Protein AF-A0A9P4IGB6-F1 (afdb_monomer_lite)

InterPro domains:
  IPR006913 CENP-V/GFA domain [PF04828] (9-91)
  IPR006913 CENP-V/GFA domain [PS51891] (10-132)
  IPR011057 Mss4-like superfamily [SSF51316] (6-96)
  IPR029069 HotDog domain superfamily [SSF54637] (221-307)
  IPR052061 Post-transcriptional expression and antimicrobial biosynthesis protein [PTHR47260] (172-306)

Foldseek 3Di:
DDPDQCKDKWWFAFPVRQWTKIFIDTPDPLPFQWEQEPDPVSVVLVAGWDKGFQVRIGIPHCPVVWDFDADDVRAWTQTAHPPRRRGFWIDGAQVVCVVPHDSRIIIGGCVRTPPDDPPDPSNVPRHDHPVVVVVVVVVVVVVVVVVVCCVVVVVVCVVPPPPDQVVLLVVVVCCVCPVQVVNVVLVVQVVPPPLQRGWAKDDLPPPPAPAPCNVPQETSAGWGDKIWTAHNNQLKIKMKIAGHNVQDPDVQFGDPVSVVSVLQRSQLVSVCVVPPDPDYGFGFPDKDKDFDATDGHRAMKIKMKHWDDQDDDPPPDPDDPDDDDDDPDDPDPDDPVRPPPDDDDPDDDDPPDQGKIKMKMFIDHSVRHTGMIMMTIGGDDDD

Sequence (383 aa):
MTSEQHSETYHGNCHCGAIVYQFKLSPPIPEYKINQCNCSVCTKNGYALVYPLRKDVEFTKGWDTMKSYQMARRVHHHRFCPECSASIMIDFDAETMKKGGHPDAVAMNVRQLKGIDMNNNTLNGWIEDQWRAHRRARRWRYARNIFFFTLAFGSASFFLRPLPEDLMIEALNHELDEHLPIVQKLRLDAATKPLQQCFQEIDLTRSPSSTLTEETLTGSHLLGPQRAFWSSGQRELILIAWFGWKLNGWPSVAHGGAIATVMSDAMSRAVGCMHPSNGDLPHPDSISITYLKPTRVRDFYLIRVRPLPPSSQILPGPSLPPSDSTLDREAHDIAPHKDLTKQPLPSEPLPGSKEVLEVEASLSTMDGRVLVKSRAAFKAFGS

pLDDT: mean 75.37, std 21.18, range [31.14, 98.06]

Structure (mmCIF, N/CA/C/O backbone):
data_AF-A0A9P4IGB6-F1
#
_entry.id   AF-A0A9P4IGB6-F1
#
loop_
_atom_site.group_PDB
_atom_site.id
_atom_site.type_symbol
_atom_site.label_atom_id
_atom_site.label_alt_id
_atom_site.label_comp_id
_atom_site.label_asym_id
_atom_site.label_entity_id
_atom_site.label_seq_id
_atom_site.pdbx_PDB_ins_code
_atom_site.Cartn_x
_atom_site.Cartn_y
_atom_site.Cartn_z
_atom_site.occupancy
_atom_site.B_iso_or_equiv
_atom_site.auth_seq_id
_atom_site.auth_comp_id
_atom_site.auth_asym_id
_atom_site.auth_atom_id
_atom_site.pdbx_PDB_model_num
ATOM 1 N N . MET A 1 1 ? 34.478 1.294 -51.752 1.00 35.38 1 MET A N 1
ATOM 2 C CA . MET A 1 1 ? 34.471 -0.106 -51.283 1.00 35.38 1 MET A CA 1
ATOM 3 C C . MET A 1 1 ? 33.470 -0.187 -50.146 1.00 35.38 1 MET A C 1
ATOM 5 O O . MET A 1 1 ? 33.747 0.308 -49.064 1.00 35.38 1 MET A O 1
ATOM 9 N N . THR A 1 2 ? 32.253 -0.636 -50.440 1.00 39.25 2 THR A N 1
ATOM 10 C CA . THR A 1 2 ? 31.169 -0.798 -49.463 1.00 39.25 2 THR A CA 1
ATOM 11 C C . THR A 1 2 ? 31.537 -1.948 -48.536 1.00 39.25 2 THR A C 1
ATOM 13 O O . THR A 1 2 ? 31.613 -3.082 -48.996 1.00 39.25 2 THR A O 1
ATOM 16 N N . SER A 1 3 ? 31.825 -1.660 -47.266 1.00 47.56 3 SER A N 1
ATOM 17 C CA . SER A 1 3 ? 32.002 -2.694 -46.244 1.00 47.56 3 SER A CA 1
ATOM 18 C C . SER A 1 3 ? 30.753 -3.574 -46.232 1.00 47.56 3 SER A C 1
ATOM 20 O O . SER A 1 3 ? 29.659 -3.058 -45.985 1.00 47.56 3 SER A O 1
ATOM 22 N N . GLU A 1 4 ? 30.889 -4.864 -46.536 1.00 53.03 4 GLU A N 1
ATOM 23 C CA . GLU A 1 4 ? 29.807 -5.828 -46.344 1.00 53.03 4 GLU A CA 1
ATOM 24 C C . GLU A 1 4 ? 29.324 -5.712 -44.894 1.00 53.03 4 GLU A C 1
ATOM 26 O O . GLU A 1 4 ? 30.100 -5.863 -43.951 1.00 53.03 4 GLU A O 1
ATOM 31 N N . GLN A 1 5 ? 28.053 -5.352 -44.707 1.00 62.56 5 GLN A N 1
ATOM 32 C CA . GLN A 1 5 ? 27.446 -5.281 -43.383 1.00 62.56 5 GLN A CA 1
ATOM 33 C C . GLN A 1 5 ? 27.325 -6.705 -42.837 1.00 62.56 5 GLN A C 1
ATOM 35 O O . GLN A 1 5 ? 26.355 -7.416 -43.112 1.00 62.56 5 GLN A O 1
ATOM 40 N N . HIS A 1 6 ? 28.337 -7.126 -42.077 1.00 84.44 6 HIS A N 1
ATOM 41 C CA . HIS A 1 6 ? 28.327 -8.380 -41.339 1.00 84.44 6 HIS A CA 1
ATOM 42 C C . HIS A 1 6 ? 27.064 -8.408 -40.461 1.00 84.44 6 HIS A C 1
ATOM 44 O O . HIS A 1 6 ? 26.765 -7.460 -39.726 1.00 84.44 6 HIS A O 1
ATOM 50 N N . SER A 1 7 ? 26.235 -9.433 -40.651 1.00 87.62 7 SER A N 1
ATOM 51 C CA . SER A 1 7 ? 24.936 -9.556 -39.995 1.00 87.62 7 SER A CA 1
ATOM 52 C C . SER A 1 7 ? 24.638 -11.012 -39.680 1.00 87.62 7 SER A C 1
ATOM 54 O O . SER A 1 7 ? 24.922 -11.894 -40.486 1.00 87.62 7 SER A O 1
ATOM 56 N N . GLU A 1 8 ? 24.057 -11.254 -38.512 1.00 93.25 8 GLU A N 1
ATOM 57 C CA . GLU A 1 8 ? 23.791 -12.596 -37.991 1.00 93.25 8 GLU A CA 1
ATOM 58 C C . GLU A 1 8 ? 22.317 -12.721 -37.592 1.00 93.25 8 GLU A C 1
ATOM 60 O O . GLU A 1 8 ? 21.669 -11.730 -37.236 1.00 93.25 8 GLU A O 1
ATOM 65 N N . THR A 1 9 ? 21.774 -13.935 -37.699 1.00 95.06 9 THR A N 1
ATOM 66 C CA . THR A 1 9 ? 20.395 -14.243 -37.301 1.00 95.06 9 THR A CA 1
ATOM 67 C C . THR A 1 9 ? 20.396 -14.928 -35.947 1.00 95.06 9 THR A C 1
ATOM 69 O O . THR A 1 9 ? 21.074 -15.931 -35.752 1.00 95.06 9 THR A O 1
ATOM 72 N N . TYR A 1 10 ? 19.597 -14.401 -35.027 1.00 94.94 10 TYR A N 1
ATOM 73 C CA . TYR A 1 10 ? 19.465 -14.910 -33.672 1.00 94.94 10 TYR A CA 1
ATOM 74 C C . TYR A 1 10 ? 18.085 -15.502 -33.459 1.00 94.94 10 TYR A C 1
ATOM 76 O O . TYR A 1 10 ? 17.076 -14.899 -33.823 1.00 94.94 10 TYR A O 1
ATOM 84 N N . HIS A 1 11 ? 18.045 -16.661 -32.810 1.00 96.50 11 HIS A N 1
ATOM 85 C CA . HIS A 1 11 ? 16.809 -17.344 -32.455 1.00 96.50 11 HIS A CA 1
ATOM 86 C C . HIS A 1 11 ? 16.544 -17.196 -30.960 1.00 96.50 11 HIS A C 1
ATOM 88 O O . HIS A 1 11 ? 17.432 -17.419 -30.133 1.00 96.50 11 HIS A O 1
ATOM 94 N N . GLY A 1 12 ? 15.310 -16.847 -30.615 1.00 95.06 12 GLY A N 1
ATOM 95 C CA . GLY A 1 12 ? 14.875 -16.674 -29.240 1.00 95.06 12 GLY A CA 1
ATOM 96 C C . GLY A 1 12 ? 13.545 -17.351 -28.959 1.00 95.06 12 GLY A C 1
ATOM 97 O O . GLY A 1 12 ? 12.716 -17.582 -29.842 1.00 95.06 12 GLY A O 1
ATOM 98 N N . ASN A 1 13 ? 13.340 -17.671 -27.691 1.00 95.44 13 ASN A N 1
ATOM 99 C CA . ASN A 1 13 ? 12.062 -18.141 -27.190 1.00 95.44 13 ASN A CA 1
ATOM 100 C C . ASN A 1 13 ? 11.886 -17.715 -25.739 1.00 95.44 13 ASN A C 1
ATOM 102 O O . ASN A 1 13 ? 12.851 -17.546 -24.999 1.00 95.44 13 ASN A O 1
ATOM 106 N N . CYS A 1 14 ? 10.633 -17.579 -25.314 1.00 94.06 14 CYS A N 1
ATOM 107 C CA . CYS A 1 14 ? 10.352 -17.463 -23.889 1.00 94.06 14 CYS A CA 1
ATOM 108 C C . CYS A 1 14 ? 10.693 -18.774 -23.161 1.00 94.06 14 CYS A C 1
ATOM 110 O O . CYS A 1 14 ? 10.785 -19.832 -23.788 1.00 94.06 14 CYS A O 1
ATOM 112 N N . HIS A 1 15 ? 10.792 -18.724 -21.832 1.00 90.19 15 HIS A N 1
ATOM 113 C CA . HIS A 1 15 ? 11.123 -19.887 -21.001 1.00 90.19 15 HIS A CA 1
ATOM 114 C C . HIS A 1 15 ? 10.250 -21.127 -21.286 1.00 90.19 15 HIS A C 1
ATOM 116 O O . HIS A 1 15 ? 10.782 -22.220 -21.431 1.00 90.19 15 HIS A O 1
ATOM 122 N N . CYS A 1 16 ? 8.932 -20.962 -21.452 1.00 90.69 16 CYS A N 1
ATOM 123 C CA . CYS A 1 16 ? 8.017 -22.075 -21.739 1.00 90.69 16 CYS A CA 1
ATOM 124 C C . CYS A 1 16 ? 7.872 -22.428 -23.235 1.00 90.69 16 CYS A C 1
ATOM 126 O O . CYS A 1 16 ? 7.087 -23.305 -23.585 1.00 90.69 16 CYS A O 1
ATOM 128 N N . GLY A 1 17 ? 8.548 -21.715 -24.144 1.00 91.81 17 GLY A N 1
ATOM 129 C CA . GLY A 1 17 ? 8.447 -21.942 -25.593 1.00 91.81 17 GLY A CA 1
ATOM 130 C C . GLY A 1 17 ? 7.105 -21.550 -26.237 1.00 91.81 17 GLY A C 1
ATOM 131 O O . GLY A 1 17 ? 6.878 -21.827 -27.415 1.00 91.81 17 GLY A O 1
ATOM 132 N N . ALA A 1 18 ? 6.197 -20.897 -25.504 1.00 91.81 18 ALA A N 1
ATOM 133 C CA . ALA A 1 18 ? 4.941 -20.382 -26.058 1.00 91.81 18 ALA A CA 1
ATOM 134 C C . ALA A 1 18 ? 5.160 -19.248 -27.075 1.00 91.81 18 ALA A C 1
ATOM 136 O O . ALA A 1 18 ? 4.387 -19.121 -28.022 1.00 91.81 18 ALA A O 1
ATOM 137 N N . ILE A 1 19 ? 6.220 -18.456 -26.891 1.00 96.94 19 ILE A N 1
ATOM 138 C CA . ILE A 1 19 ? 6.658 -17.396 -27.802 1.00 96.94 19 ILE A CA 1
ATOM 139 C C . ILE A 1 19 ? 7.973 -17.838 -28.437 1.00 96.94 19 ILE A C 1
ATOM 141 O O . ILE A 1 19 ? 8.923 -18.130 -27.708 1.00 96.94 19 ILE A O 1
ATOM 145 N N . VAL A 1 20 ? 8.032 -17.865 -29.767 1.00 96.25 20 VAL A N 1
ATOM 146 C CA . VAL A 1 20 ? 9.228 -18.229 -30.540 1.00 96.25 20 VAL A CA 1
ATOM 147 C C . VAL A 1 20 ? 9.413 -17.203 -31.645 1.00 96.25 20 VAL A C 1
ATOM 149 O O . VAL A 1 20 ? 8.449 -16.814 -32.308 1.00 96.25 20 VAL A O 1
ATOM 152 N N . TYR A 1 21 ? 10.642 -16.730 -31.806 1.00 96.88 21 TYR A N 1
ATOM 153 C CA . TYR A 1 21 ? 10.971 -15.683 -32.758 1.00 96.88 21 TYR A CA 1
ATOM 154 C C . TYR A 1 21 ? 12.422 -15.778 -33.212 1.00 96.88 21 TYR A C 1
ATOM 156 O O . TYR A 1 21 ? 13.262 -16.439 -32.597 1.00 96.88 21 TYR A O 1
ATOM 164 N N . GLN A 1 22 ? 12.715 -15.074 -34.291 1.00 96.62 22 GLN A N 1
ATOM 165 C CA . GLN A 1 22 ? 14.057 -14.853 -34.788 1.00 96.62 22 GLN A CA 1
ATOM 166 C C . GLN A 1 22 ? 14.218 -13.396 -35.198 1.00 96.62 22 GLN A C 1
ATOM 168 O O . GLN A 1 22 ? 13.240 -12.724 -35.527 1.00 96.62 22 GLN A O 1
ATOM 173 N N . PHE A 1 23 ? 15.444 -12.893 -35.164 1.00 95.62 23 PHE A N 1
ATOM 174 C CA . PHE A 1 23 ? 15.735 -11.601 -35.760 1.00 95.62 23 PHE A CA 1
ATOM 175 C C . PHE A 1 23 ? 17.137 -11.526 -36.334 1.00 95.62 23 PHE A C 1
ATOM 177 O O . PHE A 1 23 ? 18.061 -12.169 -35.836 1.00 95.62 23 PHE A O 1
ATOM 184 N N . LYS A 1 24 ? 17.298 -10.691 -37.357 1.00 94.88 24 LYS A N 1
ATOM 185 C CA . LYS A 1 24 ? 18.596 -10.380 -37.950 1.00 94.88 24 LYS A CA 1
ATOM 186 C C . LYS A 1 24 ? 19.153 -9.090 -37.353 1.00 94.88 24 LYS A C 1
ATOM 188 O O . LYS A 1 24 ? 18.433 -8.102 -37.215 1.00 94.88 24 LYS A O 1
ATOM 193 N N . LEU A 1 25 ? 20.435 -9.093 -36.995 1.00 91.62 25 LEU A N 1
ATOM 194 C CA . LEU A 1 25 ? 21.119 -7.933 -36.422 1.00 91.62 25 LEU A CA 1
ATOM 195 C C . LEU A 1 25 ? 22.401 -7.620 -37.197 1.00 91.62 25 LEU A C 1
ATOM 197 O O . LEU A 1 25 ? 23.152 -8.525 -37.556 1.00 91.62 25 LEU A O 1
ATOM 201 N N . SER A 1 26 ? 22.646 -6.332 -37.441 1.00 88.94 26 SER A N 1
ATOM 202 C CA . SER A 1 26 ? 23.902 -5.820 -37.995 1.00 88.94 26 SER A CA 1
ATOM 203 C C . SER A 1 26 ? 24.348 -4.596 -37.186 1.00 88.94 26 SER A C 1
ATOM 205 O O . SER A 1 26 ? 23.563 -3.647 -37.073 1.00 88.94 26 SER A O 1
ATOM 207 N N . PRO A 1 27 ? 25.567 -4.586 -36.617 1.00 88.19 27 PRO A N 1
ATOM 208 C CA . PRO A 1 27 ? 26.515 -5.707 -36.526 1.00 88.19 27 PRO A CA 1
ATOM 209 C C . PRO A 1 27 ? 26.001 -6.859 -35.624 1.00 88.19 27 PRO A C 1
ATOM 211 O O . PRO A 1 27 ? 25.004 -6.676 -34.921 1.00 88.19 27 PRO A O 1
ATOM 214 N N . PRO A 1 28 ? 26.628 -8.049 -35.631 1.00 88.50 28 PRO A N 1
ATOM 215 C CA . PRO A 1 28 ? 26.253 -9.159 -34.749 1.00 88.50 28 PRO A CA 1
ATOM 216 C C . PRO A 1 28 ? 26.466 -8.827 -33.264 1.00 88.50 28 PRO A C 1
ATOM 218 O O . PRO A 1 28 ? 27.258 -7.952 -32.927 1.00 88.50 28 PRO A O 1
ATOM 221 N N . ILE A 1 29 ? 25.791 -9.545 -32.360 1.00 86.25 29 ILE A N 1
ATOM 222 C CA . ILE A 1 29 ? 25.790 -9.312 -30.902 1.00 86.25 29 ILE A CA 1
ATOM 223 C C . ILE A 1 29 ? 27.192 -9.148 -30.286 1.00 86.25 29 ILE A C 1
ATOM 225 O O . ILE A 1 29 ? 27.339 -8.223 -29.489 1.00 86.25 29 ILE A O 1
ATOM 229 N N . PRO A 1 30 ? 28.223 -9.949 -30.631 1.00 82.69 30 PRO A N 1
ATOM 230 C CA . PRO A 1 30 ? 29.574 -9.766 -30.083 1.00 82.69 30 PRO A CA 1
ATOM 231 C C . PRO A 1 30 ? 30.185 -8.382 -30.352 1.00 82.69 30 PRO A C 1
ATOM 233 O O . PRO A 1 30 ? 31.008 -7.906 -29.575 1.00 82.69 30 PRO A O 1
ATOM 236 N N . GLU A 1 31 ? 29.766 -7.734 -31.438 1.00 82.12 31 GLU A N 1
ATOM 237 C CA . GLU A 1 31 ? 30.195 -6.397 -31.862 1.00 82.12 31 GLU A CA 1
ATOM 238 C C . GLU A 1 31 ? 29.112 -5.332 -31.602 1.00 82.12 31 GLU A C 1
ATOM 240 O O . GLU A 1 31 ? 29.336 -4.133 -31.787 1.00 82.12 31 GLU A O 1
ATOM 245 N N . TYR A 1 32 ? 27.918 -5.751 -31.174 1.00 82.25 32 TYR A N 1
ATOM 246 C CA . TYR A 1 32 ? 26.776 -4.878 -30.961 1.00 82.25 32 TYR A CA 1
ATOM 247 C C . TYR A 1 32 ? 26.756 -4.333 -29.535 1.00 82.25 32 TYR A C 1
ATOM 249 O O . TYR A 1 32 ? 26.886 -5.044 -28.539 1.00 82.25 32 TYR A O 1
ATOM 257 N N . LYS A 1 33 ? 26.479 -3.038 -29.419 1.00 80.44 33 LYS A N 1
ATOM 258 C CA . LYS A 1 33 ? 26.339 -2.366 -28.130 1.00 80.44 33 LYS A CA 1
ATOM 259 C C . LYS A 1 33 ? 25.021 -2.738 -27.446 1.00 80.44 33 LYS A C 1
ATOM 261 O O . LYS A 1 33 ? 23.966 -2.192 -27.770 1.00 80.44 33 LYS A O 1
ATOM 266 N N . ILE A 1 34 ? 25.083 -3.643 -26.471 1.00 84.44 34 ILE A N 1
ATOM 267 C CA . ILE A 1 34 ? 23.919 -4.026 -25.663 1.00 84.44 34 ILE A CA 1
ATOM 268 C C . ILE A 1 34 ? 23.537 -2.891 -24.713 1.00 84.44 34 ILE A C 1
ATOM 270 O O . ILE A 1 34 ? 24.335 -2.421 -23.904 1.00 84.44 34 ILE A O 1
ATOM 274 N N . ASN A 1 35 ? 22.271 -2.488 -24.757 1.00 81.81 35 ASN A N 1
ATOM 275 C CA . ASN A 1 35 ? 21.742 -1.448 -23.891 1.00 81.81 35 ASN A CA 1
ATOM 276 C C . ASN A 1 35 ? 21.137 -2.048 -22.615 1.00 81.81 35 ASN A C 1
ATOM 278 O O . ASN A 1 35 ? 20.090 -2.700 -22.647 1.00 81.81 35 ASN A O 1
ATOM 282 N N . GLN A 1 36 ? 21.780 -1.777 -21.481 1.00 80.69 36 GLN A N 1
ATOM 283 C CA . GLN A 1 36 ? 21.263 -2.074 -20.148 1.00 80.69 36 GLN A CA 1
ATOM 284 C C . GLN A 1 36 ? 20.853 -0.778 -19.452 1.00 80.69 36 GLN A C 1
ATOM 286 O O . GLN A 1 36 ? 21.640 -0.086 -18.806 1.00 80.69 36 GLN A O 1
ATOM 291 N N . CYS A 1 37 ? 19.583 -0.427 -19.597 1.00 78.50 37 CYS A N 1
ATOM 292 C CA . CYS A 1 37 ? 19.048 0.781 -18.996 1.00 78.50 37 CYS A CA 1
ATOM 293 C C . CYS A 1 37 ? 18.839 0.604 -17.479 1.00 78.50 37 CYS A C 1
ATOM 295 O O . CYS A 1 37 ? 18.268 -0.383 -17.023 1.00 78.50 37 CYS A O 1
ATOM 297 N N . ASN A 1 38 ? 19.216 1.611 -16.687 1.00 72.31 38 ASN A N 1
ATOM 298 C CA . ASN A 1 38 ? 19.038 1.628 -15.227 1.00 72.31 38 ASN A CA 1
ATOM 299 C C . ASN A 1 38 ? 17.644 2.104 -14.763 1.00 72.31 38 ASN A C 1
ATOM 301 O O . ASN A 1 38 ? 17.475 2.564 -13.629 1.00 72.31 38 ASN A O 1
ATOM 305 N N . CYS A 1 39 ? 16.647 2.066 -15.651 1.00 74.81 39 CYS A N 1
ATOM 306 C CA . CYS A 1 39 ? 15.272 2.400 -15.304 1.00 74.81 39 CYS A CA 1
ATOM 307 C C . CYS A 1 39 ? 14.644 1.287 -14.450 1.00 74.81 39 CYS A C 1
ATOM 309 O O . CYS A 1 39 ? 14.954 0.118 -14.645 1.00 74.81 39 CYS A O 1
ATOM 311 N N . SER A 1 40 ? 13.725 1.614 -13.536 1.00 80.94 40 SER A N 1
ATOM 312 C CA . SER A 1 40 ? 13.178 0.619 -12.599 1.00 80.94 40 SER A CA 1
ATOM 313 C C . SER A 1 40 ? 12.512 -0.579 -13.288 1.00 80.94 40 SER A C 1
ATOM 315 O O . SER A 1 40 ? 12.699 -1.702 -12.832 1.00 80.94 40 SER A O 1
ATOM 317 N N . VAL A 1 41 ? 11.783 -0.374 -14.393 1.00 85.31 41 VAL A N 1
ATOM 318 C CA . VAL A 1 41 ? 11.208 -1.480 -15.186 1.00 85.31 41 VAL A CA 1
ATOM 319 C C . VAL A 1 41 ? 12.284 -2.261 -15.947 1.00 85.31 41 VAL A C 1
ATOM 321 O O . VAL A 1 41 ? 12.228 -3.483 -16.003 1.00 85.31 41 VAL A O 1
ATOM 324 N N . CYS A 1 42 ? 13.303 -1.574 -16.465 1.00 85.12 42 CYS A N 1
ATOM 325 C CA . CYS A 1 42 ? 14.428 -2.163 -17.186 1.00 85.12 42 CYS A CA 1
ATOM 326 C C . CYS A 1 42 ? 15.219 -3.119 -16.284 1.00 85.12 42 CYS A C 1
ATOM 328 O O . CYS A 1 42 ? 15.461 -4.269 -16.641 1.00 85.12 42 CYS A O 1
ATOM 330 N N . THR A 1 43 ? 15.543 -2.641 -15.080 1.00 84.75 43 THR A N 1
ATOM 331 C CA . THR A 1 43 ? 16.271 -3.381 -14.052 1.00 84.75 43 THR A CA 1
ATOM 332 C C . THR A 1 43 ? 15.454 -4.551 -13.511 1.00 84.75 43 THR A C 1
ATOM 334 O O . THR A 1 43 ? 15.968 -5.661 -13.462 1.00 84.75 43 THR A O 1
ATOM 337 N N . LYS A 1 44 ? 14.179 -4.342 -13.146 1.00 87.44 44 LYS A N 1
ATOM 338 C CA . LYS A 1 44 ? 13.332 -5.412 -12.584 1.00 87.44 44 LYS A CA 1
ATOM 339 C C . LYS A 1 44 ? 13.042 -6.536 -13.576 1.00 87.44 44 LYS A C 1
ATOM 341 O O . LYS A 1 44 ? 13.003 -7.691 -13.177 1.00 87.44 44 LYS A O 1
ATOM 346 N N . ASN A 1 45 ? 12.872 -6.207 -14.853 1.00 88.88 45 ASN A N 1
ATOM 347 C CA . ASN A 1 45 ? 12.603 -7.199 -15.892 1.00 88.88 45 ASN A CA 1
ATOM 348 C C . ASN A 1 45 ? 13.889 -7.788 -16.499 1.00 88.88 45 ASN A C 1
ATOM 350 O O . ASN A 1 45 ? 13.815 -8.591 -17.427 1.00 88.88 45 ASN A O 1
ATOM 354 N N . GLY A 1 46 ? 15.064 -7.367 -16.016 1.00 88.56 46 GLY A N 1
ATOM 355 C CA . GLY A 1 46 ? 16.355 -7.875 -16.472 1.00 88.56 46 GLY A CA 1
ATOM 356 C C . GLY A 1 46 ? 16.661 -7.581 -17.941 1.00 88.56 46 GLY A C 1
ATOM 357 O O . GLY A 1 46 ? 17.359 -8.364 -18.579 1.00 88.56 46 GLY A O 1
ATOM 358 N N . TYR A 1 47 ? 16.144 -6.487 -18.502 1.00 89.81 47 TYR A N 1
ATOM 359 C CA . TYR A 1 47 ? 16.323 -6.177 -19.920 1.00 89.81 47 TYR A CA 1
ATOM 360 C C . TYR A 1 47 ? 17.798 -5.933 -20.277 1.00 89.81 47 TYR A C 1
ATOM 362 O O . TYR A 1 47 ? 18.444 -5.039 -19.729 1.00 89.81 47 TYR A O 1
ATOM 370 N N . ALA A 1 48 ? 18.288 -6.688 -21.258 1.00 90.00 48 ALA A N 1
ATOM 371 C CA . ALA A 1 48 ? 19.522 -6.420 -21.984 1.00 90.00 48 ALA A CA 1
ATOM 372 C C . ALA A 1 48 ? 19.151 -6.309 -23.467 1.00 90.00 48 ALA A C 1
ATOM 374 O O . ALA A 1 48 ? 18.763 -7.298 -24.081 1.00 90.00 48 ALA A O 1
ATOM 375 N N . LEU A 1 49 ? 19.142 -5.092 -24.007 1.00 90.25 49 LEU A N 1
ATOM 376 C CA . LEU A 1 49 ? 18.424 -4.793 -25.247 1.00 90.25 49 LEU A CA 1
ATOM 377 C C . LEU A 1 49 ? 19.357 -4.588 -26.435 1.00 90.25 49 LEU A C 1
ATOM 379 O O . LEU A 1 49 ? 20.332 -3.843 -26.340 1.00 90.25 49 LEU A O 1
ATOM 383 N N . VAL A 1 50 ? 18.979 -5.170 -27.569 1.00 91.12 50 VAL A N 1
ATOM 384 C CA . VAL A 1 50 ? 19.495 -4.843 -28.907 1.00 91.12 50 VAL A CA 1
ATOM 385 C C . VAL A 1 50 ? 18.366 -4.290 -29.771 1.00 91.12 50 VAL A C 1
ATOM 387 O O . VAL A 1 50 ? 17.198 -4.539 -29.474 1.00 91.12 50 VAL A O 1
ATOM 390 N N . TYR A 1 51 ? 18.698 -3.527 -30.813 1.00 91.25 51 TYR A N 1
ATOM 391 C CA . TYR A 1 51 ? 17.715 -2.769 -31.593 1.00 91.25 51 TYR A CA 1
ATOM 392 C C . TYR A 1 51 ? 17.721 -3.156 -33.081 1.00 91.25 51 TYR A C 1
ATOM 394 O O . TYR A 1 51 ? 18.213 -2.377 -33.903 1.00 91.25 51 TYR A O 1
ATOM 402 N N . PRO A 1 52 ? 17.213 -4.344 -33.459 1.00 91.88 52 PRO A N 1
ATOM 403 C CA . PRO A 1 52 ? 16.950 -4.661 -34.859 1.00 91.88 52 PRO A CA 1
ATOM 404 C C . PRO A 1 52 ? 15.806 -3.801 -35.417 1.00 91.88 52 PRO A C 1
ATOM 406 O O . PRO A 1 52 ? 14.982 -3.247 -34.678 1.00 91.88 52 PRO A O 1
ATOM 409 N N . LEU A 1 53 ? 15.730 -3.709 -36.745 1.00 90.19 53 LEU A N 1
ATOM 410 C CA . LEU A 1 53 ? 14.573 -3.119 -37.413 1.00 90.19 53 LEU A CA 1
ATOM 411 C C . LEU A 1 53 ? 13.395 -4.086 -37.335 1.00 90.19 53 LEU A C 1
ATOM 413 O O . LEU A 1 53 ? 13.568 -5.294 -37.448 1.00 90.19 53 LEU A O 1
ATOM 417 N N . ARG A 1 54 ? 12.175 -3.563 -37.211 1.00 89.56 54 ARG A N 1
ATOM 418 C CA . ARG A 1 54 ? 10.954 -4.376 -37.121 1.00 89.56 54 ARG A CA 1
ATOM 419 C C . ARG A 1 54 ? 10.789 -5.346 -38.292 1.00 89.56 54 ARG A C 1
ATOM 421 O O . ARG A 1 54 ? 10.327 -6.457 -38.079 1.00 89.56 54 ARG A O 1
ATOM 428 N N . LYS A 1 55 ? 11.197 -4.944 -39.502 1.00 90.06 55 LYS A N 1
ATOM 429 C CA . LYS A 1 55 ? 11.175 -5.796 -40.708 1.00 90.06 55 LYS A CA 1
ATOM 430 C C . LYS A 1 55 ? 12.088 -7.026 -40.609 1.00 90.06 55 LYS A C 1
ATOM 432 O O . LYS A 1 55 ? 11.879 -7.987 -41.334 1.00 90.06 55 LYS A O 1
ATOM 437 N N . ASP A 1 56 ? 13.091 -6.964 -39.737 1.00 93.62 56 ASP A N 1
ATOM 438 C CA . ASP A 1 56 ? 14.097 -8.003 -39.537 1.00 93.62 56 ASP A CA 1
ATOM 439 C C . ASP A 1 56 ? 13.768 -8.873 -38.312 1.00 93.62 56 ASP A C 1
ATOM 441 O O . ASP A 1 56 ? 14.594 -9.690 -37.913 1.00 93.62 56 ASP A O 1
ATOM 445 N N . VAL A 1 57 ? 12.591 -8.690 -37.696 1.00 94.44 57 VAL A N 1
ATOM 446 C CA . VAL A 1 57 ? 12.087 -9.495 -36.578 1.00 94.44 57 VAL A CA 1
ATOM 447 C C . VAL A 1 57 ? 10.886 -10.302 -37.045 1.00 94.44 57 VAL A C 1
ATOM 449 O O . VAL A 1 57 ? 9.887 -9.749 -37.498 1.00 94.44 57 VAL A O 1
ATOM 452 N N . GLU A 1 58 ? 10.956 -11.612 -36.862 1.00 95.62 58 GLU A N 1
ATOM 453 C CA . GLU A 1 58 ? 9.910 -12.544 -37.256 1.00 95.62 58 GLU A CA 1
ATOM 454 C C . GLU A 1 58 ? 9.505 -13.409 -36.062 1.00 95.62 58 GLU A C 1
ATOM 456 O O . GLU A 1 58 ? 10.336 -14.063 -35.431 1.00 95.62 58 GLU A O 1
ATOM 461 N N . PHE A 1 59 ? 8.210 -13.425 -35.747 1.00 96.06 59 PHE A N 1
ATOM 462 C CA . PHE A 1 59 ? 7.646 -14.294 -34.719 1.00 96.06 59 PHE A CA 1
ATOM 463 C C . PHE A 1 59 ? 7.039 -15.525 -35.379 1.00 96.06 59 PHE A C 1
ATOM 465 O O . PHE A 1 59 ? 6.014 -15.430 -36.046 1.00 96.06 59 PHE A O 1
ATOM 472 N N . THR A 1 60 ? 7.634 -16.691 -35.146 1.00 94.12 60 THR A N 1
ATOM 473 C CA . THR A 1 60 ? 7.089 -17.970 -35.618 1.00 94.12 60 THR A CA 1
ATOM 474 C C . THR A 1 60 ? 5.936 -18.457 -34.743 1.00 94.12 60 THR A C 1
ATOM 476 O O . THR A 1 60 ? 5.062 -19.176 -35.221 1.00 94.12 60 THR A O 1
ATOM 479 N N . LYS A 1 61 ? 5.892 -18.057 -33.461 1.00 94.19 61 LYS A N 1
ATOM 480 C CA . LYS A 1 61 ? 4.795 -18.389 -32.540 1.00 94.19 61 LYS A CA 1
ATOM 481 C C . LYS A 1 61 ? 4.548 -17.285 -31.514 1.00 94.19 61 LYS A C 1
ATOM 483 O O . LYS A 1 61 ? 5.484 -16.741 -30.929 1.00 94.19 61 LYS A O 1
ATOM 488 N N . GLY A 1 62 ? 3.271 -17.026 -31.228 1.00 90.44 62 GLY A N 1
ATOM 489 C CA . GLY A 1 62 ? 2.845 -16.335 -30.010 1.00 90.44 62 GLY A CA 1
ATOM 490 C C . GLY A 1 62 ? 2.802 -14.805 -30.065 1.00 90.44 62 GLY A C 1
ATOM 491 O O . GLY A 1 62 ? 2.504 -14.200 -29.036 1.00 90.44 62 GLY A O 1
ATOM 492 N N . TRP A 1 63 ? 3.023 -14.177 -31.227 1.00 91.94 63 TRP A N 1
ATOM 493 C CA . TRP A 1 63 ? 2.942 -12.716 -31.397 1.00 91.94 63 TRP A CA 1
ATOM 494 C C . TRP A 1 63 ? 1.667 -12.111 -30.787 1.00 91.94 63 TRP A C 1
ATOM 496 O O . TRP A 1 63 ? 1.750 -11.264 -29.895 1.00 91.94 63 TRP A O 1
ATOM 506 N N . ASP A 1 64 ? 0.499 -12.627 -31.176 1.00 91.12 64 ASP A N 1
ATOM 507 C CA . ASP A 1 64 ? -0.806 -12.110 -30.735 1.00 91.12 64 ASP A CA 1
ATOM 508 C C . ASP A 1 64 ? -1.154 -12.464 -29.282 1.00 91.12 64 ASP A C 1
ATOM 510 O O . ASP A 1 64 ? -2.040 -11.866 -28.672 1.00 91.12 64 ASP A O 1
ATOM 514 N N . THR A 1 65 ? -0.448 -13.434 -28.698 1.00 92.50 65 THR A N 1
ATOM 515 C CA . THR A 1 65 ? -0.701 -13.896 -27.324 1.00 92.50 65 THR A CA 1
ATOM 516 C C . THR A 1 65 ? 0.061 -13.088 -26.275 1.00 92.50 65 THR A C 1
ATOM 518 O O . THR A 1 65 ? -0.285 -13.126 -25.092 1.00 92.50 65 THR A O 1
ATOM 521 N N . MET A 1 66 ? 1.087 -12.330 -26.683 1.00 94.19 66 MET A N 1
ATOM 522 C CA . MET A 1 66 ? 1.903 -11.544 -25.760 1.00 94.19 66 MET A CA 1
ATOM 523 C C . MET A 1 66 ? 1.080 -10.471 -25.045 1.00 94.19 66 MET A C 1
ATOM 525 O O . MET A 1 66 ? 0.350 -9.687 -25.657 1.00 94.19 66 MET A O 1
ATOM 529 N N . LYS A 1 67 ? 1.265 -10.369 -23.727 1.00 95.06 67 LYS A N 1
ATOM 530 C CA . LYS A 1 67 ? 0.706 -9.269 -22.936 1.00 95.06 67 LYS A CA 1
ATOM 531 C C . LYS A 1 67 ? 1.647 -8.073 -22.975 1.00 95.06 67 LYS A C 1
ATOM 533 O O . LYS A 1 67 ? 2.848 -8.212 -23.192 1.00 95.06 67 LYS A O 1
ATOM 538 N N . SER A 1 68 ? 1.085 -6.883 -22.790 1.00 91.75 68 SER A N 1
ATOM 539 C CA . SER A 1 68 ? 1.822 -5.622 -22.816 1.00 91.75 68 SER A CA 1
ATOM 540 C C . SER A 1 68 ? 1.645 -4.883 -21.500 1.00 91.75 68 SER A C 1
ATOM 542 O O . SER A 1 68 ? 0.526 -4.715 -21.024 1.00 91.75 68 SER A O 1
ATOM 544 N N . TYR A 1 69 ? 2.742 -4.354 -20.970 1.00 90.19 69 TYR A N 1
ATOM 545 C CA . TYR A 1 69 ? 2.737 -3.397 -19.871 1.00 90.19 69 TYR A CA 1
ATOM 546 C C . TYR A 1 69 ? 3.272 -2.044 -20.345 1.00 90.19 69 TYR A C 1
ATOM 548 O O . TYR A 1 69 ? 4.252 -1.974 -21.083 1.00 90.19 69 TYR A O 1
ATOM 556 N N . GLN A 1 70 ? 2.630 -0.962 -19.912 1.00 86.31 70 GLN A N 1
ATOM 557 C CA . GLN A 1 70 ? 3.009 0.405 -20.252 1.00 86.31 70 GLN A CA 1
ATOM 558 C C . GLN A 1 70 ? 3.192 1.225 -18.975 1.00 86.31 70 GLN A C 1
ATOM 560 O O . GLN A 1 70 ? 2.275 1.352 -18.165 1.00 86.31 70 GLN A O 1
ATOM 565 N N . MET A 1 71 ? 4.371 1.822 -18.803 1.00 75.25 71 MET A N 1
ATOM 566 C CA . MET A 1 71 ? 4.673 2.632 -17.623 1.00 75.25 71 MET A CA 1
ATOM 567 C C . MET A 1 71 ? 4.350 4.118 -17.848 1.00 75.25 71 MET A C 1
ATOM 569 O O . MET A 1 71 ? 4.611 4.670 -18.918 1.00 75.25 71 MET A O 1
ATOM 573 N N . ALA A 1 72 ? 3.860 4.787 -16.798 1.00 65.94 72 ALA A N 1
ATOM 574 C CA . ALA A 1 72 ? 3.716 6.242 -16.673 1.00 65.94 72 ALA A CA 1
ATOM 575 C C . ALA A 1 72 ? 3.057 6.937 -17.881 1.00 65.94 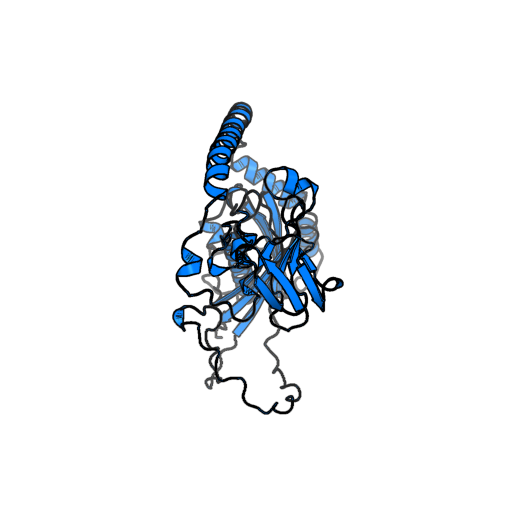72 ALA A C 1
ATOM 577 O O . ALA A 1 72 ? 1.838 7.048 -17.938 1.00 65.94 72 ALA A O 1
ATOM 578 N N . ARG A 1 73 ? 3.858 7.416 -18.840 1.00 63.00 73 ARG A N 1
ATOM 579 C CA . ARG A 1 73 ? 3.400 8.181 -20.012 1.00 63.00 73 ARG A CA 1
ATOM 580 C C . ARG A 1 73 ? 2.775 7.322 -21.119 1.00 63.00 73 ARG A C 1
ATOM 582 O O . ARG A 1 73 ? 2.338 7.888 -22.108 1.00 63.00 73 ARG A O 1
ATOM 589 N N . ARG A 1 74 ? 2.744 5.992 -20.954 1.00 67.94 74 ARG A N 1
ATOM 590 C CA . ARG A 1 74 ? 2.166 5.023 -21.908 1.00 67.94 74 ARG A CA 1
ATOM 591 C C . ARG A 1 74 ? 2.786 5.055 -23.310 1.00 67.94 74 ARG A C 1
ATOM 593 O O . ARG A 1 74 ? 2.097 4.928 -24.307 1.00 67.94 74 ARG A O 1
ATOM 600 N N . VAL A 1 75 ? 4.104 5.222 -23.343 1.00 69.50 75 VAL A N 1
ATOM 601 C CA . VAL A 1 75 ? 4.888 5.456 -24.569 1.00 69.50 75 VAL A CA 1
ATOM 602 C C . VAL A 1 75 ? 5.570 4.176 -25.082 1.00 69.50 75 VAL A C 1
ATOM 604 O O . VAL A 1 75 ? 5.879 4.035 -26.257 1.00 69.50 75 VAL A O 1
ATOM 607 N N . HIS A 1 76 ? 5.839 3.219 -24.193 1.00 82.31 76 HIS A N 1
ATOM 608 C CA . HIS A 1 76 ? 6.608 2.017 -24.514 1.00 82.31 76 HIS A CA 1
ATOM 609 C C . HIS A 1 76 ? 5.834 0.774 -24.095 1.00 82.31 76 HIS A C 1
ATOM 611 O O . HIS A 1 76 ? 5.436 0.659 -22.931 1.00 82.31 76 HIS A O 1
ATOM 617 N N . HIS A 1 77 ? 5.634 -0.146 -25.034 1.00 88.62 77 HIS A N 1
ATOM 618 C CA . HIS A 1 77 ? 4.951 -1.410 -24.799 1.00 88.62 77 HIS A CA 1
ATOM 619 C C . HIS A 1 77 ? 5.972 -2.483 -24.426 1.00 88.62 77 HIS A C 1
ATOM 621 O O . HIS A 1 77 ? 6.620 -3.070 -25.287 1.00 88.62 77 HIS A O 1
ATOM 627 N N . HIS A 1 78 ? 6.118 -2.752 -23.132 1.00 92.25 78 HIS A N 1
ATOM 628 C CA . HIS A 1 78 ? 6.910 -3.880 -22.648 1.00 92.25 78 HIS A CA 1
ATOM 629 C C . HIS A 1 78 ? 6.110 -5.167 -22.866 1.00 92.25 78 HIS A C 1
ATOM 631 O O . HIS A 1 78 ? 5.146 -5.419 -22.139 1.00 92.25 78 HIS A O 1
ATOM 637 N N . ARG A 1 79 ? 6.478 -5.950 -23.881 1.00 94.44 79 ARG A N 1
ATOM 638 C CA . ARG A 1 79 ? 5.796 -7.188 -24.277 1.00 94.44 79 ARG A CA 1
ATOM 639 C C . ARG A 1 79 ? 6.421 -8.390 -23.571 1.00 94.44 79 ARG A C 1
ATOM 641 O O . ARG A 1 79 ? 7.645 -8.547 -23.554 1.00 94.44 79 ARG A O 1
ATOM 648 N N . PHE A 1 80 ? 5.581 -9.247 -23.005 1.00 96.56 80 PHE A N 1
ATOM 649 C CA . PHE A 1 80 ? 6.008 -10.427 -22.256 1.00 96.56 80 PHE A CA 1
ATOM 650 C C . PHE A 1 80 ? 5.091 -11.629 -22.500 1.00 96.56 80 PHE A C 1
ATOM 652 O O . PHE A 1 80 ? 3.936 -11.491 -22.915 1.00 96.56 80 PHE A O 1
ATOM 659 N N . CYS A 1 81 ? 5.622 -12.824 -22.242 1.00 95.44 81 CYS A N 1
ATOM 660 C CA . CYS A 1 81 ? 4.866 -14.068 -22.341 1.00 95.44 81 CYS A CA 1
ATOM 661 C C . CYS A 1 81 ? 3.842 -14.166 -21.192 1.00 95.44 81 CYS A C 1
ATOM 663 O O . CYS A 1 81 ? 4.255 -14.062 -20.039 1.00 95.44 81 CYS A O 1
ATOM 665 N N . PRO A 1 82 ? 2.542 -14.395 -21.457 1.00 94.06 82 PRO A N 1
ATOM 666 C CA . PRO A 1 82 ? 1.545 -14.552 -20.393 1.00 94.06 82 PRO A CA 1
ATOM 667 C C . PRO A 1 82 ? 1.778 -15.788 -19.515 1.00 94.06 82 PRO A C 1
ATOM 669 O O . PRO A 1 82 ? 1.472 -15.739 -18.332 1.00 94.06 82 PRO A O 1
ATOM 672 N N . GLU A 1 83 ? 2.343 -16.859 -20.077 1.00 92.88 83 GLU A N 1
ATOM 673 C CA . GLU A 1 83 ? 2.481 -18.150 -19.388 1.00 92.88 83 GLU A CA 1
ATOM 674 C C . GLU A 1 83 ? 3.657 -18.181 -18.405 1.00 92.88 83 GLU A C 1
ATOM 676 O O . GLU A 1 83 ? 3.544 -18.701 -17.303 1.00 92.88 83 GLU A O 1
ATOM 681 N N . CYS A 1 84 ? 4.805 -17.611 -18.787 1.00 93.06 84 CYS A N 1
ATOM 682 C CA . CYS A 1 84 ? 6.028 -17.648 -17.969 1.00 93.06 84 CYS A CA 1
ATOM 683 C C . CYS A 1 84 ? 6.553 -16.265 -17.564 1.00 93.06 84 CYS A C 1
ATOM 685 O O . CYS A 1 84 ? 7.623 -16.161 -16.973 1.00 93.06 84 CYS A O 1
ATOM 687 N N . SER A 1 85 ? 5.847 -15.184 -17.909 1.00 93.56 85 SER A N 1
ATOM 688 C CA . SER A 1 85 ? 6.236 -13.792 -17.619 1.00 93.56 85 SER A CA 1
ATOM 689 C C . SER A 1 85 ? 7.593 -13.339 -18.188 1.00 93.56 85 SER A C 1
ATOM 691 O O . SER A 1 85 ? 8.063 -12.242 -17.875 1.00 93.56 85 SER A O 1
ATOM 693 N N . ALA A 1 86 ? 8.217 -14.133 -19.066 1.00 94.50 86 ALA A N 1
ATOM 694 C CA . ALA A 1 86 ? 9.474 -13.778 -19.716 1.00 94.50 86 ALA A CA 1
ATOM 695 C C . ALA A 1 86 ? 9.332 -12.469 -20.510 1.00 94.50 86 ALA A C 1
ATOM 697 O O . ALA A 1 86 ? 8.449 -12.339 -21.363 1.00 94.50 86 ALA A O 1
ATOM 698 N N . SER A 1 87 ? 10.204 -11.499 -20.223 1.00 95.94 87 SER A N 1
ATOM 699 C CA . SER A 1 87 ? 10.229 -10.193 -20.891 1.00 95.94 87 SER A CA 1
ATOM 700 C C . SER A 1 87 ? 10.942 -10.300 -22.237 1.00 95.94 87 SER A C 1
ATOM 702 O O . SER A 1 87 ? 12.159 -10.483 -22.276 1.00 95.94 87 SER A O 1
ATOM 704 N N . ILE A 1 88 ? 10.180 -10.190 -23.328 1.00 95.94 88 ILE A N 1
ATOM 705 C CA . ILE A 1 88 ? 10.645 -10.509 -24.685 1.00 95.94 88 ILE A CA 1
ATOM 706 C C . ILE A 1 88 ? 11.185 -9.272 -25.391 1.00 95.94 88 ILE A C 1
ATOM 708 O O . ILE A 1 88 ? 12.327 -9.259 -25.849 1.00 95.94 88 ILE A O 1
ATOM 712 N N . MET A 1 89 ? 10.373 -8.219 -25.467 1.00 94.19 89 MET A N 1
ATOM 713 C CA . MET A 1 89 ? 10.717 -7.033 -26.241 1.00 94.19 89 MET A CA 1
ATOM 714 C C . MET A 1 89 ? 10.077 -5.763 -25.687 1.00 94.19 89 MET A C 1
ATOM 716 O O . MET A 1 89 ? 9.096 -5.807 -24.943 1.00 94.19 89 MET A O 1
ATOM 720 N N . ILE A 1 90 ? 10.616 -4.622 -26.101 1.00 91.50 90 ILE A N 1
ATOM 721 C CA . ILE A 1 90 ? 9.961 -3.326 -25.982 1.00 91.50 90 ILE A CA 1
ATOM 722 C C . ILE A 1 90 ? 9.590 -2.865 -27.384 1.00 91.50 90 ILE A C 1
ATOM 724 O O . ILE A 1 90 ? 10.437 -2.699 -28.263 1.00 91.50 90 ILE A O 1
ATOM 728 N N . ASP A 1 91 ? 8.296 -2.675 -27.564 1.00 88.69 91 ASP A N 1
ATOM 729 C CA . ASP A 1 91 ? 7.687 -2.206 -28.790 1.00 88.69 91 ASP A CA 1
ATOM 730 C C . ASP A 1 91 ? 7.497 -0.683 -28.680 1.00 88.69 91 ASP A C 1
ATOM 732 O O . ASP A 1 91 ? 6.805 -0.178 -27.785 1.00 88.69 91 ASP A O 1
ATOM 736 N N . PHE A 1 92 ? 8.224 0.047 -29.528 1.00 82.81 92 PHE A N 1
ATOM 737 C CA . PHE A 1 92 ? 8.200 1.505 -29.599 1.00 82.81 92 PHE A CA 1
ATOM 738 C C . PHE A 1 92 ? 7.185 1.949 -30.652 1.00 82.81 92 PHE A C 1
ATOM 740 O O . PHE A 1 92 ? 7.149 1.388 -31.749 1.00 82.81 92 PHE A O 1
ATOM 747 N N . ASP A 1 93 ? 6.387 2.970 -30.339 1.00 70.25 93 ASP A N 1
ATOM 748 C CA . ASP A 1 93 ? 5.585 3.635 -31.363 1.00 70.25 93 ASP A CA 1
ATOM 749 C C . ASP A 1 93 ? 6.467 4.537 -32.258 1.00 70.25 93 ASP A C 1
ATOM 751 O O . ASP A 1 93 ? 7.551 5.000 -31.871 1.00 70.25 93 ASP A O 1
ATOM 755 N N . ALA A 1 94 ? 5.991 4.789 -33.479 1.00 61.06 94 ALA A N 1
ATOM 756 C CA . ALA A 1 94 ? 6.713 5.585 -34.470 1.00 61.06 94 ALA A CA 1
ATOM 757 C C . ALA A 1 94 ? 6.874 7.064 -34.059 1.00 61.06 94 ALA A C 1
ATOM 759 O O . ALA A 1 94 ? 7.792 7.744 -34.523 1.00 61.06 94 ALA A O 1
ATOM 760 N N . GLU A 1 95 ? 6.008 7.595 -33.188 1.00 58.12 95 GLU A N 1
ATOM 761 C CA . GLU A 1 95 ? 6.091 8.984 -32.714 1.00 58.12 95 GLU A CA 1
ATOM 762 C C . GLU A 1 95 ? 7.200 9.189 -31.679 1.00 58.12 95 GLU A C 1
ATOM 764 O O . GLU A 1 95 ? 7.828 10.250 -31.616 1.00 58.12 95 GLU A O 1
ATOM 769 N N . THR A 1 96 ? 7.477 8.164 -30.886 1.00 56.22 96 THR A N 1
ATOM 770 C CA . THR A 1 96 ? 8.441 8.188 -29.793 1.00 56.22 96 THR A CA 1
ATOM 771 C C . THR A 1 96 ? 9.869 8.142 -30.300 1.00 56.22 96 THR A C 1
ATOM 773 O O . THR A 1 96 ? 10.743 8.838 -29.775 1.00 56.22 96 THR A O 1
ATOM 776 N N . MET A 1 97 ? 10.107 7.361 -31.350 1.00 56.69 97 MET A N 1
ATOM 777 C CA . MET A 1 97 ? 11.439 7.181 -31.920 1.00 56.69 97 MET A CA 1
ATOM 778 C C . MET A 1 97 ? 11.923 8.421 -32.694 1.00 56.69 97 MET A C 1
ATOM 780 O O . MET A 1 97 ? 13.125 8.680 -32.721 1.00 56.69 97 MET A O 1
ATOM 784 N N . LYS A 1 98 ? 11.017 9.301 -33.165 1.00 53.12 98 LYS A N 1
ATOM 785 C CA . LYS A 1 98 ? 11.358 10.604 -33.789 1.00 53.12 98 LYS A CA 1
ATOM 786 C C . LYS A 1 98 ? 12.231 11.522 -32.916 1.00 53.12 98 LYS A C 1
ATOM 788 O O . LYS A 1 98 ? 12.812 12.471 -33.431 1.00 53.12 98 LYS A O 1
ATOM 793 N N . LYS A 1 99 ? 12.326 11.280 -31.601 1.00 48.62 99 LYS A N 1
ATOM 794 C CA . LYS A 1 99 ? 13.090 12.112 -30.649 1.00 48.62 99 LYS A CA 1
ATOM 795 C C . LYS A 1 99 ? 14.494 11.588 -30.313 1.00 48.62 99 LYS A C 1
ATOM 797 O O . LYS A 1 99 ? 15.130 12.167 -29.433 1.00 48.62 99 LYS A O 1
ATOM 802 N N . GLY A 1 100 ? 14.989 10.546 -30.988 1.00 46.62 100 GLY A N 1
ATOM 803 C CA . GLY A 1 100 ? 16.382 10.104 -30.816 1.00 46.62 100 GLY A CA 1
ATOM 804 C C . GLY A 1 100 ? 16.719 8.660 -31.200 1.00 46.62 100 GLY A C 1
ATOM 805 O O . GLY A 1 100 ? 17.754 8.173 -30.756 1.00 46.62 100 GLY A O 1
ATOM 806 N N . GLY A 1 101 ? 15.885 7.962 -31.979 1.00 57.22 101 GLY A N 1
ATOM 807 C CA . GLY A 1 101 ? 16.145 6.592 -32.439 1.00 57.22 101 GLY A CA 1
ATOM 808 C C . GLY A 1 101 ? 15.608 6.330 -33.849 1.00 57.22 101 GLY A C 1
ATOM 809 O O . GLY A 1 101 ? 14.907 7.162 -34.421 1.00 57.22 101 GLY A O 1
ATOM 810 N N . HIS A 1 102 ? 15.937 5.173 -34.429 1.00 61.88 102 HIS A N 1
ATOM 811 C CA . HIS A 1 102 ? 15.394 4.787 -35.734 1.00 61.88 102 HIS A CA 1
ATOM 812 C C . HIS A 1 102 ? 13.884 4.494 -35.604 1.00 61.88 102 HIS A C 1
ATOM 814 O O . HIS A 1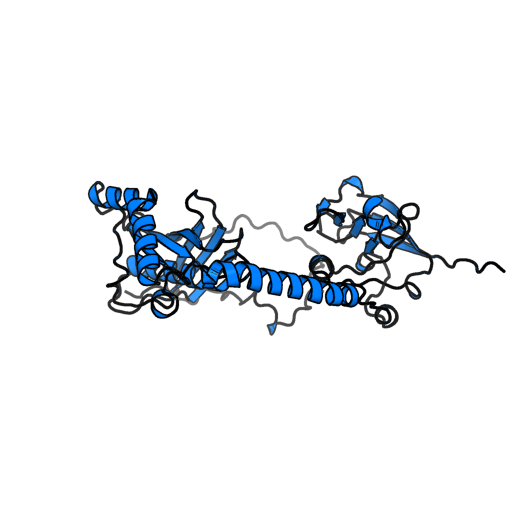 102 ? 13.521 3.685 -34.747 1.00 61.88 102 HIS A O 1
ATOM 820 N N . PRO A 1 103 ? 13.002 5.110 -36.417 1.00 64.25 103 PRO A N 1
ATOM 821 C CA . PRO A 1 103 ? 11.544 5.058 -36.238 1.00 64.25 103 PRO A CA 1
ATOM 822 C C . PRO A 1 103 ? 10.966 3.639 -36.193 1.00 64.25 103 PRO A C 1
ATOM 824 O O . PRO A 1 103 ? 10.026 3.386 -35.448 1.00 64.25 103 PRO A O 1
ATOM 827 N N . ASP A 1 104 ? 11.590 2.719 -36.928 1.00 79.75 104 ASP A N 1
ATOM 828 C CA . ASP A 1 104 ? 11.133 1.333 -37.060 1.00 79.75 104 ASP A CA 1
ATOM 829 C C . ASP A 1 104 ? 11.924 0.321 -36.223 1.00 79.75 104 ASP A C 1
ATOM 831 O O . ASP A 1 104 ? 11.759 -0.884 -36.409 1.00 79.75 104 ASP A O 1
ATOM 835 N N . ALA A 1 105 ? 12.819 0.765 -35.338 1.00 84.19 105 ALA A N 1
ATOM 836 C CA . ALA A 1 105 ? 13.544 -0.164 -34.477 1.00 84.19 105 ALA A CA 1
ATOM 837 C C . ALA A 1 105 ? 12.653 -0.671 -33.337 1.00 84.19 105 ALA A C 1
ATOM 839 O O . ALA A 1 105 ? 11.844 0.070 -32.778 1.00 84.19 105 ALA A O 1
ATOM 840 N N . VAL A 1 106 ? 12.847 -1.930 -32.957 1.00 90.31 106 VAL A N 1
ATOM 841 C CA . VAL A 1 106 ? 12.260 -2.535 -31.755 1.00 90.31 106 VAL A CA 1
ATOM 842 C C . VAL A 1 106 ? 13.374 -2.994 -30.830 1.00 90.31 106 VAL A C 1
ATOM 844 O O . VAL A 1 106 ? 14.463 -3.303 -31.292 1.00 90.31 106 VAL A O 1
ATOM 847 N N . ALA A 1 107 ? 13.129 -3.037 -29.523 1.00 91.88 107 ALA A N 1
ATOM 848 C CA . ALA A 1 107 ? 14.133 -3.488 -28.563 1.00 91.88 107 ALA A CA 1
ATOM 849 C C . ALA A 1 107 ? 13.908 -4.960 -28.210 1.00 91.88 107 ALA A C 1
ATOM 851 O O . ALA A 1 107 ? 12.918 -5.285 -27.560 1.00 91.88 107 ALA A O 1
ATOM 852 N N . MET A 1 108 ? 14.839 -5.835 -28.579 1.00 94.56 108 MET A N 1
ATOM 853 C CA . MET A 1 108 ? 14.780 -7.271 -28.293 1.00 94.56 108 MET A CA 1
ATOM 854 C C . MET A 1 108 ? 15.664 -7.619 -27.097 1.00 94.56 108 MET A C 1
ATOM 856 O O . MET A 1 108 ? 16.804 -7.162 -27.014 1.00 94.56 108 MET A O 1
ATOM 860 N N . ASN A 1 109 ? 15.151 -8.424 -26.164 1.00 94.50 109 ASN A N 1
ATOM 861 C CA . ASN A 1 109 ? 15.906 -8.848 -24.989 1.00 94.50 109 ASN A CA 1
ATOM 862 C C . ASN A 1 109 ? 16.839 -10.020 -25.326 1.00 94.50 109 ASN A C 1
ATOM 864 O O . ASN A 1 109 ? 16.373 -11.131 -25.584 1.00 94.50 109 ASN A O 1
ATOM 868 N N . VAL A 1 110 ? 18.155 -9.803 -25.264 1.00 92.00 110 VAL A N 1
ATOM 869 C CA . VAL A 1 110 ? 19.149 -10.837 -25.599 1.00 92.00 110 VAL A CA 1
ATOM 870 C C . VAL A 1 110 ? 19.159 -12.004 -24.616 1.00 92.00 110 VAL A C 1
ATOM 872 O O . VAL A 1 110 ? 19.558 -13.102 -24.980 1.00 92.00 110 VAL A O 1
ATOM 875 N N . ARG A 1 111 ? 18.646 -11.815 -23.390 1.00 91.12 111 ARG A N 1
ATOM 876 C CA . ARG A 1 111 ? 18.555 -12.890 -22.384 1.00 91.12 111 ARG A CA 1
ATOM 877 C C . ARG A 1 111 ? 17.620 -14.033 -22.780 1.00 91.12 111 ARG A C 1
ATOM 879 O O . ARG A 1 111 ? 17.603 -15.053 -22.108 1.00 91.12 111 ARG A O 1
ATOM 886 N N . GLN A 1 112 ? 16.796 -13.824 -23.803 1.00 92.06 112 GLN A N 1
ATOM 887 C CA . GLN A 1 112 ? 15.834 -14.805 -24.305 1.00 92.06 112 GLN A CA 1
ATOM 888 C C . GLN A 1 112 ? 16.351 -15.534 -25.558 1.00 92.06 112 GLN A C 1
ATOM 890 O O . GLN A 1 112 ? 15.616 -16.300 -26.181 1.00 92.06 112 GLN A O 1
ATOM 895 N N . LEU A 1 113 ? 17.595 -15.263 -25.966 1.00 91.81 113 LEU A N 1
ATOM 896 C CA . LEU A 1 113 ? 18.226 -15.895 -27.117 1.00 91.81 113 LEU A CA 1
ATOM 897 C C . LEU A 1 113 ? 18.871 -17.224 -26.738 1.00 91.81 113 LEU A C 1
ATOM 899 O O . LEU A 1 113 ? 19.425 -17.381 -25.651 1.00 91.81 113 LEU A O 1
ATOM 903 N N . LYS A 1 114 ? 18.840 -18.171 -27.674 1.00 86.94 114 LYS A N 1
ATOM 904 C CA . LYS A 1 114 ? 19.560 -19.438 -27.547 1.00 86.94 114 LYS A CA 1
ATOM 905 C C . LYS A 1 114 ? 21.042 -19.229 -27.849 1.00 86.94 114 LYS A C 1
ATOM 907 O O . LYS A 1 114 ? 21.382 -18.538 -28.803 1.00 86.94 114 LYS A O 1
ATOM 912 N N . GLY A 1 115 ? 21.913 -19.866 -27.068 1.00 80.50 115 GLY A N 1
ATOM 913 C CA . GLY A 1 115 ? 23.355 -19.904 -27.345 1.00 80.50 115 GLY A CA 1
ATOM 914 C C . GLY A 1 115 ? 24.118 -18.607 -27.057 1.00 80.50 115 GLY A C 1
ATOM 915 O O . GLY A 1 115 ? 25.282 -18.511 -27.430 1.00 80.50 115 GLY A O 1
ATOM 916 N N . ILE A 1 116 ? 23.500 -17.625 -26.388 1.00 80.75 116 ILE A N 1
ATOM 917 C CA . ILE A 1 116 ? 24.177 -16.400 -25.940 1.00 80.75 116 ILE A CA 1
ATOM 918 C C . ILE A 1 116 ? 24.591 -16.553 -24.476 1.00 80.75 116 ILE A C 1
ATOM 920 O O . ILE A 1 116 ? 23.741 -16.601 -23.586 1.00 80.75 116 ILE A O 1
ATOM 924 N N . ASP A 1 117 ? 25.899 -16.594 -24.224 1.00 72.12 117 ASP A N 1
ATOM 925 C CA . ASP A 1 117 ? 26.447 -16.545 -22.869 1.00 72.12 117 ASP A CA 1
ATOM 926 C C . ASP A 1 117 ? 26.578 -15.091 -22.394 1.00 72.12 117 ASP A C 1
ATOM 928 O O . ASP A 1 117 ? 27.419 -14.327 -22.868 1.00 72.12 117 ASP A O 1
ATOM 932 N N . MET A 1 118 ? 25.735 -14.720 -21.430 1.00 67.69 118 MET A N 1
ATOM 933 C CA . MET A 1 118 ? 25.714 -13.387 -20.824 1.00 67.69 118 MET A CA 1
ATOM 934 C C . MET A 1 118 ? 26.870 -13.143 -19.841 1.00 67.69 118 MET A C 1
ATOM 936 O O . MET A 1 118 ? 27.076 -11.996 -19.445 1.00 67.69 118 MET A O 1
ATOM 940 N N . ASN A 1 119 ? 27.595 -14.188 -19.426 1.00 59.50 119 ASN A N 1
ATOM 941 C CA . ASN A 1 119 ? 28.691 -14.106 -18.457 1.00 59.50 119 ASN A CA 1
ATOM 942 C C . ASN A 1 119 ? 30.061 -13.906 -19.123 1.00 59.50 119 ASN A C 1
ATOM 944 O O . ASN A 1 119 ? 31.050 -13.660 -18.430 1.00 59.50 119 ASN A O 1
ATOM 948 N N . ASN A 1 120 ? 30.129 -13.969 -20.455 1.00 59.84 120 ASN A N 1
ATOM 949 C CA . ASN A 1 120 ? 31.356 -13.707 -21.189 1.00 59.84 120 ASN A CA 1
ATOM 950 C C . ASN A 1 120 ? 31.683 -12.197 -21.203 1.00 59.84 120 ASN A C 1
ATOM 952 O O . ASN A 1 120 ? 30.833 -11.344 -21.474 1.00 59.84 120 ASN A O 1
ATOM 956 N N . ASN A 1 121 ? 32.945 -11.860 -20.920 1.00 46.62 121 ASN A N 1
ATOM 957 C CA . ASN A 1 121 ? 33.440 -10.496 -20.697 1.00 46.62 121 ASN A CA 1
ATOM 958 C C . ASN A 1 121 ? 33.299 -9.543 -21.901 1.00 46.62 121 ASN A C 1
ATOM 960 O O . ASN A 1 121 ? 33.448 -8.333 -21.735 1.00 46.62 121 ASN A O 1
ATOM 964 N N . THR A 1 122 ? 32.979 -10.046 -23.093 1.00 49.66 122 THR A N 1
ATOM 965 C CA . THR A 1 122 ? 32.732 -9.248 -24.305 1.00 49.66 122 THR A CA 1
ATOM 966 C C . THR A 1 122 ? 31.459 -8.399 -24.228 1.00 49.66 122 THR A C 1
ATOM 968 O O . THR A 1 122 ? 31.427 -7.305 -24.788 1.00 49.66 122 THR A O 1
ATOM 971 N N . LEU A 1 123 ? 30.436 -8.822 -23.475 1.00 51.22 123 LEU A N 1
ATOM 972 C CA . LEU A 1 123 ? 29.158 -8.096 -23.368 1.00 51.22 123 LEU A CA 1
ATOM 973 C C . LEU A 1 123 ? 29.162 -7.006 -22.278 1.00 51.22 123 LEU A C 1
ATOM 975 O O . LEU A 1 123 ? 28.289 -6.135 -22.262 1.00 51.22 123 LEU A O 1
ATOM 979 N N . ASN A 1 124 ? 30.163 -7.018 -21.391 1.00 45.34 124 ASN A N 1
ATOM 980 C CA . ASN A 1 124 ? 30.304 -6.076 -20.274 1.00 45.34 124 ASN A CA 1
ATOM 981 C C . ASN A 1 124 ? 30.910 -4.718 -20.686 1.00 45.34 124 ASN A C 1
ATOM 983 O O . ASN A 1 124 ? 30.864 -3.762 -19.911 1.00 45.34 124 ASN A O 1
ATOM 987 N N . GLY A 1 125 ? 31.471 -4.611 -21.898 1.00 42.44 125 GLY A N 1
ATOM 988 C CA . GLY A 1 125 ? 32.295 -3.470 -22.324 1.00 42.44 125 GLY A CA 1
ATOM 989 C C . GLY A 1 125 ? 31.551 -2.197 -22.742 1.00 42.44 125 GLY A C 1
ATOM 990 O O . GLY A 1 125 ? 32.183 -1.155 -22.885 1.00 42.44 125 GLY A O 1
ATOM 991 N N . TRP A 1 126 ? 30.228 -2.235 -22.932 1.00 43.06 126 TRP A N 1
ATOM 992 C CA . TRP A 1 126 ? 29.506 -1.117 -23.557 1.00 43.06 126 TRP A CA 1
ATOM 993 C C . TRP A 1 126 ? 28.202 -0.732 -22.852 1.00 43.06 126 TRP A C 1
ATOM 995 O O . TRP A 1 126 ? 27.196 -0.415 -23.489 1.00 43.06 126 TRP A O 1
ATOM 1005 N N . ILE A 1 127 ? 28.233 -0.684 -21.519 1.00 44.59 127 ILE A N 1
ATOM 1006 C CA . ILE A 1 127 ? 27.176 -0.061 -20.712 1.00 44.59 127 ILE A CA 1
ATOM 1007 C C . ILE A 1 127 ? 27.292 1.461 -20.860 1.00 44.59 127 ILE A C 1
ATOM 1009 O O . ILE A 1 127 ? 28.028 2.127 -20.136 1.00 44.59 127 ILE A O 1
ATOM 1013 N N . GLU A 1 128 ? 26.565 2.043 -21.810 1.00 43.41 128 GLU A N 1
ATOM 1014 C CA . GLU A 1 128 ? 26.434 3.495 -21.880 1.00 43.41 128 GLU A CA 1
ATOM 1015 C C . GLU A 1 128 ? 25.239 3.948 -21.045 1.00 43.41 128 GLU A C 1
ATOM 1017 O O . GLU A 1 128 ? 24.077 3.737 -21.396 1.00 43.41 128 GLU A O 1
ATOM 1022 N N . ASP A 1 129 ? 25.528 4.614 -19.928 1.00 45.97 129 ASP A N 1
ATOM 1023 C CA . ASP A 1 129 ? 24.537 5.293 -19.098 1.00 45.97 129 ASP A CA 1
ATOM 1024 C C . ASP A 1 129 ? 23.940 6.522 -19.795 1.00 45.97 129 ASP A C 1
ATOM 1026 O O . ASP A 1 129 ? 24.079 7.663 -19.333 1.00 45.97 129 ASP A O 1
ATOM 1030 N N . GLN A 1 130 ? 23.194 6.320 -20.878 1.00 45.53 130 GLN A N 1
ATOM 1031 C CA . GLN A 1 130 ? 22.515 7.422 -21.564 1.00 45.53 130 GLN A CA 1
ATOM 1032 C C . GLN A 1 130 ? 21.539 8.166 -20.628 1.00 45.53 130 GLN A C 1
ATOM 1034 O O . GLN A 1 130 ? 21.311 9.374 -20.750 1.00 45.53 130 GLN A O 1
ATOM 1039 N N . TRP A 1 131 ? 21.044 7.493 -19.581 1.00 41.34 131 TRP A N 1
ATOM 1040 C CA . TRP A 1 131 ? 20.160 8.097 -18.584 1.00 41.34 131 TRP A CA 1
ATOM 1041 C C . TRP A 1 131 ? 20.842 9.023 -17.565 1.00 41.34 131 TRP A C 1
ATOM 1043 O O . TRP A 1 131 ? 20.149 9.875 -16.995 1.00 41.34 131 TRP A O 1
ATOM 1053 N N . ARG A 1 132 ? 22.159 8.926 -17.307 1.00 41.75 132 ARG A N 1
ATOM 1054 C CA . ARG A 1 132 ? 22.830 9.798 -16.313 1.00 41.75 132 ARG A CA 1
ATOM 1055 C C . ARG A 1 132 ? 23.012 11.237 -16.816 1.00 41.75 132 ARG A C 1
ATOM 1057 O O . ARG A 1 132 ? 22.932 12.168 -16.009 1.00 41.75 132 ARG A O 1
ATOM 1064 N N . ALA A 1 133 ? 23.184 11.451 -18.122 1.00 40.38 133 ALA A N 1
ATOM 1065 C CA . ALA A 1 133 ? 23.288 12.791 -18.712 1.00 40.38 133 ALA A CA 1
ATOM 1066 C C . ALA A 1 133 ? 21.933 13.529 -18.701 1.00 40.38 133 ALA A C 1
ATOM 1068 O O . ALA A 1 133 ? 21.832 14.649 -18.193 1.00 40.38 133 ALA A O 1
ATOM 1069 N N . HIS A 1 134 ? 20.851 12.857 -19.113 1.00 46.56 134 HIS A N 1
ATOM 1070 C CA . HIS A 1 134 ? 19.500 13.429 -19.072 1.00 46.56 134 HIS A CA 1
ATOM 1071 C C . HIS A 1 134 ? 18.970 13.629 -17.644 1.00 46.56 134 HIS A C 1
ATOM 1073 O O . HIS A 1 134 ? 18.219 14.580 -17.398 1.00 46.56 134 HIS A O 1
ATOM 1079 N N . ARG A 1 135 ? 19.379 12.795 -16.671 1.00 44.72 135 ARG A N 1
ATOM 1080 C CA . ARG A 1 135 ? 19.042 13.030 -15.260 1.00 44.72 135 ARG A CA 1
ATOM 1081 C C . ARG A 1 135 ? 19.753 14.242 -14.680 1.00 44.72 135 ARG A C 1
ATOM 1083 O O . ARG A 1 135 ? 19.101 14.924 -13.912 1.00 44.72 135 ARG A O 1
ATOM 1090 N N . ARG A 1 136 ? 21.002 14.571 -15.031 1.00 44.53 136 ARG A N 1
ATOM 1091 C CA . ARG A 1 136 ? 21.679 15.774 -14.492 1.00 44.53 136 ARG A CA 1
ATOM 1092 C C . ARG A 1 136 ? 20.999 17.077 -14.935 1.00 44.53 136 ARG A C 1
ATOM 1094 O O . ARG A 1 136 ? 20.729 17.928 -14.090 1.00 44.53 136 ARG A O 1
ATOM 1101 N N . ALA A 1 137 ? 20.573 17.167 -16.196 1.00 45.41 137 ALA A N 1
ATOM 1102 C CA . ALA A 1 137 ? 19.752 18.283 -16.682 1.00 45.41 137 ALA A CA 1
ATOM 1103 C C . ALA A 1 137 ? 18.342 18.308 -16.048 1.00 45.41 137 ALA A C 1
ATOM 1105 O O . ALA A 1 137 ? 17.795 19.372 -15.745 1.00 45.41 137 ALA A O 1
ATOM 1106 N N . ARG A 1 138 ? 17.750 17.133 -15.780 1.00 48.09 138 ARG A N 1
ATOM 1107 C CA . ARG A 1 138 ? 16.470 17.028 -15.057 1.00 48.09 138 ARG A CA 1
ATOM 1108 C C . ARG A 1 138 ? 16.600 17.269 -13.560 1.00 48.09 138 ARG A C 1
ATOM 1110 O O . ARG A 1 138 ? 15.642 17.764 -13.001 1.00 48.09 138 ARG A O 1
ATOM 1117 N N . ARG A 1 139 ? 17.741 16.992 -12.926 1.00 42.62 139 ARG A N 1
ATOM 1118 C CA . ARG A 1 139 ? 18.026 17.248 -11.506 1.00 42.62 139 ARG A CA 1
ATOM 1119 C C . ARG A 1 139 ? 18.086 18.747 -11.255 1.00 42.62 139 ARG A C 1
ATOM 1121 O O . ARG A 1 139 ? 17.562 19.175 -10.247 1.00 42.62 139 ARG A O 1
ATOM 1128 N N . TRP A 1 140 ? 18.567 19.537 -12.219 1.00 47.59 140 TRP A N 1
ATOM 1129 C CA . TRP A 1 140 ? 18.441 20.997 -12.197 1.00 47.59 140 TRP A CA 1
ATOM 1130 C C . TRP A 1 140 ? 17.019 21.491 -12.473 1.00 47.59 140 TRP A C 1
ATOM 1132 O O . TRP A 1 140 ? 16.593 22.427 -11.820 1.00 47.59 140 TRP A O 1
ATOM 1142 N N . ARG A 1 141 ? 16.226 20.857 -13.353 1.00 47.66 141 ARG A N 1
ATOM 1143 C CA . ARG A 1 141 ? 14.792 21.206 -13.501 1.00 47.66 141 ARG A CA 1
ATOM 1144 C C . ARG A 1 141 ? 13.921 20.761 -12.326 1.00 47.66 141 ARG A C 1
ATOM 1146 O O . ARG A 1 141 ? 12.967 21.455 -12.021 1.00 47.66 141 ARG A O 1
ATOM 1153 N N . TYR A 1 142 ? 14.232 19.641 -11.679 1.00 44.81 142 TYR A N 1
ATOM 1154 C CA . TYR A 1 142 ? 13.547 19.140 -10.486 1.00 44.81 142 TYR A CA 1
ATOM 1155 C C . TYR A 1 142 ? 14.001 19.896 -9.247 1.00 44.81 142 TYR A C 1
ATOM 1157 O O . TYR A 1 142 ? 13.156 20.236 -8.447 1.00 44.81 142 TYR A O 1
ATOM 1165 N N . ALA A 1 143 ? 15.288 20.228 -9.110 1.00 52.03 143 ALA A N 1
ATOM 1166 C CA . ALA A 1 143 ? 15.769 21.134 -8.074 1.00 52.03 143 ALA A CA 1
ATOM 1167 C C . ALA A 1 143 ? 15.224 22.540 -8.302 1.00 52.03 143 ALA A C 1
ATOM 1169 O O . ALA A 1 143 ? 14.788 23.144 -7.346 1.00 52.03 143 ALA A O 1
ATOM 1170 N N . ARG A 1 144 ? 15.131 23.031 -9.546 1.00 50.66 144 ARG A N 1
ATOM 1171 C CA . 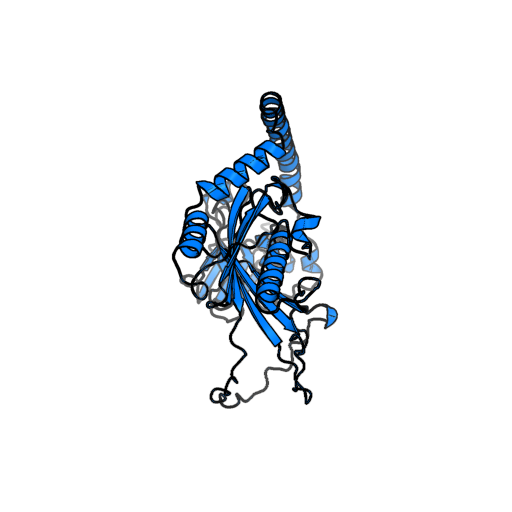ARG A 1 144 ? 14.439 24.286 -9.868 1.00 50.66 144 ARG A CA 1
ATOM 1172 C C . ARG A 1 144 ? 12.954 24.192 -9.541 1.00 50.66 144 ARG A C 1
ATOM 1174 O O . ARG A 1 144 ? 12.447 25.083 -8.898 1.00 50.66 144 ARG A O 1
ATOM 1181 N N . ASN A 1 145 ? 12.248 23.132 -9.923 1.00 50.16 145 ASN A N 1
ATOM 1182 C CA . ASN A 1 145 ? 10.820 23.005 -9.625 1.00 50.16 145 ASN A CA 1
ATOM 1183 C C . ASN A 1 145 ? 10.550 22.743 -8.143 1.00 50.16 145 ASN A C 1
ATOM 1185 O O . ASN A 1 145 ? 9.534 23.216 -7.670 1.00 50.16 145 ASN A O 1
ATOM 1189 N N . ILE A 1 146 ? 11.439 22.052 -7.421 1.00 54.69 146 ILE A N 1
ATOM 1190 C CA . ILE A 1 146 ? 11.415 21.928 -5.961 1.00 54.69 146 ILE A CA 1
ATOM 1191 C C . ILE A 1 146 ? 11.696 23.298 -5.367 1.00 54.69 146 ILE A C 1
ATOM 1193 O O . ILE A 1 146 ? 10.852 23.755 -4.641 1.00 54.69 146 ILE A O 1
ATOM 1197 N N . PHE A 1 147 ? 12.760 24.005 -5.751 1.00 50.12 147 PHE A N 1
ATOM 1198 C CA . PHE A 1 147 ? 13.118 25.343 -5.262 1.00 50.12 147 PHE A CA 1
ATOM 1199 C C . PHE A 1 147 ? 12.040 26.396 -5.564 1.00 50.12 147 PHE A C 1
ATOM 1201 O O . PHE A 1 147 ? 11.743 27.216 -4.709 1.00 50.12 147 PHE A O 1
ATOM 1208 N N . PHE A 1 148 ? 11.383 26.337 -6.727 1.00 48.53 148 PHE A N 1
ATOM 1209 C CA . PHE A 1 148 ? 10.217 27.161 -7.061 1.00 48.53 148 PHE A CA 1
ATOM 1210 C C . PHE A 1 148 ? 8.942 26.674 -6.360 1.00 48.53 148 PHE A C 1
ATOM 1212 O O . PHE A 1 148 ? 8.116 27.512 -6.030 1.00 48.53 148 PHE A O 1
ATOM 1219 N N . PHE A 1 149 ? 8.782 25.379 -6.058 1.00 42.88 149 PHE A N 1
ATOM 1220 C CA . PHE A 1 149 ? 7.731 24.912 -5.144 1.00 42.88 149 PHE A CA 1
ATOM 1221 C C . PHE A 1 149 ? 8.007 25.386 -3.717 1.00 42.88 149 PHE A C 1
ATOM 1223 O O . PHE A 1 149 ? 7.083 25.845 -3.073 1.00 42.88 149 PHE A O 1
ATOM 1230 N N . THR A 1 150 ? 9.245 25.363 -3.224 1.00 50.06 150 THR A N 1
ATOM 1231 C CA . THR A 1 150 ? 9.621 25.871 -1.902 1.00 50.06 150 THR A CA 1
ATOM 1232 C C . THR A 1 150 ? 9.565 27.391 -1.849 1.00 50.06 150 THR A C 1
ATOM 1234 O O . THR A 1 150 ? 9.317 27.921 -0.783 1.00 50.06 150 THR A O 1
ATOM 1237 N N . LEU A 1 151 ? 9.734 28.111 -2.961 1.00 50.41 151 LEU A N 1
ATOM 1238 C CA . LEU A 1 151 ? 9.539 29.564 -3.018 1.00 50.41 151 LEU A CA 1
ATOM 1239 C C . LEU A 1 151 ? 8.067 29.948 -3.186 1.00 50.41 151 LEU A C 1
ATOM 1241 O O . LEU A 1 151 ? 7.633 30.886 -2.531 1.00 50.41 151 LEU A O 1
ATOM 1245 N N . ALA A 1 152 ? 7.278 29.221 -3.984 1.00 45.38 152 ALA A N 1
ATOM 1246 C CA . ALA A 1 152 ? 5.845 29.479 -4.167 1.00 45.38 152 ALA A CA 1
ATOM 1247 C C . ALA A 1 152 ? 5.000 28.991 -2.974 1.00 45.38 152 ALA A C 1
ATOM 1249 O O . ALA A 1 152 ? 4.109 29.705 -2.527 1.00 45.38 152 ALA A O 1
ATOM 1250 N N . PHE A 1 153 ? 5.307 27.824 -2.393 1.00 41.94 153 PHE A N 1
ATOM 1251 C CA . PHE A 1 153 ? 4.722 27.383 -1.120 1.00 41.94 153 PHE A CA 1
ATOM 1252 C C . PHE A 1 153 ? 5.419 27.983 0.095 1.00 41.94 153 PHE A C 1
ATOM 1254 O O . PHE A 1 153 ? 4.764 28.121 1.113 1.00 41.94 153 PHE A O 1
ATOM 1261 N N . GLY A 1 154 ? 6.696 28.359 0.041 1.00 41.31 154 GLY A N 1
ATOM 1262 C CA . GLY A 1 154 ? 7.346 29.066 1.152 1.00 41.31 154 GLY A CA 1
ATOM 1263 C C . GLY A 1 154 ? 6.830 30.490 1.306 1.00 41.31 154 GLY A C 1
ATOM 1264 O O . GLY A 1 154 ? 6.716 30.956 2.430 1.00 41.31 154 GLY A O 1
ATOM 1265 N N . SER A 1 155 ? 6.428 31.144 0.211 1.00 45.19 155 SER A N 1
ATOM 1266 C CA . SER A 1 155 ? 5.703 32.418 0.267 1.00 45.19 155 SER A CA 1
ATOM 1267 C C . SER A 1 155 ? 4.216 32.233 0.591 1.00 45.19 155 SER A C 1
ATOM 1269 O O . SER A 1 155 ? 3.701 32.989 1.405 1.00 45.19 155 SER A O 1
ATOM 1271 N N . ALA A 1 156 ? 3.531 31.193 0.091 1.00 39.66 156 ALA A N 1
ATOM 1272 C CA . ALA A 1 156 ? 2.137 30.922 0.485 1.00 39.66 156 ALA A CA 1
ATOM 1273 C C . ALA A 1 156 ? 1.987 30.413 1.940 1.00 39.66 156 ALA A C 1
ATOM 1275 O O . ALA A 1 156 ? 1.021 30.755 2.617 1.00 39.66 156 ALA A O 1
ATOM 1276 N N . SER A 1 157 ? 2.965 29.662 2.459 1.00 40.81 157 SER A N 1
ATOM 1277 C CA . SER A 1 157 ? 3.026 29.217 3.866 1.00 40.81 157 SER A CA 1
ATOM 1278 C C . SER A 1 157 ? 3.542 30.310 4.805 1.00 40.81 157 SER A C 1
ATOM 1280 O O . SER A 1 157 ? 3.464 30.153 6.017 1.00 40.81 157 SER A O 1
ATOM 1282 N N . PHE A 1 158 ? 4.055 31.424 4.270 1.00 40.56 158 PHE A N 1
ATOM 1283 C CA . PHE A 1 158 ? 4.372 32.608 5.072 1.00 40.56 158 PHE A CA 1
ATOM 1284 C C . PHE A 1 158 ? 3.104 33.382 5.466 1.00 40.56 158 PHE A C 1
ATOM 1286 O O . PHE A 1 158 ? 3.086 34.042 6.500 1.00 40.56 158 PHE A O 1
ATOM 1293 N N . PHE A 1 159 ? 2.032 33.274 4.670 1.00 42.19 159 PHE A N 1
ATOM 1294 C CA . PHE A 1 159 ? 0.754 33.943 4.938 1.00 42.19 159 PHE A CA 1
ATOM 1295 C C . PHE A 1 159 ? -0.268 33.060 5.664 1.00 42.19 159 PHE A C 1
ATOM 1297 O O . PHE A 1 159 ? -1.168 33.583 6.315 1.00 42.19 159 PHE A O 1
ATOM 1304 N N . LEU A 1 160 ? -0.112 31.735 5.621 1.00 42.62 160 LEU A N 1
ATOM 1305 C CA . LEU A 1 160 ? -0.915 30.799 6.405 1.00 42.62 160 LEU A CA 1
ATOM 1306 C C . LEU A 1 160 ? -0.046 30.210 7.511 1.00 42.62 160 LEU A C 1
ATOM 1308 O O . LEU A 1 160 ? 0.698 29.257 7.282 1.00 42.62 160 LEU A O 1
ATOM 1312 N N . ARG A 1 161 ? -0.148 30.771 8.723 1.00 47.66 161 ARG A N 1
ATOM 1313 C CA . ARG A 1 161 ? 0.364 30.094 9.921 1.00 47.66 161 ARG A CA 1
ATOM 1314 C C . ARG A 1 161 ? -0.226 28.675 9.938 1.00 47.66 161 ARG A C 1
ATOM 1316 O O . ARG A 1 161 ? -1.453 28.563 9.885 1.00 47.66 161 ARG A O 1
ATOM 1323 N N . PRO A 1 162 ? 0.592 27.605 9.986 1.00 60.28 162 PRO A N 1
ATOM 1324 C CA . PRO A 1 162 ? 0.056 26.270 10.208 1.00 60.28 162 PRO A CA 1
ATOM 1325 C C . PRO A 1 162 ? -0.755 26.301 11.504 1.00 60.28 162 PRO A C 1
ATOM 1327 O O . PRO A 1 162 ? -0.328 26.918 12.484 1.00 60.28 162 PRO A O 1
ATOM 1330 N N . LEU A 1 163 ? -1.945 25.698 11.476 1.00 65.00 163 LEU A N 1
ATOM 1331 C CA . LEU A 1 163 ? -2.778 25.569 12.667 1.00 65.00 163 LEU A CA 1
ATOM 1332 C C . LEU A 1 163 ? -1.930 24.954 13.796 1.00 65.00 163 LEU A C 1
ATOM 1334 O O . LEU A 1 163 ? -1.203 23.990 13.530 1.00 65.00 163 LEU A O 1
ATOM 1338 N N . PRO A 1 164 ? -1.995 25.507 15.021 1.00 83.69 164 PRO A N 1
ATOM 1339 C CA . PRO A 1 164 ? -1.444 24.873 16.211 1.00 83.69 164 PRO A CA 1
ATOM 1340 C C . PRO A 1 164 ? -1.793 23.383 16.259 1.00 83.69 164 PRO A C 1
ATOM 1342 O O . PRO A 1 164 ? -2.901 22.993 15.883 1.00 83.69 164 PRO A O 1
ATOM 1345 N N . GLU A 1 165 ? -0.848 22.556 16.705 1.00 81.94 165 GLU A N 1
ATOM 1346 C CA . GLU A 1 165 ? -1.018 21.100 16.722 1.00 81.94 165 GLU A CA 1
ATOM 1347 C C . GLU A 1 165 ? -2.249 20.675 17.532 1.00 81.94 165 GLU A C 1
ATOM 1349 O O . GLU A 1 165 ? -3.003 19.822 17.069 1.00 81.94 165 GLU A O 1
ATOM 1354 N N . ASP A 1 166 ? -2.511 21.343 18.655 1.00 83.81 166 ASP A N 1
ATOM 1355 C CA . ASP A 1 166 ? -3.676 21.085 19.506 1.00 83.81 166 ASP A CA 1
ATOM 1356 C C . ASP A 1 166 ? -4.993 21.293 18.744 1.00 83.81 166 ASP A C 1
ATOM 1358 O O . ASP A 1 166 ? -5.841 20.407 18.723 1.00 83.81 166 ASP A O 1
ATOM 1362 N N . LEU A 1 167 ? -5.119 22.397 17.996 1.00 85.88 167 LEU A N 1
ATOM 1363 C CA . LEU A 1 167 ? -6.306 22.680 17.179 1.00 85.88 167 LEU A CA 1
ATOM 1364 C C . LEU A 1 167 ? -6.478 21.674 16.034 1.00 85.88 167 LEU A C 1
ATOM 1366 O O . LEU A 1 167 ? -7.598 21.334 15.660 1.00 85.88 167 LEU A O 1
ATOM 1370 N N . MET A 1 168 ? -5.375 21.179 15.464 1.00 85.12 168 MET A N 1
ATOM 1371 C CA . MET A 1 168 ? -5.430 20.118 14.455 1.00 85.12 168 MET A CA 1
ATOM 1372 C C . MET A 1 168 ? -5.902 18.795 15.060 1.00 85.12 168 MET A C 1
ATOM 1374 O O . MET A 1 168 ? -6.695 18.090 14.441 1.00 85.12 168 MET A O 1
ATOM 1378 N N . ILE A 1 169 ? -5.414 18.444 16.250 1.00 86.75 169 ILE A N 1
ATOM 1379 C CA . ILE A 1 169 ? -5.840 17.246 16.976 1.00 86.75 169 ILE A CA 1
ATOM 1380 C C . ILE A 1 169 ? -7.318 17.362 17.360 1.00 86.75 169 ILE A C 1
ATOM 1382 O O . ILE A 1 169 ? -8.063 16.408 17.156 1.00 86.75 169 ILE A O 1
ATOM 1386 N N . GLU A 1 170 ? -7.762 18.514 17.859 1.00 87.81 170 GLU A N 1
ATOM 1387 C CA . GLU A 1 170 ? -9.170 18.788 18.170 1.00 87.81 170 GLU A CA 1
ATOM 1388 C C . GLU A 1 170 ? -10.058 18.658 16.930 1.00 87.81 170 GLU A C 1
ATOM 1390 O O . GLU A 1 170 ? -11.054 17.938 16.967 1.00 87.81 170 GLU A O 1
ATOM 1395 N N . ALA A 1 171 ? -9.667 19.261 15.804 1.00 84.56 171 ALA A N 1
ATOM 1396 C CA . ALA A 1 171 ? -10.408 19.148 14.550 1.00 84.56 171 ALA A CA 1
ATOM 1397 C C . ALA A 1 171 ? -10.489 17.696 14.049 1.00 84.56 171 ALA A C 1
ATOM 1399 O O . ALA A 1 171 ? -11.543 17.259 13.592 1.00 84.56 171 ALA A O 1
ATOM 1400 N N . LEU A 1 172 ? -9.399 16.928 14.159 1.00 90.00 172 LEU A N 1
ATOM 1401 C CA . LEU A 1 172 ? -9.389 15.511 13.792 1.00 90.00 172 LEU A CA 1
ATOM 1402 C C . LEU A 1 172 ? -10.246 14.659 14.733 1.00 90.00 172 LEU A C 1
ATOM 1404 O O . LEU A 1 172 ? -10.912 13.745 14.259 1.00 90.00 172 LEU A O 1
ATOM 1408 N N . ASN A 1 173 ? -10.248 14.942 16.038 1.00 90.50 173 ASN A N 1
ATOM 1409 C CA . ASN A 1 173 ? -11.152 14.283 16.984 1.00 90.50 173 ASN A CA 1
ATOM 1410 C C . ASN A 1 173 ? -12.613 14.601 16.650 1.00 90.50 173 ASN A C 1
ATOM 1412 O O . ASN A 1 173 ? -13.426 13.688 16.579 1.00 90.50 173 ASN A O 1
ATOM 1416 N N . HIS A 1 174 ? -12.930 15.866 16.369 1.00 88.75 174 HIS A N 1
ATOM 1417 C CA . HIS A 1 174 ? -14.272 16.284 15.973 1.00 88.75 174 HIS A CA 1
ATOM 1418 C C . HIS A 1 174 ? -14.729 15.610 14.669 1.00 88.75 174 HIS A C 1
ATOM 1420 O O . HIS A 1 174 ? -15.846 15.113 14.588 1.00 88.75 174 HIS A O 1
ATOM 1426 N N . GLU A 1 175 ? -13.868 15.530 13.653 1.00 88.38 175 GLU A N 1
ATOM 1427 C CA . GLU A 1 175 ? -14.163 14.791 12.418 1.00 88.38 175 GLU A CA 1
ATOM 1428 C C . GLU A 1 175 ? -14.415 13.297 12.703 1.00 88.38 175 GLU A C 1
ATOM 1430 O O . GLU A 1 175 ? -15.391 12.711 12.234 1.00 88.38 175 GLU A O 1
ATOM 1435 N N . LEU A 1 176 ? -13.551 12.683 13.515 1.00 88.81 176 LEU A N 1
ATOM 1436 C CA . LEU A 1 176 ? -13.624 11.272 13.889 1.00 88.81 176 LEU A CA 1
ATOM 1437 C C . LEU A 1 176 ? -14.912 10.935 14.654 1.00 88.81 176 LEU A C 1
ATOM 1439 O O . LEU A 1 176 ? -15.514 9.895 14.392 1.00 88.81 176 LEU A O 1
ATOM 1443 N N . ASP A 1 177 ? -15.333 11.799 15.577 1.00 90.69 177 ASP A N 1
ATOM 1444 C CA . ASP A 1 177 ? -16.491 11.573 16.443 1.00 90.69 177 ASP A CA 1
ATOM 1445 C C . ASP A 1 177 ? -17.824 11.974 15.780 1.00 90.69 177 ASP A C 1
ATOM 1447 O O . ASP A 1 177 ? -18.804 11.231 15.882 1.00 90.69 177 ASP A O 1
ATOM 1451 N N . GLU A 1 178 ? -17.860 13.102 15.062 1.00 87.75 178 GLU A N 1
ATOM 1452 C CA . GLU A 1 178 ? -19.101 13.709 14.553 1.00 87.75 178 GLU A CA 1
ATOM 1453 C C . GLU A 1 178 ? -19.357 13.467 13.059 1.00 87.75 178 GLU A C 1
ATOM 1455 O O . GLU A 1 178 ? -20.499 13.563 12.609 1.00 87.75 178 GLU A O 1
ATOM 1460 N N . HIS A 1 179 ? -18.327 13.160 12.265 1.00 85.06 179 HIS A N 1
ATOM 1461 C CA . HIS A 1 179 ? -18.462 13.090 10.802 1.00 85.06 179 HIS A CA 1
ATOM 1462 C C . HIS A 1 179 ? -18.242 11.693 10.227 1.00 85.06 179 HIS A C 1
ATOM 1464 O O . HIS A 1 179 ? -18.684 11.431 9.107 1.00 85.06 179 HIS A O 1
ATOM 1470 N N . LEU A 1 180 ? -17.629 10.766 10.972 1.00 89.75 180 LEU A N 1
ATOM 1471 C CA . LEU A 1 180 ? -17.495 9.377 10.535 1.00 89.75 180 LEU A CA 1
ATOM 1472 C C . LEU A 1 180 ? -18.712 8.533 10.962 1.00 89.75 180 LEU A C 1
ATOM 1474 O O . LEU A 1 180 ? -18.820 8.149 12.131 1.00 89.75 180 LEU A O 1
ATOM 1478 N N . PRO A 1 181 ? -19.591 8.112 10.022 1.00 87.88 181 PRO A N 1
ATOM 1479 C CA . PRO A 1 181 ? -20.832 7.409 10.369 1.00 87.88 181 PRO A CA 1
ATOM 1480 C C . PRO A 1 181 ? -20.592 6.060 11.053 1.00 87.88 181 PRO A C 1
ATOM 1482 O O . PRO A 1 181 ? -21.438 5.568 11.797 1.00 87.88 181 PRO A O 1
ATOM 1485 N N . ILE A 1 182 ? -19.437 5.435 10.798 1.00 90.31 182 ILE A N 1
ATOM 1486 C CA . ILE A 1 182 ? -19.070 4.163 11.422 1.00 90.31 182 ILE A CA 1
ATOM 1487 C C . ILE A 1 182 ? -18.859 4.305 12.933 1.00 90.31 182 ILE A C 1
ATOM 1489 O O . ILE A 1 182 ? -19.294 3.428 13.672 1.00 90.31 182 ILE A O 1
ATOM 1493 N N . VAL A 1 183 ? -18.260 5.406 13.398 1.00 91.00 183 VAL A N 1
ATOM 1494 C CA . VAL A 1 183 ? -18.021 5.655 14.828 1.00 91.00 183 VAL A CA 1
ATOM 1495 C C . VAL A 1 183 ? -19.352 5.862 15.544 1.00 91.00 183 VAL A C 1
ATOM 1497 O O . VAL A 1 183 ? -19.635 5.193 16.536 1.00 91.00 183 VAL A O 1
ATOM 1500 N N . GLN A 1 184 ? -20.221 6.697 14.975 1.00 91.94 184 GLN A N 1
ATOM 1501 C CA . GLN A 1 184 ? -21.572 6.928 15.491 1.00 91.94 184 GLN A CA 1
ATOM 1502 C C . GLN A 1 184 ? -22.387 5.637 15.553 1.00 91.94 184 GLN A C 1
ATOM 1504 O O . GLN A 1 184 ? -23.027 5.347 16.563 1.00 91.94 184 GLN A O 1
ATOM 1509 N N . LYS A 1 185 ? -22.325 4.820 14.496 1.00 91.56 185 LYS A N 1
ATOM 1510 C CA . LYS A 1 185 ? -23.022 3.534 14.447 1.00 91.56 185 LYS A CA 1
ATOM 1511 C C . LYS A 1 185 ? -22.517 2.564 15.513 1.00 91.56 185 LYS A C 1
ATOM 1513 O O . LYS A 1 185 ? -23.336 1.908 16.144 1.00 91.56 185 LYS A O 1
ATOM 1518 N N . LEU A 1 186 ? -21.203 2.465 15.723 1.00 90.62 186 LEU A N 1
ATOM 1519 C CA . LEU A 1 186 ? -20.631 1.575 16.740 1.00 90.62 186 LEU A CA 1
ATOM 1520 C C . LEU A 1 186 ? -20.999 2.025 18.159 1.00 90.62 186 LEU A C 1
ATOM 1522 O O . LEU A 1 186 ? -21.357 1.186 18.983 1.00 90.62 186 LEU A O 1
ATOM 1526 N N . ARG A 1 187 ? -21.016 3.337 18.424 1.00 92.12 187 ARG A N 1
ATOM 1527 C CA . ARG A 1 187 ? -21.489 3.897 19.701 1.00 92.12 187 ARG A CA 1
ATOM 1528 C C . ARG A 1 187 ? -22.987 3.676 19.923 1.00 92.12 187 ARG A C 1
ATOM 1530 O O . ARG A 1 187 ? -23.399 3.323 21.024 1.00 92.12 187 ARG A O 1
ATOM 1537 N N . LEU A 1 188 ? -23.807 3.824 18.882 1.00 90.00 188 LEU A N 1
ATOM 1538 C CA . LEU A 1 188 ? -25.238 3.523 18.959 1.00 90.00 188 LEU A CA 1
ATOM 1539 C C . LEU A 1 188 ? -25.485 2.026 19.185 1.00 90.00 188 LEU A C 1
ATOM 1541 O O . LEU A 1 188 ? -26.335 1.651 19.992 1.00 90.00 188 LEU A O 1
ATOM 1545 N N . ASP A 1 189 ? -24.725 1.166 18.508 1.00 86.56 189 ASP A N 1
ATOM 1546 C CA . ASP A 1 189 ? -24.759 -0.281 18.714 1.00 86.56 189 ASP A CA 1
ATOM 1547 C C . ASP A 1 189 ? -24.409 -0.631 20.169 1.00 86.56 189 ASP A C 1
ATOM 1549 O O . ASP A 1 189 ? -25.090 -1.464 20.764 1.00 86.56 189 ASP A O 1
ATOM 1553 N N . ALA A 1 190 ? -23.411 0.036 20.764 1.00 84.56 190 ALA A N 1
ATOM 1554 C CA . ALA A 1 190 ? -23.051 -0.099 22.179 1.00 84.56 190 ALA A CA 1
ATOM 1555 C C . ALA A 1 190 ? -24.221 0.209 23.128 1.00 84.56 190 ALA A C 1
ATOM 1557 O O . ALA A 1 190 ? -24.401 -0.487 24.125 1.00 84.56 190 ALA A O 1
ATOM 1558 N N . ALA A 1 191 ? -25.017 1.233 22.808 1.00 79.69 191 ALA A N 1
ATOM 1559 C CA . ALA A 1 191 ? -26.139 1.682 23.630 1.00 79.69 191 ALA A CA 1
ATOM 1560 C C . ALA A 1 191 ? -27.421 0.850 23.445 1.00 79.69 191 ALA A C 1
ATOM 1562 O O . ALA A 1 191 ? -28.247 0.781 24.353 1.00 79.69 191 ALA A O 1
ATOM 1563 N N . THR A 1 192 ? -27.617 0.252 22.267 1.00 78.06 192 THR A N 1
ATOM 1564 C CA . THR A 1 192 ? -28.893 -0.380 21.880 1.00 78.06 192 THR A CA 1
ATOM 1565 C C . THR A 1 192 ? -28.871 -1.903 21.924 1.00 78.06 192 THR A C 1
ATOM 1567 O O . THR A 1 192 ? -29.913 -2.520 22.149 1.00 78.06 192 THR A O 1
ATOM 1570 N N . LYS A 1 193 ? -27.713 -2.530 21.692 1.00 81.56 193 LYS A N 1
ATOM 1571 C CA . LYS A 1 193 ? -27.594 -3.990 21.615 1.00 81.56 193 LYS A CA 1
ATOM 1572 C C . LYS A 1 193 ? -27.152 -4.588 22.954 1.00 81.56 193 LYS A C 1
ATOM 1574 O O . LYS A 1 193 ? -26.435 -3.940 23.714 1.00 81.56 193 LYS A O 1
ATOM 1579 N N . PRO A 1 194 ? -27.510 -5.855 23.235 1.00 78.50 194 PRO A N 1
ATOM 1580 C CA . PRO A 1 194 ? -26.980 -6.580 24.386 1.00 78.50 194 PRO A CA 1
ATOM 1581 C C . PRO A 1 194 ? -25.447 -6.634 24.363 1.00 78.50 194 PRO A C 1
ATOM 1583 O O . PRO A 1 194 ? -24.850 -6.724 23.290 1.00 78.50 194 PRO A O 1
ATOM 1586 N N . LEU A 1 195 ? -24.818 -6.686 25.542 1.00 73.25 195 LEU A N 1
ATOM 1587 C CA . LEU A 1 195 ? -23.354 -6.675 25.721 1.00 73.25 195 LEU A CA 1
ATOM 1588 C C . LEU A 1 195 ? -22.592 -7.713 24.877 1.00 73.25 195 LEU A C 1
ATOM 1590 O O . LEU A 1 195 ? -21.454 -7.489 24.482 1.00 73.25 195 LEU A O 1
ATOM 1594 N N . GLN A 1 196 ? -23.219 -8.852 24.586 1.00 71.25 196 GLN A N 1
ATOM 1595 C CA . GLN A 1 196 ? -22.622 -9.929 23.789 1.00 71.25 196 GLN A CA 1
ATOM 1596 C C . GLN A 1 196 ? -22.623 -9.631 22.280 1.00 71.25 196 GLN A C 1
ATOM 1598 O O . GLN A 1 196 ? -21.883 -10.255 21.532 1.00 71.25 196 GLN A O 1
ATOM 1603 N N . GLN A 1 197 ? -23.459 -8.703 21.814 1.00 72.31 197 GLN A N 1
ATOM 1604 C CA . GLN A 1 197 ? -23.643 -8.380 20.393 1.00 72.31 197 GLN A CA 1
ATOM 1605 C C . GLN A 1 197 ? -23.229 -6.946 20.048 1.00 72.31 197 GLN A C 1
ATOM 1607 O O . GLN A 1 197 ? -23.260 -6.564 18.876 1.00 72.31 197 GLN A O 1
ATOM 1612 N N . CYS A 1 198 ? -22.880 -6.144 21.054 1.00 82.00 198 CYS A N 1
ATOM 1613 C CA . CYS A 1 198 ? -22.473 -4.764 20.874 1.00 82.00 198 CYS A CA 1
ATOM 1614 C C . CYS A 1 198 ? -20.947 -4.627 20.749 1.00 82.00 198 CYS A C 1
ATOM 1616 O O . CYS A 1 198 ? -20.187 -5.570 20.998 1.00 82.00 198 CYS A O 1
ATOM 1618 N N . PHE A 1 199 ? -20.517 -3.448 20.308 1.00 86.62 199 PHE A N 1
ATOM 1619 C CA . PHE A 1 199 ? -19.119 -3.043 20.244 1.00 86.62 199 PHE A CA 1
ATOM 1620 C C . PHE A 1 199 ? -18.871 -2.027 21.355 1.00 86.62 199 PHE A C 1
ATOM 1622 O O . PHE A 1 199 ? -19.450 -0.948 21.338 1.00 86.62 199 PHE A O 1
ATOM 1629 N N . GLN A 1 200 ? -18.034 -2.371 22.326 1.00 88.88 200 GLN A N 1
ATOM 1630 C CA . GLN A 1 200 ? -17.664 -1.482 23.421 1.00 88.88 200 GLN A CA 1
ATOM 1631 C C . GLN A 1 200 ? -16.432 -0.673 23.037 1.00 88.88 200 GLN A C 1
ATOM 1633 O O . GLN A 1 200 ? -15.450 -1.229 22.547 1.00 88.88 200 GLN A O 1
ATOM 1638 N N . GLU A 1 201 ? -16.487 0.636 23.252 1.00 89.88 201 GLU A N 1
ATOM 1639 C CA . GLU A 1 201 ? -15.350 1.520 23.014 1.00 89.88 201 GLU A CA 1
ATOM 1640 C C . GLU A 1 201 ? -14.255 1.260 24.056 1.00 89.88 201 GLU A C 1
ATOM 1642 O O . GLU A 1 201 ? -14.518 1.214 25.258 1.00 89.88 201 GLU A O 1
ATOM 1647 N N . ILE A 1 202 ? -13.028 1.060 23.580 1.00 87.31 202 ILE A N 1
ATOM 1648 C CA . ILE A 1 202 ? -11.841 0.898 24.415 1.00 87.31 202 ILE A CA 1
ATOM 1649 C C . ILE A 1 202 ? -11.256 2.286 24.649 1.00 87.31 202 ILE A C 1
ATOM 1651 O O . ILE A 1 202 ? -10.916 2.994 23.698 1.00 87.31 202 ILE A O 1
ATOM 1655 N N . ASP A 1 203 ? -11.084 2.649 25.917 1.00 81.19 203 ASP A N 1
ATOM 1656 C CA . ASP A 1 203 ? -10.374 3.869 26.281 1.00 81.19 203 ASP A CA 1
ATOM 1657 C C . ASP A 1 203 ? -8.864 3.689 26.069 1.00 81.19 203 ASP A C 1
ATOM 1659 O O . ASP A 1 203 ? -8.149 3.125 26.900 1.00 81.19 203 ASP A O 1
ATOM 1663 N N . LEU A 1 204 ? -8.382 4.189 24.932 1.00 78.94 204 LEU A N 1
ATOM 1664 C CA . LEU A 1 204 ? -6.968 4.156 24.561 1.00 78.94 204 LEU A CA 1
ATOM 1665 C C . LEU A 1 204 ? -6.097 5.053 25.457 1.00 78.94 204 LEU A C 1
ATOM 1667 O O . LEU A 1 204 ? -4.887 4.874 25.504 1.00 78.94 204 LEU A O 1
ATOM 1671 N N . THR A 1 205 ? -6.686 5.999 26.197 1.00 68.50 205 THR A N 1
ATOM 1672 C CA . THR A 1 205 ? -5.938 6.914 27.079 1.00 68.50 205 THR A CA 1
ATOM 1673 C C . THR A 1 205 ? -5.683 6.341 28.471 1.00 68.50 205 THR A C 1
ATOM 1675 O O . THR A 1 205 ? -4.778 6.797 29.167 1.00 68.50 205 THR A O 1
ATOM 1678 N N . ARG A 1 206 ? -6.474 5.342 28.885 1.00 58.09 206 ARG A N 1
ATOM 1679 C CA . ARG A 1 206 ? -6.408 4.711 30.215 1.00 58.09 206 ARG A CA 1
ATOM 1680 C C . ARG A 1 206 ? -5.923 3.263 30.188 1.00 58.09 206 ARG A C 1
ATOM 1682 O O . ARG A 1 206 ? -5.937 2.605 31.227 1.00 58.09 206 ARG A O 1
ATOM 1689 N N . SER A 1 207 ? -5.520 2.754 29.023 1.00 55.56 207 SER A N 1
ATOM 1690 C CA . SER A 1 207 ? -4.998 1.393 28.904 1.00 55.56 207 SER A CA 1
ATOM 1691 C C . SER A 1 207 ? -3.707 1.253 29.732 1.00 55.56 207 SER A C 1
ATOM 1693 O O . SER A 1 207 ? -2.800 2.063 29.552 1.00 55.56 207 SER A O 1
ATOM 1695 N N . PRO A 1 208 ? -3.590 0.255 30.632 1.00 48.53 208 PRO A N 1
ATOM 1696 C CA . PRO A 1 208 ? -2.438 0.102 31.534 1.00 48.53 208 PRO A CA 1
ATOM 1697 C C . PRO A 1 208 ? -1.121 -0.234 30.815 1.00 48.53 208 PRO A C 1
ATOM 1699 O O . PRO A 1 208 ? -0.058 -0.174 31.423 1.00 48.53 208 PRO A O 1
ATOM 1702 N N . SER A 1 209 ? -1.193 -0.565 29.529 1.00 55.16 209 SER A N 1
ATOM 1703 C CA . SER A 1 209 ? -0.073 -0.920 28.666 1.00 55.16 209 SER A CA 1
ATOM 1704 C C . SER A 1 209 ? -0.033 0.044 27.478 1.00 55.16 209 SER A C 1
ATOM 1706 O O . SER A 1 209 ? -0.846 -0.071 26.549 1.00 55.16 209 SER A O 1
ATOM 1708 N N . SER A 1 210 ? 0.882 1.007 27.518 1.00 62.88 210 SER A N 1
ATOM 1709 C CA . SER A 1 210 ? 1.148 1.890 26.390 1.00 62.88 210 SER A CA 1
ATOM 1710 C C . SER A 1 210 ? 1.729 1.079 25.242 1.00 62.88 210 SER A C 1
ATOM 1712 O O . SER A 1 210 ? 2.654 0.282 25.379 1.00 62.88 210 SER A O 1
ATOM 1714 N N . THR A 1 211 ? 1.134 1.247 24.076 1.00 73.88 211 THR A N 1
ATOM 1715 C CA . THR A 1 211 ? 1.627 0.593 22.870 1.00 73.88 211 THR A CA 1
ATOM 1716 C C . THR A 1 211 ? 2.782 1.368 22.260 1.00 73.88 211 THR A C 1
ATOM 1718 O O . THR A 1 211 ? 2.848 2.593 22.378 1.00 73.88 211 THR A O 1
ATOM 1721 N N . LEU A 1 212 ? 3.649 0.691 21.497 1.00 72.69 212 LEU A N 1
ATOM 1722 C CA . LEU A 1 212 ? 4.750 1.354 20.783 1.00 72.69 212 LEU A CA 1
ATOM 1723 C C . LEU A 1 212 ? 4.249 2.535 19.931 1.00 72.69 212 LEU A C 1
ATOM 1725 O O . LEU A 1 212 ? 4.919 3.563 19.815 1.00 72.69 212 LEU A O 1
ATOM 1729 N N . THR A 1 213 ? 3.060 2.402 19.339 1.00 80.50 213 THR A N 1
ATOM 1730 C CA . THR A 1 213 ? 2.442 3.457 18.531 1.00 80.50 213 THR A CA 1
ATOM 1731 C C . THR A 1 213 ? 1.943 4.646 19.350 1.00 80.50 213 THR A C 1
ATOM 1733 O O . THR A 1 213 ? 2.027 5.771 18.864 1.00 80.50 213 THR A O 1
ATOM 1736 N N . GLU A 1 214 ? 1.456 4.432 20.573 1.00 77.31 214 GLU A N 1
ATOM 1737 C CA . GLU A 1 214 ? 1.022 5.519 21.463 1.00 77.31 214 GLU A CA 1
ATOM 1738 C C . GLU A 1 214 ? 2.210 6.313 22.012 1.00 77.31 214 GLU A C 1
ATOM 1740 O O . GLU A 1 214 ? 2.144 7.537 22.110 1.00 77.31 214 GLU A O 1
ATOM 1745 N N . GLU A 1 215 ? 3.320 5.641 22.313 1.00 76.94 215 GLU A N 1
ATOM 1746 C CA . GLU A 1 215 ? 4.495 6.303 22.885 1.00 76.94 215 GLU A CA 1
ATOM 1747 C C . GLU A 1 215 ? 5.288 7.111 21.858 1.00 76.94 215 GLU A C 1
ATOM 1749 O O . GLU A 1 215 ? 5.822 8.172 22.175 1.00 76.94 215 GLU A O 1
ATOM 1754 N N . THR A 1 216 ? 5.400 6.606 20.626 1.00 81.62 216 THR A N 1
ATOM 1755 C CA . THR A 1 216 ? 6.392 7.123 19.665 1.00 81.62 216 THR A CA 1
ATOM 1756 C C . THR A 1 216 ? 5.796 7.747 18.411 1.00 81.62 216 THR A C 1
ATOM 1758 O O . THR A 1 216 ? 6.475 8.527 17.739 1.00 81.62 216 THR A O 1
ATOM 1761 N N . LEU A 1 217 ? 4.549 7.412 18.068 1.00 85.31 217 LEU A N 1
ATOM 1762 C CA . LEU A 1 217 ? 3.934 7.818 16.804 1.00 85.31 217 LEU A CA 1
ATOM 1763 C C . LEU A 1 217 ? 2.724 8.732 16.983 1.00 85.31 217 LEU A C 1
ATOM 1765 O O . LEU A 1 217 ? 2.047 8.990 15.997 1.00 85.31 217 LEU A O 1
ATOM 1769 N N . THR A 1 218 ? 2.445 9.258 18.171 1.00 85.81 218 THR A N 1
ATOM 1770 C CA . THR A 1 218 ? 1.301 10.155 18.379 1.00 85.81 218 THR A CA 1
ATOM 1771 C C . THR A 1 218 ? 1.490 11.531 17.732 1.00 85.81 218 THR A C 1
ATOM 1773 O O . THR A 1 218 ? 2.603 12.026 17.550 1.00 85.81 218 THR A O 1
ATOM 1776 N N . GLY A 1 219 ? 0.372 12.146 17.342 1.0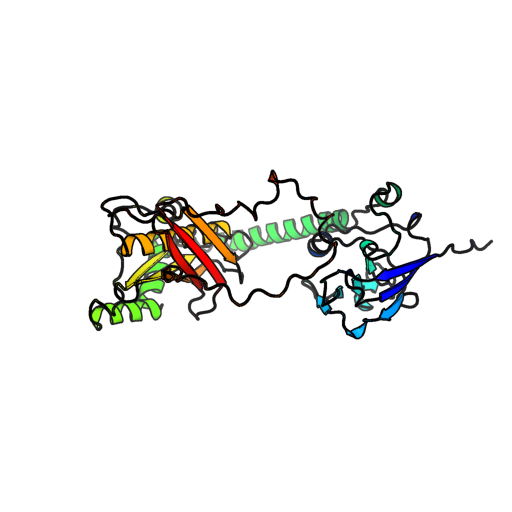0 85.38 219 GLY A N 1
ATOM 1777 C CA . GLY A 1 219 ? 0.304 13.528 16.857 1.00 85.38 219 GLY A CA 1
ATOM 1778 C C . GLY A 1 219 ? -0.430 13.661 15.524 1.00 85.38 219 GLY A C 1
ATOM 1779 O O . GLY A 1 219 ? -0.469 12.740 14.707 1.00 85.38 219 GLY A O 1
ATOM 1780 N N . SER A 1 220 ? -0.987 1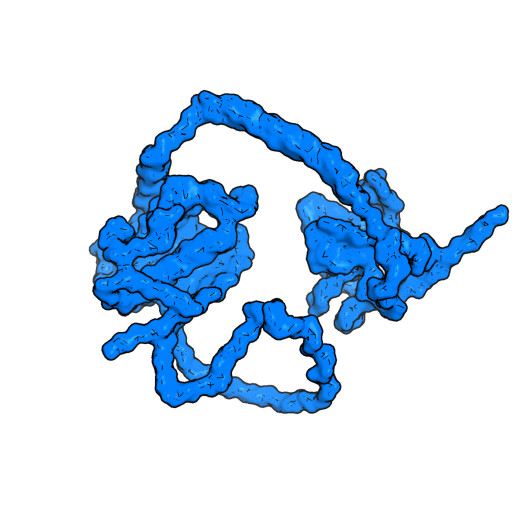4.846 15.253 1.00 84.75 220 SER A N 1
ATOM 1781 C CA . SER A 1 220 ? -1.805 15.105 14.045 1.00 84.75 220 SER A CA 1
ATOM 1782 C C . SER A 1 220 ? -1.056 14.848 12.728 1.00 84.75 220 SER A C 1
ATOM 1784 O O . SER A 1 220 ? -1.646 14.572 11.675 1.00 84.75 220 SER A O 1
ATOM 1786 N N . HIS A 1 221 ? 0.271 14.945 12.778 1.00 86.44 221 HIS A N 1
ATOM 1787 C CA . HIS A 1 221 ? 1.158 14.718 11.651 1.00 86.44 221 HIS A CA 1
ATOM 1788 C C . HIS A 1 221 ? 1.667 13.276 11.540 1.00 86.44 221 HIS A C 1
ATOM 1790 O O . HIS A 1 221 ? 2.070 12.904 10.442 1.00 86.44 221 HIS A O 1
ATOM 1796 N N . LEU A 1 222 ? 1.654 12.482 12.613 1.00 89.81 222 LEU A N 1
ATOM 1797 C CA . LEU A 1 222 ? 2.066 11.074 12.626 1.00 89.81 222 LEU A CA 1
ATOM 1798 C C . LEU A 1 222 ? 0.816 10.182 12.670 1.00 89.81 222 LEU A C 1
ATOM 1800 O O . LEU A 1 222 ? 0.026 10.229 11.735 1.00 89.81 222 LEU A O 1
ATOM 1804 N N . LEU A 1 223 ? 0.623 9.371 13.702 1.00 91.56 223 LEU A N 1
ATOM 1805 C CA . LEU A 1 223 ? -0.617 8.663 13.984 1.00 91.56 223 LEU A CA 1
ATOM 1806 C C . LEU A 1 223 ? -1.500 9.591 14.826 1.00 91.56 223 LEU A C 1
ATOM 1808 O O . LEU A 1 223 ? -1.190 9.905 15.976 1.00 91.56 223 LEU A O 1
ATOM 1812 N N . GLY A 1 224 ? -2.568 10.092 14.209 1.00 88.00 224 GLY A N 1
ATOM 1813 C CA . GLY A 1 224 ? -3.475 11.030 14.865 1.00 88.00 224 GLY A CA 1
ATOM 1814 C C . GLY A 1 224 ? -4.453 10.326 15.804 1.00 88.00 224 GLY A C 1
ATOM 1815 O O . GLY A 1 224 ? -4.200 9.202 16.237 1.00 88.00 224 GLY A O 1
ATOM 1816 N N . PRO A 1 225 ? -5.594 10.967 16.102 1.00 89.88 225 PRO A N 1
ATOM 1817 C CA . PRO A 1 225 ? -6.627 10.374 16.937 1.00 89.88 225 PRO A CA 1
ATOM 1818 C C . PRO A 1 225 ? -7.073 8.991 16.457 1.00 89.88 225 PRO A C 1
ATOM 1820 O O . PRO A 1 225 ? -7.175 8.722 15.254 1.00 89.88 225 PRO A O 1
ATOM 1823 N N . GLN A 1 226 ? -7.350 8.126 17.431 1.00 93.00 226 GLN A N 1
ATOM 1824 C CA . GLN A 1 226 ? -7.787 6.752 17.222 1.00 93.00 226 GLN A CA 1
ATOM 1825 C C . GLN A 1 226 ? -9.055 6.465 18.034 1.00 93.00 226 GLN A C 1
ATOM 1827 O O . GLN A 1 226 ? -9.250 7.028 19.114 1.00 93.00 226 GLN A O 1
ATOM 1832 N N . ARG A 1 227 ? -9.911 5.575 17.524 1.00 93.19 227 ARG A N 1
ATOM 1833 C CA . ARG A 1 227 ? -11.052 4.999 18.255 1.00 93.19 227 ARG A CA 1
ATOM 1834 C C . ARG A 1 227 ? -11.040 3.496 18.065 1.00 93.19 227 ARG A C 1
ATOM 1836 O O . ARG A 1 227 ? -11.045 3.023 16.929 1.00 93.19 227 ARG A O 1
ATOM 1843 N N . ALA A 1 228 ? -11.008 2.757 19.164 1.00 93.25 228 ALA A N 1
ATOM 1844 C CA . ALA A 1 228 ? -11.002 1.305 19.148 1.00 93.25 228 ALA A CA 1
ATOM 1845 C C . ALA A 1 228 ? -12.288 0.777 19.772 1.00 93.25 228 ALA A C 1
ATOM 1847 O O . ALA A 1 228 ? -12.750 1.287 20.787 1.00 93.25 228 ALA A O 1
ATOM 1848 N N . PHE A 1 229 ? -12.851 -0.257 19.167 1.00 94.19 229 PHE A N 1
ATOM 1849 C CA . PHE A 1 229 ? -14.099 -0.870 19.578 1.00 94.19 229 PHE A CA 1
ATOM 1850 C C . PHE A 1 229 ? -13.944 -2.383 19.585 1.00 94.19 229 PHE A C 1
ATOM 1852 O O . PHE A 1 229 ? -13.504 -2.962 18.593 1.00 94.19 229 PHE A O 1
ATOM 1859 N N . TRP A 1 230 ? -14.341 -3.032 20.672 1.00 93.19 230 TRP A N 1
ATOM 1860 C CA . TRP A 1 230 ? -14.267 -4.480 20.827 1.00 93.19 230 TRP A CA 1
ATOM 1861 C C . TRP A 1 230 ? -15.646 -5.097 20.999 1.00 93.19 230 TRP A C 1
ATOM 1863 O O . TRP A 1 230 ? -16.457 -4.617 21.788 1.00 93.19 230 TRP A O 1
ATOM 1873 N N . SER A 1 231 ? -15.902 -6.196 20.292 1.00 92.44 231 SER A N 1
ATOM 1874 C CA . SER A 1 231 ? -17.082 -7.027 20.519 1.00 92.44 231 SER A CA 1
ATOM 1875 C C . SER A 1 231 ? -16.679 -8.381 21.091 1.00 92.44 231 SER A C 1
ATOM 1877 O O . SER A 1 231 ? -15.999 -9.168 20.432 1.00 92.44 231 SER A O 1
ATOM 1879 N N . SER A 1 232 ? -17.145 -8.677 22.307 1.00 85.81 232 SER A N 1
ATOM 1880 C CA . SER A 1 232 ? -16.842 -9.929 23.012 1.00 85.81 232 SER A CA 1
ATOM 1881 C C . SER A 1 232 ? -17.464 -11.158 22.341 1.00 85.81 232 SER A C 1
ATOM 1883 O O . SER A 1 232 ? -16.809 -12.196 22.244 1.00 85.81 232 SER A O 1
ATOM 1885 N N . GLY A 1 233 ? -18.697 -11.051 21.830 1.00 84.50 233 GLY A N 1
ATOM 1886 C CA . GLY A 1 233 ? -19.370 -12.176 21.176 1.00 84.50 233 GLY A CA 1
ATOM 1887 C C . GLY A 1 233 ? -18.869 -12.452 19.762 1.00 84.50 233 GLY A C 1
ATOM 1888 O O . GLY A 1 233 ? -18.744 -13.613 19.387 1.00 84.50 233 GLY A O 1
ATOM 1889 N N . GLN A 1 234 ? -18.532 -11.412 18.988 1.00 84.38 234 GLN A N 1
ATOM 1890 C CA . GLN A 1 234 ? -17.940 -11.592 17.653 1.00 84.38 234 GLN A CA 1
ATOM 1891 C C . GLN A 1 234 ? -16.430 -11.856 17.702 1.00 84.38 234 GLN A C 1
ATOM 1893 O O . GLN A 1 234 ? -15.854 -12.272 16.699 1.00 84.38 234 GLN A O 1
ATOM 1898 N N . ARG A 1 235 ? -15.793 -11.605 18.856 1.00 90.69 235 ARG A N 1
ATOM 1899 C CA . ARG A 1 235 ? -14.335 -11.568 19.026 1.00 90.69 235 ARG A CA 1
ATOM 1900 C C . ARG A 1 235 ? -13.669 -10.702 17.956 1.00 90.69 235 ARG A C 1
ATOM 1902 O O . ARG A 1 235 ? -12.689 -11.096 17.336 1.00 90.69 235 ARG A O 1
ATOM 1909 N N . GLU A 1 236 ? -14.238 -9.527 17.710 1.00 93.56 236 GLU A N 1
ATOM 1910 C CA . GLU A 1 236 ? -13.771 -8.607 16.675 1.00 93.56 236 GLU A CA 1
ATOM 1911 C C . GLU A 1 236 ? -13.341 -7.277 17.287 1.00 93.56 236 GLU A C 1
ATOM 1913 O O . GLU A 1 236 ? -14.097 -6.655 18.035 1.00 93.56 236 GLU A O 1
ATOM 1918 N N . LEU A 1 237 ? -12.144 -6.825 16.905 1.00 95.12 237 LEU A N 1
ATOM 1919 C CA . LEU A 1 237 ? -11.681 -5.462 17.133 1.00 95.12 237 LEU A CA 1
ATOM 1920 C C . LEU A 1 237 ? -11.897 -4.633 15.868 1.00 95.12 237 LEU A C 1
ATOM 1922 O O . LEU A 1 237 ? -11.501 -5.039 14.773 1.00 95.12 237 LEU A O 1
ATOM 1926 N N . ILE A 1 238 ? -12.449 -3.438 16.041 1.00 96.38 238 ILE A N 1
ATOM 1927 C CA . ILE A 1 238 ? -12.515 -2.395 15.026 1.00 96.38 238 ILE A CA 1
ATOM 1928 C C . ILE A 1 238 ? -11.732 -1.184 15.529 1.00 96.38 238 ILE A C 1
ATOM 1930 O O . ILE A 1 238 ? -12.110 -0.566 16.517 1.00 96.38 238 ILE A O 1
ATOM 1934 N N . LEU A 1 239 ? -10.661 -0.825 14.832 1.00 95.81 239 LEU A N 1
ATOM 1935 C CA . LEU A 1 239 ? -9.839 0.349 15.104 1.00 95.81 239 LEU A CA 1
ATOM 1936 C C . LEU A 1 239 ? -9.958 1.334 13.938 1.00 95.81 239 LEU A C 1
ATOM 1938 O O . LEU A 1 239 ? -9.690 0.985 12.790 1.00 95.81 239 LEU A O 1
ATOM 1942 N N . ILE A 1 240 ? -10.345 2.571 14.233 1.00 96.25 240 ILE A N 1
ATOM 1943 C CA . ILE A 1 240 ? -10.305 3.692 13.297 1.00 96.25 240 ILE A CA 1
ATOM 1944 C C . ILE A 1 240 ? -9.107 4.556 13.668 1.00 96.25 240 ILE A C 1
ATOM 1946 O O . ILE A 1 240 ? -9.004 4.986 14.815 1.00 96.25 240 ILE A O 1
ATOM 1950 N N . ALA A 1 241 ? -8.216 4.814 12.712 1.00 94.69 241 ALA A N 1
ATOM 1951 C CA . ALA A 1 241 ? -6.991 5.572 12.950 1.00 94.69 241 ALA A CA 1
ATOM 1952 C C . ALA A 1 241 ? -6.707 6.584 11.833 1.00 94.69 241 ALA A C 1
ATOM 1954 O O . ALA A 1 241 ? -6.834 6.271 10.645 1.00 94.69 241 ALA A O 1
ATOM 1955 N N . TRP A 1 242 ? -6.284 7.790 12.222 1.00 94.88 242 TRP A N 1
ATOM 1956 C CA . TRP A 1 242 ? -5.793 8.819 11.304 1.00 94.88 242 TRP A CA 1
ATOM 1957 C C . TRP A 1 242 ? -4.329 8.596 10.931 1.00 94.88 242 TRP A C 1
ATOM 1959 O O . TRP A 1 242 ? -3.457 8.554 11.800 1.00 94.88 242 TRP A O 1
ATOM 1969 N N . PHE A 1 243 ? -4.036 8.558 9.632 1.00 95.31 243 PHE A N 1
ATOM 1970 C CA . PHE A 1 243 ? -2.666 8.489 9.130 1.00 95.31 243 PHE A CA 1
ATOM 1971 C C . PHE A 1 243 ? -2.218 9.874 8.676 1.00 95.31 243 PHE A C 1
ATOM 1973 O O . PHE A 1 243 ? -2.646 10.365 7.638 1.00 95.31 243 PHE A O 1
ATOM 1980 N N . GLY A 1 244 ? -1.327 10.509 9.424 1.00 90.81 244 GLY A N 1
ATOM 1981 C CA . GLY A 1 244 ? -0.800 11.842 9.157 1.00 90.81 244 GLY A CA 1
ATOM 1982 C C . GLY A 1 244 ? 0.317 11.881 8.113 1.00 90.81 244 GLY A C 1
ATOM 1983 O O . GLY A 1 244 ? 0.842 10.871 7.639 1.00 90.81 244 GLY A O 1
ATOM 1984 N N . TRP A 1 245 ? 0.688 13.097 7.709 1.00 90.56 245 TRP A N 1
ATOM 1985 C CA . TRP A 1 245 ? 1.605 13.317 6.588 1.00 90.56 245 TRP A CA 1
ATOM 1986 C C . TRP A 1 245 ? 3.069 12.926 6.869 1.00 90.56 245 TRP A C 1
ATOM 1988 O O . TRP A 1 245 ? 3.801 12.624 5.930 1.00 90.56 245 TRP A O 1
ATOM 1998 N N . LYS A 1 246 ? 3.530 12.907 8.121 1.00 89.44 246 LYS A N 1
ATOM 1999 C CA . LYS A 1 246 ? 4.892 12.470 8.476 1.00 89.44 246 LYS A CA 1
ATOM 2000 C C . LYS A 1 246 ? 5.066 10.952 8.386 1.00 89.44 246 LYS A C 1
ATOM 2002 O O . LYS A 1 246 ? 6.198 10.490 8.367 1.00 89.44 246 LYS A O 1
ATOM 2007 N N . LEU A 1 247 ? 3.982 10.184 8.228 1.00 89.50 247 LEU A N 1
ATOM 2008 C CA . LEU A 1 247 ? 4.046 8.747 7.938 1.00 89.50 247 LEU A CA 1
ATOM 2009 C C . LEU A 1 247 ? 4.345 8.437 6.458 1.00 89.50 247 LEU A C 1
ATOM 2011 O O . LEU A 1 247 ? 4.289 7.278 6.061 1.00 89.50 247 LEU A O 1
ATOM 2015 N N . ASN A 1 248 ? 4.635 9.433 5.612 1.00 85.75 248 ASN A N 1
ATOM 2016 C CA . ASN A 1 248 ? 4.948 9.219 4.194 1.00 85.75 248 ASN A CA 1
ATOM 2017 C C . ASN A 1 248 ? 6.240 8.399 3.995 1.00 85.75 248 ASN A C 1
ATOM 2019 O O . ASN A 1 248 ? 7.303 8.789 4.467 1.00 85.75 248 ASN A O 1
ATOM 2023 N N . GLY A 1 249 ? 6.174 7.328 3.198 1.00 73.06 249 GLY A N 1
ATOM 2024 C CA . GLY A 1 249 ? 7.357 6.630 2.660 1.00 73.06 249 GLY A CA 1
ATOM 2025 C C . GLY A 1 249 ? 7.662 6.996 1.203 1.00 73.06 249 GLY A C 1
ATOM 2026 O O . GLY A 1 249 ? 8.809 7.009 0.764 1.00 73.06 249 GLY A O 1
ATOM 2027 N N . TRP A 1 250 ? 6.620 7.341 0.452 1.00 76.19 250 TRP A N 1
ATOM 2028 C CA . TRP A 1 250 ? 6.668 7.902 -0.897 1.00 76.19 250 TRP A CA 1
ATOM 2029 C C . TRP A 1 250 ? 5.679 9.075 -0.935 1.00 76.19 250 TRP A C 1
ATOM 2031 O O . TRP A 1 250 ? 4.731 9.055 -0.153 1.00 76.19 250 TRP A O 1
ATOM 2041 N N . PRO A 1 251 ? 5.840 10.106 -1.788 1.00 81.38 251 PRO A N 1
ATOM 2042 C CA . PRO A 1 251 ? 4.917 11.238 -1.805 1.00 81.38 251 PRO A CA 1
ATOM 2043 C C . PRO A 1 251 ? 3.442 10.811 -1.827 1.00 81.38 251 PRO A C 1
ATOM 2045 O O . PRO A 1 251 ? 3.001 10.135 -2.758 1.00 81.38 251 PRO A O 1
ATOM 2048 N N . SER A 1 252 ? 2.696 11.235 -0.801 1.00 84.00 252 SER A N 1
ATOM 2049 C CA . SER A 1 252 ? 1.282 10.925 -0.526 1.00 84.00 252 SER A CA 1
ATOM 2050 C C . SER A 1 252 ? 0.946 9.483 -0.120 1.00 84.00 252 SER A C 1
ATOM 2052 O O . SER A 1 252 ? -0.232 9.180 0.049 1.00 84.00 252 SER A O 1
ATOM 2054 N N . VAL A 1 253 ? 1.934 8.601 0.050 1.00 88.44 253 VAL A N 1
ATOM 2055 C CA . VAL A 1 253 ? 1.742 7.182 0.378 1.00 88.44 253 VAL A CA 1
ATOM 2056 C C . VAL A 1 253 ? 2.405 6.862 1.715 1.00 88.44 253 VAL A C 1
ATOM 2058 O O . VAL A 1 253 ? 3.606 7.084 1.897 1.00 88.44 253 VAL A O 1
ATOM 2061 N N . ALA A 1 254 ? 1.622 6.304 2.636 1.00 90.12 254 ALA A N 1
ATOM 2062 C CA . ALA A 1 254 ? 2.083 5.881 3.948 1.00 90.12 254 ALA A CA 1
ATOM 2063 C C . ALA A 1 254 ? 3.178 4.805 3.832 1.00 90.12 254 ALA A C 1
ATOM 2065 O O . ALA A 1 254 ? 3.131 3.919 2.976 1.00 90.12 254 ALA A O 1
ATOM 2066 N N . HIS A 1 255 ? 4.190 4.904 4.687 1.00 92.81 255 HIS A N 1
ATOM 2067 C CA . HIS A 1 255 ? 5.325 3.998 4.729 1.00 92.81 255 HIS A CA 1
ATOM 2068 C C . HIS A 1 255 ? 4.866 2.593 5.137 1.00 92.81 255 HIS A C 1
ATOM 2070 O O . HIS A 1 255 ? 4.192 2.431 6.153 1.00 92.81 255 HIS A O 1
ATOM 2076 N N . GLY A 1 256 ? 5.272 1.566 4.381 1.00 91.06 256 GLY A N 1
ATOM 2077 C CA . GLY A 1 256 ? 4.868 0.178 4.639 1.00 91.06 256 GLY A CA 1
ATOM 2078 C C . GLY A 1 256 ? 5.186 -0.274 6.065 1.00 91.06 256 GLY A C 1
ATOM 2079 O O . GLY A 1 256 ? 4.312 -0.774 6.759 1.00 91.06 256 GLY A O 1
ATOM 2080 N N . GLY A 1 257 ? 6.397 0.018 6.550 1.00 91.69 257 GLY A N 1
ATOM 2081 C CA . GLY A 1 257 ? 6.786 -0.291 7.929 1.00 91.69 257 GLY A CA 1
ATOM 2082 C C . GLY A 1 257 ? 5.934 0.418 8.989 1.00 91.69 257 GLY A C 1
ATOM 2083 O O . GLY A 1 257 ? 5.641 -0.183 10.009 1.00 91.69 257 GLY A O 1
ATOM 2084 N N . ALA A 1 258 ? 5.462 1.646 8.734 1.00 91.50 258 ALA A N 1
ATOM 2085 C CA . ALA A 1 258 ? 4.583 2.336 9.683 1.00 91.50 258 ALA A CA 1
ATOM 2086 C C . ALA A 1 258 ? 3.200 1.670 9.733 1.00 91.50 258 ALA A C 1
ATOM 2088 O O . ALA A 1 258 ? 2.651 1.459 10.809 1.00 91.50 258 ALA A O 1
ATOM 2089 N N . ILE A 1 259 ? 2.669 1.266 8.572 1.00 95.06 259 ILE A N 1
ATOM 2090 C CA . ILE A 1 259 ? 1.434 0.476 8.496 1.00 95.06 259 ILE A CA 1
ATOM 2091 C C . ILE A 1 259 ? 1.607 -0.851 9.244 1.00 95.06 259 ILE A C 1
ATOM 2093 O O . ILE A 1 259 ? 0.716 -1.245 9.989 1.00 95.06 259 ILE A O 1
ATOM 2097 N N . ALA A 1 260 ? 2.748 -1.523 9.072 1.00 94.69 260 ALA A N 1
ATOM 2098 C CA . ALA A 1 260 ? 3.050 -2.771 9.762 1.00 94.69 260 ALA A CA 1
ATOM 2099 C C . ALA A 1 260 ? 3.035 -2.620 11.286 1.00 94.69 260 ALA A C 1
ATOM 2101 O O . ALA A 1 260 ? 2.424 -3.442 11.962 1.00 94.69 260 ALA A O 1
ATOM 2102 N N . THR A 1 261 ? 3.637 -1.551 11.813 1.00 93.12 261 THR A N 1
ATOM 2103 C CA . THR A 1 261 ? 3.631 -1.257 13.251 1.00 93.12 261 THR A CA 1
ATOM 2104 C C . THR A 1 261 ? 2.213 -1.037 13.776 1.00 93.12 261 THR A C 1
ATOM 2106 O O . THR A 1 261 ? 1.838 -1.654 14.767 1.00 93.12 261 THR A O 1
ATOM 2109 N N . VAL A 1 262 ? 1.394 -0.233 13.085 1.00 93.94 262 VAL A N 1
ATOM 2110 C CA . VAL A 1 262 ? -0.006 0.018 13.486 1.00 93.94 262 VAL A CA 1
ATOM 2111 C C . VAL A 1 262 ? -0.851 -1.258 13.416 1.00 93.94 262 VAL A C 1
ATOM 2113 O O . VAL A 1 262 ? -1.659 -1.522 14.300 1.00 93.94 262 VAL A O 1
ATOM 2116 N N . MET A 1 263 ? -0.654 -2.085 12.386 1.00 95.00 263 MET A N 1
ATOM 2117 C CA . MET A 1 263 ? -1.347 -3.371 12.253 1.00 95.00 263 MET A CA 1
ATOM 2118 C C . MET A 1 263 ? -0.945 -4.351 13.357 1.00 95.00 263 MET A C 1
ATOM 2120 O O . MET A 1 263 ? -1.811 -5.020 13.916 1.00 95.00 263 MET A O 1
ATOM 2124 N N . SER A 1 264 ? 0.351 -4.432 13.671 1.00 93.38 264 SER A N 1
ATOM 2125 C CA . SER A 1 264 ? 0.859 -5.238 14.783 1.00 93.38 264 SER A CA 1
ATOM 2126 C C . SER A 1 264 ? 0.211 -4.814 16.092 1.00 93.38 264 SER A C 1
ATOM 2128 O O . SER A 1 264 ? -0.257 -5.664 16.842 1.00 93.38 264 SER A O 1
ATOM 2130 N N . ASP A 1 265 ? 0.129 -3.506 16.326 1.00 91.81 265 ASP A N 1
ATOM 2131 C CA . ASP A 1 265 ? -0.455 -2.968 17.543 1.00 91.81 265 ASP A CA 1
ATOM 2132 C C . ASP A 1 265 ? -1.953 -3.272 17.675 1.00 91.81 265 ASP A C 1
ATOM 2134 O O . ASP A 1 265 ? -2.425 -3.754 18.705 1.00 91.81 265 ASP A O 1
ATOM 2138 N N . ALA A 1 266 ? -2.706 -3.089 16.588 1.00 93.56 266 ALA A N 1
ATOM 2139 C CA . ALA A 1 266 ? -4.121 -3.442 16.547 1.00 93.56 266 ALA A CA 1
ATOM 2140 C C . ALA A 1 266 ? -4.351 -4.931 16.863 1.00 93.56 266 ALA A C 1
ATOM 2142 O O . ALA A 1 266 ? -5.293 -5.279 17.575 1.00 93.56 266 ALA A O 1
ATOM 2143 N N . MET A 1 267 ? -3.487 -5.820 16.361 1.00 93.75 267 MET A N 1
ATOM 2144 C CA . MET A 1 267 ? -3.568 -7.253 16.661 1.00 93.75 267 MET A CA 1
ATOM 2145 C C . MET A 1 267 ? -3.239 -7.555 18.124 1.00 93.75 267 MET A C 1
ATOM 2147 O O . MET A 1 267 ? -3.985 -8.300 18.758 1.00 93.75 267 MET A O 1
ATOM 2151 N N . SER A 1 268 ? -2.197 -6.933 18.678 1.00 91.50 268 SER A N 1
ATOM 2152 C CA . SER A 1 268 ? -1.856 -7.024 20.102 1.00 91.50 268 SER A CA 1
ATOM 2153 C C . SER A 1 268 ? -3.029 -6.620 20.998 1.00 91.50 268 SER A C 1
ATOM 2155 O O . SER A 1 268 ? -3.378 -7.356 21.920 1.00 91.50 268 SER A O 1
ATOM 2157 N N . ARG A 1 269 ? -3.712 -5.512 20.681 1.00 90.44 269 ARG A N 1
ATOM 2158 C CA . ARG A 1 269 ? -4.914 -5.063 21.408 1.00 90.44 269 ARG A CA 1
ATOM 2159 C C . ARG A 1 269 ? -6.061 -6.051 21.322 1.00 90.44 269 ARG A C 1
ATOM 2161 O O . ARG A 1 269 ? -6.664 -6.361 22.342 1.00 90.44 269 ARG A O 1
ATOM 2168 N N . ALA A 1 270 ? -6.350 -6.566 20.127 1.00 92.00 270 ALA A N 1
ATOM 2169 C CA . ALA A 1 270 ? -7.421 -7.540 19.946 1.00 92.00 270 ALA A CA 1
ATOM 2170 C C . ALA A 1 270 ? -7.181 -8.786 20.808 1.00 92.00 270 ALA A C 1
ATOM 2172 O O . ALA A 1 270 ? -8.099 -9.258 21.474 1.00 92.00 270 ALA A O 1
ATOM 2173 N N . VAL A 1 271 ? -5.942 -9.286 20.843 1.00 90.94 271 VAL A N 1
ATOM 2174 C CA . VAL A 1 271 ? -5.571 -10.430 21.685 1.00 90.94 271 VAL A CA 1
ATOM 2175 C C . VAL A 1 271 ? -5.643 -10.079 23.172 1.00 90.94 271 VAL A C 1
ATOM 2177 O O . VAL A 1 271 ? -6.178 -10.872 23.943 1.00 90.94 271 VAL A O 1
ATOM 2180 N N . GLY A 1 272 ? -5.204 -8.884 23.577 1.00 89.12 272 GLY A N 1
ATOM 2181 C CA . GLY A 1 272 ? -5.361 -8.399 24.953 1.00 89.12 272 GLY A CA 1
ATOM 2182 C C . GLY A 1 272 ? -6.825 -8.319 25.404 1.00 89.12 272 GLY A C 1
ATOM 2183 O O . GLY A 1 272 ? -7.140 -8.653 26.542 1.00 89.12 272 GLY A O 1
ATOM 2184 N N . CYS A 1 273 ? -7.751 -7.967 24.506 1.00 87.81 273 CYS A N 1
ATOM 2185 C CA . CYS A 1 273 ? -9.188 -8.005 24.796 1.00 87.81 273 CYS A CA 1
ATOM 2186 C C . CYS A 1 273 ? -9.751 -9.434 24.906 1.00 87.81 273 CYS A C 1
ATOM 2188 O O . CYS A 1 273 ? -10.744 -9.641 25.603 1.00 87.81 273 CYS A O 1
ATOM 2190 N N . MET A 1 274 ? -9.151 -10.418 24.224 1.00 87.25 274 MET A N 1
ATOM 2191 C CA . MET A 1 274 ? -9.533 -11.835 24.338 1.00 87.25 274 MET A CA 1
ATOM 2192 C C . MET A 1 274 ? -8.989 -12.480 25.616 1.00 87.25 274 MET A C 1
ATOM 2194 O O . MET A 1 274 ? -9.672 -13.304 26.222 1.00 87.25 274 MET A O 1
ATOM 2198 N N . HIS A 1 275 ? -7.776 -12.098 26.016 1.00 84.19 275 HIS A N 1
ATOM 2199 C CA . HIS A 1 275 ? -7.067 -12.622 27.179 1.00 84.19 275 HIS A CA 1
ATOM 2200 C C . HIS A 1 275 ? -6.566 -11.464 28.052 1.00 84.19 275 HIS A C 1
ATOM 2202 O O . HIS A 1 275 ? -5.387 -11.112 27.976 1.00 84.19 275 HIS A O 1
ATOM 2208 N N . PRO A 1 276 ? -7.441 -10.861 28.879 1.00 77.44 276 PRO A N 1
ATOM 2209 C CA . PRO A 1 276 ? -7.041 -9.777 29.766 1.00 77.44 276 PRO A CA 1
ATOM 2210 C C . PRO A 1 276 ? -5.985 -10.271 30.761 1.00 77.44 276 PRO A C 1
ATOM 2212 O O . PRO A 1 276 ? -6.269 -11.120 31.607 1.00 77.44 276 PRO A O 1
ATOM 2215 N N . SER A 1 277 ? -4.764 -9.754 30.658 1.00 68.19 277 SER A N 1
ATOM 2216 C CA . SER A 1 277 ? -3.689 -9.953 31.631 1.00 68.19 277 SER A CA 1
ATOM 2217 C C . SER A 1 277 ? -3.527 -8.687 32.482 1.00 68.19 277 SER A C 1
ATOM 2219 O O . SER A 1 277 ? -3.813 -7.581 32.032 1.00 68.19 277 SER A O 1
ATOM 2221 N N . ASN A 1 278 ? -3.044 -8.822 33.721 1.00 59.81 278 ASN A N 1
ATOM 2222 C CA . ASN A 1 278 ? -2.757 -7.681 34.610 1.00 59.81 278 ASN A CA 1
ATOM 2223 C C . ASN A 1 278 ? -1.462 -6.919 34.222 1.00 59.81 278 ASN A C 1
ATOM 2225 O O . ASN A 1 278 ? -0.824 -6.328 35.092 1.00 59.81 278 ASN A O 1
ATOM 2229 N N . GLY A 1 279 ? -1.027 -6.972 32.957 1.00 66.00 279 GLY A N 1
ATOM 2230 C CA . GLY A 1 279 ? 0.275 -6.463 32.508 1.00 66.00 279 GLY A CA 1
ATOM 2231 C C . GLY A 1 279 ? 0.285 -5.984 31.056 1.00 66.00 279 GLY A C 1
ATOM 2232 O O . GLY A 1 279 ? -0.737 -5.540 30.539 1.00 66.00 279 GLY A O 1
ATOM 2233 N N . ASP A 1 280 ? 1.456 -6.063 30.418 1.00 71.31 280 ASP A N 1
ATOM 2234 C CA . ASP A 1 280 ? 1.683 -5.572 29.054 1.00 71.31 280 ASP A CA 1
ATOM 2235 C C . ASP A 1 280 ? 0.850 -6.314 28.001 1.00 71.31 280 ASP A C 1
ATOM 2237 O O . ASP A 1 280 ? 0.554 -7.511 28.124 1.00 71.31 280 ASP A O 1
ATOM 2241 N N . LEU A 1 281 ? 0.510 -5.599 26.924 1.00 81.88 281 LEU A N 1
ATOM 2242 C CA . LEU A 1 281 ? -0.153 -6.191 25.769 1.00 81.88 281 LEU A CA 1
ATOM 2243 C C . LEU A 1 281 ? 0.725 -7.283 25.149 1.00 81.88 281 LEU A C 1
ATOM 2245 O O . LEU A 1 281 ? 1.936 -7.109 25.001 1.00 81.88 281 LEU A O 1
ATOM 2249 N N . PRO A 1 282 ? 0.124 -8.400 24.720 1.00 87.19 282 PRO A N 1
ATOM 2250 C CA . PRO A 1 282 ? 0.877 -9.475 24.104 1.00 87.19 282 PRO A CA 1
ATOM 2251 C C . PRO A 1 282 ? 1.469 -9.030 22.772 1.00 87.19 282 PRO A C 1
ATOM 2253 O O . PRO A 1 282 ? 0.818 -8.341 21.985 1.00 87.19 282 PRO A O 1
ATOM 2256 N N . HIS A 1 283 ? 2.684 -9.477 22.477 1.00 86.69 283 HIS A N 1
ATOM 2257 C CA . HIS A 1 283 ? 3.329 -9.235 21.191 1.00 86.69 283 HIS A CA 1
ATOM 2258 C C . HIS A 1 283 ? 3.251 -10.470 20.290 1.00 86.69 283 HIS A C 1
ATOM 2260 O O . HIS A 1 283 ? 3.370 -11.593 20.786 1.00 86.69 283 HIS A O 1
ATOM 2266 N N . PRO A 1 284 ? 3.054 -10.285 18.973 1.00 89.31 284 PRO A N 1
ATOM 2267 C CA . PRO A 1 284 ? 3.024 -11.400 18.039 1.00 89.31 284 PRO A CA 1
ATOM 2268 C C . PRO A 1 284 ? 4.415 -12.032 17.909 1.00 89.31 284 PRO A C 1
ATOM 2270 O O . PRO A 1 284 ? 5.407 -11.328 17.722 1.00 89.31 284 PRO A O 1
ATOM 2273 N N . ASP A 1 285 ? 4.487 -13.363 17.944 1.00 89.81 285 ASP A N 1
ATOM 2274 C CA . ASP A 1 285 ? 5.726 -14.110 17.685 1.00 89.81 285 ASP A CA 1
ATOM 2275 C C . ASP A 1 285 ? 6.104 -14.059 16.198 1.00 89.81 285 ASP A C 1
ATOM 2277 O O . ASP A 1 285 ? 7.278 -14.089 15.830 1.00 89.81 285 ASP A O 1
ATOM 2281 N N . SER A 1 286 ? 5.096 -13.984 15.327 1.00 90.25 286 SER A N 1
ATOM 2282 C CA . SER A 1 286 ? 5.284 -13.799 13.893 1.00 90.25 286 SER A CA 1
ATOM 2283 C C . SER A 1 286 ? 4.164 -12.958 13.299 1.00 90.25 286 SER A C 1
ATOM 2285 O O . SER A 1 286 ? 3.016 -13.010 13.746 1.00 90.25 286 SER A O 1
ATOM 2287 N N . ILE A 1 287 ? 4.508 -12.181 12.272 1.00 90.62 287 ILE A N 1
ATOM 2288 C CA . ILE A 1 287 ? 3.577 -11.341 11.527 1.00 90.62 287 ILE A CA 1
ATOM 2289 C C . ILE A 1 287 ? 3.859 -11.466 10.028 1.00 90.62 287 ILE A C 1
ATOM 2291 O O . ILE A 1 287 ? 4.993 -11.325 9.574 1.00 90.62 287 ILE A O 1
ATOM 2295 N N . SER A 1 288 ? 2.815 -11.728 9.246 1.00 92.75 288 SER A N 1
ATOM 2296 C CA . SER A 1 288 ? 2.855 -11.761 7.785 1.00 92.75 288 SER A CA 1
ATOM 2297 C C . SER A 1 288 ? 1.934 -10.686 7.239 1.00 92.75 288 SER A C 1
ATOM 2299 O O . SER A 1 288 ? 0.754 -10.656 7.580 1.00 92.75 288 SER A O 1
ATOM 2301 N N . ILE A 1 289 ? 2.460 -9.803 6.388 1.00 92.75 289 ILE A N 1
ATOM 2302 C CA . ILE A 1 289 ? 1.735 -8.640 5.867 1.00 92.75 289 ILE A CA 1
ATOM 2303 C C . ILE A 1 289 ? 1.745 -8.662 4.344 1.00 92.75 289 ILE A C 1
ATOM 2305 O O . ILE A 1 289 ? 2.791 -8.764 3.708 1.00 92.75 289 ILE A O 1
ATOM 2309 N N . THR A 1 290 ? 0.566 -8.500 3.753 1.00 93.19 290 THR A N 1
ATOM 2310 C CA . THR A 1 290 ? 0.356 -8.402 2.309 1.00 93.19 290 THR A CA 1
ATOM 2311 C C . THR A 1 290 ? -0.199 -7.025 1.953 1.00 93.19 290 THR A C 1
ATOM 2313 O O . THR A 1 290 ? -1.336 -6.691 2.293 1.00 93.19 290 THR A O 1
ATOM 2316 N N . TYR A 1 291 ? 0.588 -6.234 1.222 1.00 91.69 291 TYR A N 1
ATOM 2317 C CA . TYR A 1 291 ? 0.185 -4.922 0.710 1.00 91.69 291 TYR A CA 1
ATOM 2318 C C . TYR A 1 291 ? -0.494 -5.076 -0.652 1.00 91.69 291 TYR A C 1
ATOM 2320 O O . TYR A 1 291 ? 0.149 -5.441 -1.634 1.00 91.69 291 TYR A O 1
ATOM 2328 N N . LEU A 1 292 ? -1.794 -4.793 -0.723 1.00 82.88 292 LEU A N 1
ATOM 2329 C CA . LEU A 1 292 ? -2.587 -4.953 -1.945 1.00 82.88 292 LEU A CA 1
ATOM 2330 C C . LEU A 1 292 ? -2.643 -3.658 -2.763 1.00 82.88 292 LEU A C 1
ATOM 2332 O O . LEU A 1 292 ? -2.587 -3.693 -3.992 1.00 82.88 292 LEU A O 1
ATOM 2336 N N . LYS A 1 293 ? -2.799 -2.511 -2.089 1.00 89.44 293 LYS A N 1
ATOM 2337 C CA . LYS A 1 293 ? -2.962 -1.185 -2.707 1.00 89.44 293 LYS A CA 1
ATOM 2338 C C . LYS A 1 293 ? -2.258 -0.103 -1.872 1.00 89.44 293 LYS A C 1
ATOM 2340 O O . LYS A 1 293 ? -2.092 -0.296 -0.671 1.00 89.44 293 LYS A O 1
ATOM 2345 N N . PRO A 1 294 ? -1.865 1.039 -2.468 1.00 89.06 294 PRO A N 1
ATOM 2346 C CA . PRO A 1 294 ? -1.247 2.134 -1.722 1.00 89.06 294 PRO A CA 1
ATOM 2347 C C . PRO A 1 294 ? -2.205 2.746 -0.690 1.00 89.06 294 PRO A C 1
ATOM 2349 O O . PRO A 1 294 ? -3.310 3.157 -1.045 1.00 89.06 294 PRO A O 1
ATOM 2352 N N . THR A 1 295 ? -1.748 2.873 0.554 1.00 92.69 295 THR A N 1
ATOM 2353 C CA . THR A 1 295 ? -2.425 3.628 1.620 1.00 92.69 295 THR A CA 1
ATOM 2354 C C . THR A 1 295 ? -1.999 5.088 1.537 1.00 92.69 295 THR A C 1
ATOM 2356 O O . THR A 1 295 ? -0.805 5.380 1.581 1.00 92.69 295 THR A O 1
ATOM 2359 N N . ARG A 1 296 ? -2.942 6.018 1.379 1.00 93.38 296 ARG A N 1
ATOM 2360 C CA . ARG A 1 296 ? -2.647 7.457 1.332 1.00 93.38 296 ARG A CA 1
ATOM 2361 C C . ARG A 1 296 ? -2.474 8.041 2.730 1.00 93.38 296 ARG A C 1
ATOM 2363 O O . ARG A 1 296 ? -3.117 7.592 3.668 1.00 93.38 296 ARG A O 1
ATOM 2370 N N . VAL A 1 297 ? -1.636 9.059 2.871 1.00 91.38 297 VAL A N 1
ATOM 2371 C CA . VAL A 1 297 ? -1.607 9.862 4.104 1.00 91.38 297 VAL A CA 1
ATOM 2372 C C . VAL A 1 297 ? -2.689 10.943 4.082 1.00 91.38 297 VAL A C 1
ATOM 2374 O O . VAL A 1 297 ? -3.183 11.309 3.016 1.00 91.38 297 VAL A O 1
ATOM 2377 N N . ARG A 1 298 ? -2.947 11.523 5.253 1.00 91.56 298 ARG A N 1
ATOM 2378 C CA . ARG A 1 298 ? -3.993 12.504 5.559 1.00 91.56 298 ARG A CA 1
ATOM 2379 C C . ARG A 1 298 ? -5.402 11.951 5.359 1.00 91.56 298 ARG A C 1
ATOM 2381 O O . ARG A 1 298 ? -6.238 12.622 4.762 1.00 91.56 298 ARG A O 1
ATOM 2388 N N . ASP A 1 299 ? -5.622 10.727 5.822 1.00 93.56 299 ASP A N 1
ATOM 2389 C CA . ASP A 1 299 ? -6.914 10.054 5.716 1.00 93.56 299 ASP A CA 1
ATOM 2390 C C . ASP A 1 299 ? -7.144 9.109 6.907 1.00 93.56 299 ASP A C 1
ATOM 2392 O O . ASP A 1 299 ? -6.190 8.707 7.589 1.00 93.56 299 ASP A O 1
ATOM 2396 N N . PHE A 1 300 ? -8.408 8.756 7.141 1.00 95.31 300 PHE A N 1
ATOM 2397 C CA . PHE A 1 300 ? -8.820 7.786 8.150 1.00 95.31 300 PHE A CA 1
ATOM 2398 C C . PHE A 1 300 ? -8.903 6.379 7.560 1.00 95.31 300 PHE A C 1
ATOM 2400 O O . PHE A 1 300 ? -9.441 6.157 6.473 1.00 95.31 300 PHE A O 1
ATOM 2407 N N . TYR A 1 301 ? -8.432 5.399 8.329 1.00 97.38 301 TYR A N 1
ATOM 2408 C CA . TYR A 1 301 ? -8.465 3.992 7.944 1.00 97.38 301 TYR A CA 1
ATOM 2409 C C . TYR A 1 301 ? -9.129 3.123 8.994 1.00 97.38 301 TYR A C 1
ATOM 2411 O O . TYR A 1 301 ? -9.062 3.396 10.189 1.00 97.38 301 TYR A O 1
ATOM 2419 N N . LEU A 1 302 ? -9.775 2.070 8.501 1.00 97.50 302 LEU A N 1
ATOM 2420 C CA . LEU A 1 302 ? -10.473 1.075 9.288 1.00 97.50 302 LEU A CA 1
ATOM 2421 C C . LEU A 1 302 ? -9.623 -0.188 9.341 1.00 97.50 302 LEU A C 1
ATOM 2423 O O . LEU A 1 302 ? -9.392 -0.829 8.311 1.00 97.50 302 LEU A O 1
ATOM 2427 N N . ILE A 1 303 ? -9.195 -0.551 10.540 1.00 98.00 303 ILE A N 1
ATOM 2428 C CA . ILE A 1 303 ? -8.472 -1.779 10.833 1.00 98.00 303 ILE A CA 1
ATOM 2429 C C . ILE A 1 303 ? -9.428 -2.718 11.558 1.00 98.00 303 ILE A C 1
ATOM 2431 O O . ILE A 1 303 ? -9.999 -2.369 12.586 1.00 98.00 303 ILE A O 1
ATOM 2435 N N . ARG A 1 304 ? -9.626 -3.910 11.003 1.00 97.50 304 ARG A N 1
ATOM 2436 C CA . ARG A 1 304 ? -10.413 -4.977 11.630 1.00 97.50 304 ARG A CA 1
ATOM 2437 C C . ARG A 1 304 ? -9.498 -6.113 12.013 1.00 97.50 304 ARG A C 1
ATOM 2439 O O . ARG A 1 304 ? -8.652 -6.467 11.197 1.00 97.50 304 ARG A O 1
ATOM 2446 N N . VAL A 1 305 ? -9.696 -6.684 13.195 1.00 97.19 305 VAL A N 1
ATOM 2447 C CA . VAL A 1 305 ? -8.956 -7.857 13.670 1.00 97.19 305 VAL A CA 1
ATOM 2448 C C . VAL A 1 305 ? -9.931 -8.898 14.195 1.00 97.19 305 VAL A C 1
ATOM 2450 O O . VAL A 1 305 ? -10.837 -8.562 14.957 1.00 97.19 305 VAL A O 1
ATOM 2453 N N . ARG A 1 306 ? -9.741 -10.157 13.798 1.00 95.25 306 ARG A N 1
ATOM 2454 C CA . ARG A 1 306 ? -10.534 -11.304 14.258 1.00 95.25 306 ARG A CA 1
ATOM 2455 C C . ARG A 1 306 ? -9.633 -12.519 14.492 1.00 95.25 306 ARG A C 1
ATOM 2457 O O . ARG A 1 306 ? -8.641 -12.668 13.774 1.00 95.25 306 ARG A O 1
ATOM 2464 N N . PRO A 1 307 ? -9.958 -13.400 15.450 1.00 93.00 307 PRO A N 1
ATOM 2465 C CA . PRO A 1 307 ? -9.264 -14.665 15.602 1.00 93.00 307 PRO A CA 1
ATOM 2466 C C . PRO A 1 307 ? -9.595 -15.576 14.423 1.00 93.00 307 PRO A C 1
ATOM 2468 O O . PRO A 1 307 ? -10.737 -15.633 13.958 1.00 93.00 307 PRO A O 1
ATOM 2471 N N . LEU A 1 308 ? -8.592 -16.307 13.956 1.00 87.25 308 LEU A N 1
ATOM 2472 C CA . LEU A 1 308 ? -8.806 -17.431 13.065 1.00 87.25 308 LEU A CA 1
ATOM 2473 C C . LEU A 1 308 ? -9.256 -18.635 13.903 1.00 87.25 308 LEU A C 1
ATOM 2475 O O . LEU A 1 308 ? -8.788 -18.810 15.031 1.00 87.25 308 LEU A O 1
ATOM 2479 N N . PRO A 1 309 ? -10.180 -19.466 13.393 1.00 75.81 309 PRO A N 1
ATOM 2480 C CA . PRO A 1 309 ? -10.513 -20.710 14.067 1.00 75.81 309 PRO A CA 1
ATOM 2481 C C . PRO A 1 309 ? -9.236 -21.556 14.216 1.00 75.81 309 PRO A C 1
ATOM 2483 O O . PRO A 1 309 ? -8.458 -21.626 13.259 1.00 75.81 309 PRO A O 1
ATOM 2486 N N . PRO A 1 310 ? -9.002 -22.190 15.383 1.00 61.38 310 PRO A N 1
ATOM 2487 C CA . PRO A 1 310 ? -7.858 -23.076 15.561 1.00 61.38 310 PRO A CA 1
ATOM 2488 C C . PRO A 1 310 ? -7.920 -24.138 14.467 1.00 61.38 310 PRO A C 1
ATOM 2490 O O . PRO A 1 310 ? -8.990 -24.709 14.246 1.00 61.38 310 PRO A O 1
ATOM 2493 N N . SER A 1 311 ? -6.811 -24.335 13.743 1.00 49.91 311 SER A N 1
ATOM 2494 C CA . SER A 1 311 ? -6.729 -25.265 12.611 1.00 49.91 311 SER A CA 1
ATOM 2495 C C . SER A 1 311 ? -7.327 -26.617 13.000 1.00 49.91 311 SER A C 1
ATOM 2497 O O . SER A 1 311 ? -6.683 -27.438 13.650 1.00 49.91 311 SER A O 1
ATOM 2499 N N . SER A 1 312 ? -8.575 -26.857 12.597 1.00 36.47 312 SER A N 1
ATOM 2500 C CA . SER A 1 312 ? -9.108 -28.205 12.521 1.00 36.47 312 SER A CA 1
ATOM 2501 C C . SER A 1 312 ? -8.275 -28.893 11.457 1.00 36.47 312 SER A C 1
ATOM 2503 O O . SER A 1 312 ? -8.110 -28.370 10.356 1.00 36.47 312 SER A O 1
ATOM 2505 N N . GLN A 1 313 ? -7.662 -30.000 11.864 1.00 38.69 313 GLN A N 1
ATOM 2506 C CA . GLN A 1 313 ? -6.879 -30.921 11.054 1.00 38.69 313 GLN A CA 1
ATOM 2507 C C . GLN A 1 313 ? -7.242 -30.808 9.572 1.00 38.69 313 GLN A C 1
ATOM 2509 O O . GLN A 1 313 ? -8.343 -31.178 9.159 1.00 38.69 313 GLN A O 1
ATOM 2514 N N . ILE A 1 314 ? -6.311 -30.294 8.769 1.00 33.78 314 ILE A N 1
ATOM 2515 C CA . ILE A 1 314 ? -6.356 -30.508 7.330 1.00 33.78 314 ILE A CA 1
ATOM 2516 C C . ILE A 1 314 ? -6.258 -32.026 7.174 1.00 33.78 314 ILE A C 1
ATOM 2518 O O . ILE A 1 314 ? -5.173 -32.594 7.287 1.00 33.78 314 ILE A O 1
ATOM 2522 N N . LEU A 1 315 ? -7.398 -32.697 6.987 1.00 33.78 315 LEU A N 1
ATOM 2523 C CA . LEU A 1 315 ? -7.403 -34.043 6.434 1.00 33.78 315 LEU A CA 1
ATOM 2524 C C . LEU A 1 315 ? -6.615 -33.939 5.127 1.00 33.78 315 LEU A C 1
ATOM 2526 O O . LEU A 1 315 ? -6.969 -33.092 4.297 1.00 33.78 315 LEU A O 1
ATOM 2530 N N . PRO A 1 316 ? -5.534 -34.713 4.939 1.00 33.91 316 PRO A N 1
ATOM 2531 C CA . PRO A 1 316 ? -4.847 -34.712 3.665 1.00 33.91 316 PRO A CA 1
ATOM 2532 C C . PRO A 1 316 ? -5.880 -35.090 2.603 1.00 33.91 316 PRO A C 1
ATOM 2534 O O . PRO A 1 316 ? -6.437 -36.189 2.616 1.00 33.91 316 PRO A O 1
ATOM 2537 N N . GLY A 1 317 ? -6.182 -34.140 1.714 1.00 36.81 317 GLY A N 1
ATOM 2538 C CA . GLY A 1 317 ? -6.900 -34.441 0.484 1.00 36.81 317 GLY A CA 1
ATOM 2539 C C . GLY A 1 317 ? -6.160 -35.561 -0.253 1.00 36.81 317 GLY A C 1
ATOM 2540 O O . GLY A 1 317 ? -4.947 -35.699 -0.067 1.00 36.81 317 GLY A O 1
ATOM 2541 N N . PRO A 1 318 ? -6.865 -36.385 -1.046 1.00 33.31 318 PRO A N 1
ATOM 2542 C CA . PRO A 1 318 ? -6.280 -37.568 -1.662 1.00 33.31 318 PRO A CA 1
ATOM 2543 C C . PRO A 1 318 ? -4.978 -37.197 -2.374 1.00 33.31 318 PRO A C 1
ATOM 2545 O O . PRO A 1 318 ? -4.961 -36.327 -3.247 1.00 33.31 318 PRO A O 1
ATOM 2548 N N . SER A 1 319 ? -3.883 -37.825 -1.944 1.00 38.22 319 SER A N 1
ATOM 2549 C CA . SER A 1 319 ? -2.557 -37.643 -2.518 1.00 38.22 319 SER A CA 1
ATOM 2550 C C . SER A 1 319 ? -2.619 -37.923 -4.015 1.00 38.22 319 SER A C 1
ATOM 2552 O O . SER A 1 319 ? -3.012 -39.019 -4.424 1.00 38.22 319 SER A O 1
ATOM 2554 N N . LEU A 1 320 ? -2.226 -36.938 -4.824 1.00 37.12 320 LEU A N 1
ATOM 2555 C CA . LEU A 1 320 ? -1.920 -37.158 -6.234 1.00 37.12 320 LEU A CA 1
ATOM 2556 C C . LEU A 1 320 ? -0.904 -38.310 -6.343 1.00 37.12 320 LEU A C 1
ATOM 2558 O O . LEU A 1 320 ? 0.016 -38.377 -5.522 1.00 37.12 320 LEU A O 1
ATOM 2562 N N . PRO A 1 321 ? -1.066 -39.226 -7.314 1.00 37.44 321 PRO A N 1
ATOM 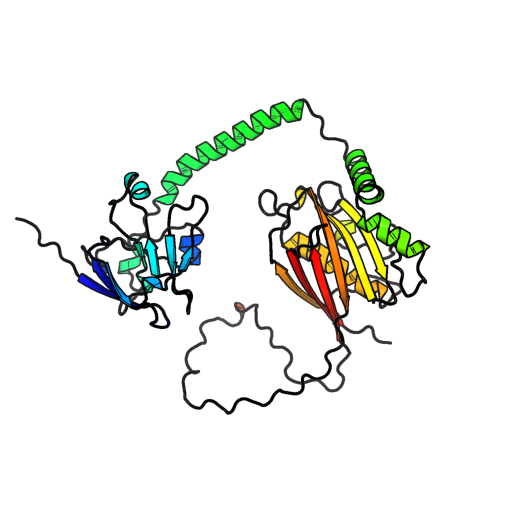2563 C CA . PRO A 1 321 ? -0.118 -40.312 -7.499 1.00 37.44 321 PRO A CA 1
ATOM 2564 C C . PRO A 1 321 ? 1.272 -39.737 -7.817 1.00 37.44 321 PRO A C 1
ATOM 2566 O O . PRO A 1 321 ? 1.364 -38.670 -8.433 1.00 37.44 321 PRO A O 1
ATOM 2569 N N . PRO A 1 322 ? 2.349 -40.418 -7.393 1.00 34.22 322 PRO A N 1
ATOM 2570 C CA . PRO A 1 322 ? 3.702 -39.910 -7.552 1.00 34.22 322 PRO A CA 1
ATOM 2571 C C . PRO A 1 322 ? 4.017 -39.748 -9.042 1.00 34.22 322 PRO A C 1
ATOM 2573 O O . PRO A 1 322 ? 3.961 -40.713 -9.805 1.00 34.22 322 PRO A O 1
ATOM 2576 N N . SER A 1 323 ? 4.331 -38.521 -9.462 1.00 34.47 323 SER A N 1
ATOM 2577 C CA . SER A 1 323 ? 4.923 -38.277 -10.773 1.00 34.47 323 SER A CA 1
ATOM 2578 C C . SER A 1 323 ? 6.368 -38.750 -10.724 1.00 34.47 323 SER A C 1
ATOM 2580 O O . SER A 1 323 ? 7.218 -38.149 -10.067 1.00 34.47 323 SER A O 1
ATOM 2582 N N . ASP A 1 324 ? 6.605 -39.864 -11.393 1.00 33.38 324 ASP A N 1
ATOM 2583 C CA . ASP A 1 324 ? 7.919 -40.429 -11.612 1.00 33.38 324 ASP A CA 1
ATOM 2584 C C . ASP A 1 324 ? 8.756 -39.528 -12.541 1.00 33.38 324 ASP A C 1
ATOM 2586 O O . ASP A 1 324 ? 8.215 -38.816 -13.391 1.00 33.38 324 ASP A O 1
ATOM 2590 N N . SER A 1 325 ? 10.079 -39.648 -12.423 1.00 33.09 325 SER A N 1
ATOM 2591 C CA . SER A 1 325 ? 11.134 -39.147 -13.327 1.00 33.09 325 SER A CA 1
ATOM 2592 C C . SER A 1 325 ? 11.754 -37.736 -13.117 1.00 33.09 325 SER A C 1
ATOM 2594 O O . SER A 1 325 ? 11.434 -36.735 -13.749 1.00 33.09 325 SER A O 1
ATOM 2596 N N . THR A 1 326 ? 12.817 -37.725 -12.301 1.00 36.59 326 THR A N 1
ATOM 2597 C CA . THR A 1 326 ? 14.189 -37.279 -12.670 1.00 36.59 326 THR A CA 1
ATOM 2598 C C . THR A 1 326 ? 14.509 -35.815 -13.039 1.00 36.59 326 THR A C 1
ATOM 2600 O O . THR A 1 326 ? 15.584 -35.585 -13.592 1.00 36.59 326 THR A O 1
ATOM 2603 N N . LEU A 1 327 ? 13.700 -34.807 -12.693 1.00 34.16 327 LEU A N 1
ATOM 2604 C CA . LEU A 1 327 ? 14.023 -33.390 -12.995 1.00 34.16 327 LEU A CA 1
ATOM 2605 C C . LEU A 1 327 ? 14.365 -32.485 -11.792 1.00 34.16 327 LEU A C 1
ATOM 2607 O O . LEU A 1 327 ? 14.649 -31.307 -11.987 1.00 34.16 327 LEU A O 1
ATOM 2611 N N . ASP A 1 328 ? 14.459 -33.024 -10.573 1.00 33.03 328 ASP A N 1
ATOM 2612 C CA . ASP A 1 328 ? 14.677 -32.224 -9.349 1.00 33.03 328 ASP A CA 1
ATOM 2613 C C . ASP A 1 328 ? 16.146 -32.109 -8.885 1.00 33.03 328 ASP A C 1
ATOM 2615 O O . ASP A 1 328 ? 16.410 -31.828 -7.716 1.00 33.03 328 ASP A O 1
ATOM 2619 N N . ARG A 1 329 ? 17.143 -32.340 -9.754 1.00 36.56 329 ARG A N 1
ATOM 2620 C CA . ARG A 1 329 ? 18.562 -32.359 -9.323 1.00 36.56 329 ARG A CA 1
ATOM 2621 C C . ARG A 1 329 ? 19.372 -31.076 -9.527 1.00 36.56 329 ARG A C 1
ATOM 2623 O O . ARG A 1 329 ? 20.507 -31.056 -9.066 1.00 36.56 329 ARG A O 1
ATOM 2630 N N . GLU A 1 330 ? 18.836 -29.997 -10.100 1.00 38.28 330 GLU A N 1
ATOM 2631 C CA . GLU A 1 330 ? 19.635 -28.775 -10.343 1.00 38.28 330 GLU A CA 1
ATOM 2632 C C . GLU A 1 330 ? 18.889 -27.459 -10.057 1.00 38.28 330 GLU A C 1
ATOM 2634 O O . GLU A 1 330 ? 18.748 -26.594 -10.917 1.00 38.28 330 GLU A O 1
ATOM 2639 N N . ALA A 1 331 ? 18.430 -27.271 -8.817 1.00 40.06 331 ALA A N 1
ATOM 2640 C CA . ALA A 1 331 ? 17.951 -25.969 -8.341 1.00 40.06 331 ALA A CA 1
ATOM 2641 C C . ALA A 1 331 ? 18.383 -25.692 -6.889 1.00 40.06 331 ALA A C 1
ATOM 2643 O O . ALA A 1 331 ? 17.562 -25.593 -5.981 1.00 40.06 331 ALA A O 1
ATOM 2644 N N . HIS A 1 332 ? 19.689 -25.532 -6.667 1.00 43.81 332 HIS A N 1
ATOM 2645 C CA . HIS A 1 332 ? 20.227 -24.961 -5.429 1.00 43.81 332 HIS A CA 1
ATOM 2646 C C . HIS A 1 332 ? 21.244 -23.864 -5.749 1.00 43.81 332 HIS A C 1
ATOM 2648 O O . HIS A 1 332 ? 22.442 -24.076 -5.640 1.00 43.81 332 HIS A O 1
ATOM 2654 N N . ASP A 1 333 ? 20.746 -22.680 -6.112 1.00 44.34 333 ASP A N 1
ATOM 2655 C CA . ASP A 1 333 ? 21.569 -21.473 -6.305 1.00 44.34 333 ASP A CA 1
ATOM 2656 C C . ASP A 1 333 ? 21.044 -20.275 -5.495 1.00 44.34 333 ASP A C 1
ATOM 2658 O O . ASP A 1 333 ? 21.073 -19.116 -5.908 1.00 44.34 333 ASP A O 1
ATOM 2662 N N . ILE A 1 334 ? 20.561 -20.544 -4.280 1.00 36.25 334 ILE A N 1
ATOM 2663 C CA . ILE A 1 334 ? 20.377 -19.504 -3.266 1.00 36.25 334 ILE A CA 1
ATOM 2664 C C . ILE A 1 334 ? 21.134 -19.945 -2.022 1.00 36.25 334 ILE A C 1
ATOM 2666 O O . ILE A 1 334 ? 20.832 -20.973 -1.420 1.00 36.25 334 ILE A O 1
ATOM 2670 N N . ALA A 1 335 ? 22.141 -19.159 -1.641 1.00 38.91 335 ALA A N 1
ATOM 2671 C CA . ALA A 1 335 ? 22.856 -19.374 -0.394 1.00 38.91 335 ALA A CA 1
ATOM 2672 C C . ALA A 1 335 ? 21.853 -19.332 0.784 1.00 38.91 335 ALA A C 1
ATOM 2674 O O . ALA A 1 335 ? 21.072 -18.379 0.856 1.00 38.91 335 ALA A O 1
ATOM 2675 N N . PRO A 1 336 ? 21.890 -20.288 1.732 1.00 42.38 336 PRO A N 1
ATOM 2676 C CA . PRO A 1 336 ? 20.851 -20.463 2.759 1.00 42.38 336 PRO A CA 1
ATOM 2677 C C . PRO A 1 336 ? 20.568 -19.222 3.617 1.00 42.38 336 PRO A C 1
ATOM 2679 O O . PRO A 1 336 ? 19.461 -19.030 4.099 1.00 42.38 336 PRO A O 1
ATOM 2682 N N . HIS A 1 337 ? 21.553 -18.336 3.777 1.00 47.97 337 HIS A N 1
ATOM 2683 C CA . HIS A 1 337 ? 21.414 -17.097 4.547 1.00 47.97 337 HIS A CA 1
ATOM 2684 C C . HIS A 1 337 ? 20.682 -15.964 3.796 1.00 47.97 337 HIS A C 1
ATOM 2686 O O . HIS A 1 337 ? 20.466 -14.899 4.370 1.00 47.97 337 HIS A O 1
ATOM 2692 N N . LYS A 1 338 ? 20.348 -16.150 2.509 1.00 41.41 338 LYS A N 1
ATOM 2693 C CA . LYS A 1 338 ? 19.672 -15.155 1.654 1.00 41.41 338 LYS A CA 1
ATOM 2694 C C . LYS A 1 338 ? 18.232 -15.525 1.294 1.00 41.41 338 LYS A C 1
ATOM 2696 O O . LYS A 1 338 ? 17.541 -14.698 0.703 1.00 41.41 338 LYS A O 1
ATOM 2701 N N . ASP A 1 339 ? 17.770 -16.717 1.664 1.00 42.41 339 ASP A N 1
ATOM 2702 C CA . ASP A 1 339 ? 16.361 -17.099 1.568 1.00 42.41 339 ASP A CA 1
ATOM 2703 C C . ASP A 1 339 ? 15.647 -16.770 2.890 1.00 42.41 339 ASP A C 1
ATOM 2705 O O . ASP A 1 339 ? 15.620 -17.562 3.827 1.00 42.41 339 ASP A O 1
ATOM 2709 N N . LEU A 1 340 ? 15.071 -15.567 2.974 1.00 46.00 340 LEU A N 1
ATOM 2710 C CA . LEU A 1 340 ? 14.253 -15.137 4.118 1.00 46.00 340 LEU A CA 1
ATOM 2711 C C . LEU A 1 340 ? 12.789 -15.614 4.017 1.00 46.00 340 LEU A C 1
ATOM 2713 O O . LEU A 1 340 ? 11.961 -15.205 4.827 1.00 46.00 340 LEU A O 1
ATOM 2717 N N . THR A 1 341 ? 12.450 -16.457 3.031 1.00 47.00 341 THR A N 1
ATOM 2718 C CA . THR A 1 341 ? 11.089 -16.987 2.822 1.00 47.00 341 THR A CA 1
ATOM 2719 C C . THR A 1 341 ? 10.897 -18.420 3.313 1.00 47.00 341 THR A C 1
ATOM 2721 O O . THR A 1 341 ? 9.775 -18.924 3.300 1.00 47.00 341 THR A O 1
ATOM 2724 N N . LYS A 1 342 ? 11.957 -19.063 3.814 1.00 40.09 342 LYS A N 1
ATOM 2725 C CA . LYS A 1 342 ? 11.901 -20.397 4.417 1.00 40.09 342 LYS A CA 1
ATOM 2726 C C . LYS A 1 342 ? 12.718 -20.435 5.703 1.00 40.09 342 LYS A C 1
ATOM 2728 O O . LYS A 1 342 ? 13.840 -20.928 5.721 1.00 40.09 342 LYS A O 1
ATOM 2733 N N . GLN A 1 343 ? 12.138 -19.977 6.810 1.00 37.16 343 GLN A N 1
ATOM 2734 C CA . GLN A 1 343 ? 12.454 -20.687 8.047 1.00 37.16 343 GLN A CA 1
ATOM 2735 C C . GLN A 1 343 ? 11.719 -22.031 7.973 1.00 37.16 343 GLN A C 1
ATOM 2737 O O . GLN A 1 343 ? 10.527 -22.030 7.649 1.00 37.16 343 GLN A O 1
ATOM 2742 N N . PRO A 1 344 ? 12.395 -23.171 8.198 1.00 32.66 344 PRO A N 1
ATOM 2743 C CA . PRO A 1 344 ? 11.696 -24.433 8.337 1.00 32.66 344 PRO A CA 1
ATOM 2744 C C . PRO A 1 344 ? 10.672 -24.271 9.461 1.00 32.66 344 PRO A C 1
ATOM 2746 O O . PRO A 1 344 ? 11.036 -23.978 10.600 1.00 32.66 344 PRO A O 1
ATOM 2749 N N . LEU A 1 345 ? 9.391 -24.450 9.137 1.00 40.56 345 LEU A N 1
ATOM 2750 C CA . LEU A 1 345 ? 8.421 -24.863 10.143 1.00 40.56 345 LEU A CA 1
ATOM 2751 C C . LEU A 1 345 ? 9.014 -26.104 10.824 1.00 40.56 345 LEU A C 1
ATOM 2753 O O . LEU A 1 345 ? 9.497 -26.978 10.098 1.00 40.56 345 LEU A O 1
ATOM 2757 N N . PRO A 1 346 ? 9.019 -26.201 12.164 1.00 31.25 346 PRO A N 1
ATOM 2758 C CA . PRO A 1 346 ? 9.389 -27.436 12.834 1.00 31.25 346 PRO A CA 1
ATOM 2759 C C . PRO A 1 346 ? 8.536 -28.570 12.260 1.00 31.25 346 PRO A C 1
ATOM 2761 O O . PRO A 1 346 ? 7.322 -28.626 12.457 1.00 31.25 346 PRO A O 1
ATOM 2764 N N . SER A 1 347 ? 9.168 -29.424 11.461 1.00 40.16 347 SER A N 1
ATOM 2765 C CA . SER A 1 347 ? 8.597 -30.680 11.016 1.00 40.16 347 SER A CA 1
ATOM 2766 C C . SER A 1 347 ? 8.641 -31.610 12.218 1.00 40.16 347 SER A C 1
ATOM 2768 O O . SER A 1 347 ? 9.729 -31.979 12.649 1.00 40.16 347 SER A O 1
ATOM 2770 N N . GLU A 1 348 ? 7.448 -31.929 12.713 1.00 32.34 348 GLU A N 1
ATOM 2771 C CA . GLU A 1 348 ? 7.082 -32.784 13.851 1.00 32.34 348 GLU A CA 1
ATOM 2772 C C . GLU A 1 348 ? 6.531 -32.007 15.061 1.00 32.34 348 GLU A C 1
ATOM 2774 O O . GLU A 1 348 ? 7.206 -31.135 15.618 1.00 32.34 348 GLU A O 1
ATOM 2779 N N . PRO A 1 349 ? 5.297 -32.321 15.509 1.00 31.50 349 PRO A N 1
ATOM 2780 C CA . PRO A 1 349 ? 4.825 -31.860 16.798 1.00 31.50 349 PRO A CA 1
ATOM 2781 C C . PRO A 1 349 ? 5.665 -32.539 17.878 1.00 31.50 349 PRO A C 1
ATOM 2783 O O . PRO A 1 349 ? 5.552 -33.743 18.109 1.00 31.50 349 PRO A O 1
ATOM 2786 N N . LEU A 1 350 ? 6.485 -31.750 18.570 1.00 32.09 350 LEU A N 1
ATOM 2787 C CA . LEU A 1 350 ? 6.980 -32.124 19.890 1.00 32.09 350 LEU A CA 1
ATOM 2788 C C . LEU A 1 350 ? 5.770 -32.528 20.758 1.00 32.09 350 LEU A C 1
ATOM 2790 O O . LEU A 1 350 ? 4.772 -31.796 20.777 1.00 32.09 350 LEU A O 1
ATOM 2794 N N . PRO A 1 351 ? 5.822 -33.667 21.469 1.00 31.14 351 PRO A N 1
ATOM 2795 C CA . PRO A 1 351 ? 4.734 -34.090 22.339 1.00 31.14 351 PRO A CA 1
ATOM 2796 C C . PRO A 1 351 ? 4.552 -33.040 23.444 1.00 31.14 351 PRO A C 1
ATOM 2798 O O . PRO A 1 351 ? 5.401 -32.893 24.320 1.00 31.14 351 PRO A O 1
ATOM 2801 N N . GLY A 1 352 ? 3.462 -32.270 23.352 1.00 39.47 352 GLY A N 1
ATOM 2802 C CA . GLY A 1 352 ? 3.145 -31.155 24.255 1.00 39.47 352 GLY A CA 1
ATOM 2803 C C . GLY A 1 352 ? 2.843 -29.815 23.568 1.00 39.47 352 GLY A C 1
ATOM 2804 O O . GLY A 1 352 ? 3.163 -28.771 24.136 1.00 39.47 352 GLY A O 1
ATOM 2805 N N . SER A 1 353 ? 2.271 -29.810 22.355 1.00 41.03 353 SER A N 1
ATOM 2806 C CA . SER A 1 353 ? 1.972 -28.587 21.596 1.00 41.03 353 SER A CA 1
ATOM 2807 C C . SER A 1 353 ? 1.084 -27.625 22.393 1.00 41.03 353 SER A C 1
ATOM 2809 O O . SER A 1 353 ? -0.112 -27.862 22.561 1.00 41.03 353 SER A O 1
ATOM 2811 N N . LYS A 1 354 ? 1.678 -26.526 22.867 1.00 52.38 354 LYS A N 1
ATOM 2812 C CA . LYS A 1 354 ? 0.939 -25.361 23.362 1.00 52.38 354 LYS A CA 1
ATOM 2813 C C . LYS A 1 354 ? 0.063 -24.839 22.225 1.00 52.38 354 LYS A C 1
ATOM 2815 O O . LYS A 1 354 ? 0.549 -24.711 21.102 1.00 52.38 354 LYS A O 1
ATOM 2820 N N . GLU A 1 355 ? -1.207 -24.564 22.506 1.00 63.72 355 GLU A N 1
ATOM 2821 C CA . GLU A 1 355 ? -2.116 -23.955 21.533 1.00 63.72 355 GLU A CA 1
ATOM 2822 C C . GLU A 1 355 ? -1.493 -22.652 20.983 1.00 63.72 355 GLU A C 1
ATOM 2824 O O . GLU A 1 355 ? -0.793 -21.927 21.690 1.00 63.72 355 GLU A O 1
ATOM 2829 N N . VAL A 1 356 ? -1.667 -22.366 19.695 1.00 79.94 356 VAL A N 1
ATOM 2830 C CA . VAL A 1 356 ? -1.210 -21.111 19.077 1.00 79.94 356 VAL A CA 1
ATOM 2831 C C . VAL A 1 356 ? -2.457 -20.337 18.689 1.00 79.94 356 VAL A C 1
ATOM 2833 O O . VAL A 1 356 ? -3.316 -20.868 17.985 1.00 79.94 356 VAL A O 1
ATOM 2836 N N . LEU A 1 357 ? -2.571 -19.097 19.163 1.00 88.94 357 LEU A N 1
ATOM 2837 C CA . LEU A 1 357 ? -3.661 -18.211 18.778 1.00 88.94 357 LEU A CA 1
ATOM 2838 C C . LEU A 1 357 ? -3.258 -17.470 17.506 1.00 88.94 357 LEU A C 1
ATOM 2840 O O . LEU A 1 357 ? -2.327 -16.663 17.512 1.00 88.94 357 LEU A O 1
ATOM 2844 N N . GLU A 1 358 ? -3.978 -17.725 16.420 1.00 92.50 358 GLU A N 1
ATOM 2845 C CA . GLU A 1 358 ? -3.818 -16.980 15.177 1.00 92.50 358 GLU A CA 1
ATOM 2846 C C . GLU A 1 358 ? -4.911 -15.923 15.036 1.00 92.50 358 GLU A C 1
ATOM 2848 O O . GLU A 1 358 ? -6.090 -16.172 15.291 1.00 92.50 358 GLU A O 1
ATOM 2853 N N . VAL A 1 359 ? -4.523 -14.734 14.583 1.00 94.38 359 VAL A N 1
ATOM 2854 C CA . VAL A 1 359 ? -5.445 -13.646 14.252 1.00 94.38 359 VAL A CA 1
ATOM 2855 C C . VAL A 1 359 ? -5.201 -13.172 12.828 1.00 94.38 359 VAL A C 1
ATOM 2857 O O . VAL A 1 359 ? -4.068 -13.142 12.339 1.00 94.38 359 VAL A O 1
ATOM 2860 N N . GLU A 1 360 ? -6.273 -12.766 12.158 1.00 96.19 360 GLU A N 1
ATOM 2861 C CA . GLU A 1 360 ? -6.197 -12.043 10.898 1.00 96.19 360 GLU A CA 1
ATOM 2862 C C . GLU A 1 360 ? -6.620 -10.591 11.085 1.00 96.19 360 GLU A C 1
ATOM 2864 O O . GLU A 1 360 ? -7.523 -10.272 11.860 1.00 96.19 360 GLU A O 1
ATOM 2869 N N . ALA A 1 361 ? -5.965 -9.704 10.343 1.00 97.31 361 ALA A N 1
ATOM 2870 C CA . ALA A 1 361 ? -6.271 -8.291 10.335 1.00 97.31 361 ALA A CA 1
ATOM 2871 C C . ALA A 1 361 ? -6.351 -7.735 8.913 1.00 97.31 361 ALA A C 1
ATOM 2873 O O . ALA A 1 361 ? -5.628 -8.154 8.005 1.00 97.31 361 ALA A O 1
ATOM 2874 N N . SER A 1 362 ? -7.206 -6.738 8.714 1.00 97.62 362 SER A N 1
ATOM 2875 C CA . SER A 1 362 ? -7.320 -6.023 7.444 1.00 97.62 362 SER A CA 1
ATOM 2876 C C . SER A 1 362 ? -7.371 -4.521 7.662 1.00 97.62 362 SER A C 1
ATOM 2878 O O . SER A 1 362 ? -8.177 -4.063 8.467 1.00 97.62 362 SER A O 1
ATOM 2880 N N . LEU A 1 363 ? -6.583 -3.773 6.890 1.00 98.06 363 LEU A N 1
ATOM 2881 C CA . LEU A 1 363 ? -6.684 -2.321 6.769 1.00 98.06 363 LEU A CA 1
ATOM 2882 C C . LEU A 1 363 ? -7.475 -1.983 5.509 1.00 98.06 363 LEU A C 1
ATOM 2884 O O . LEU A 1 363 ? -7.150 -2.447 4.410 1.00 98.06 363 LEU A O 1
ATOM 2888 N N . SER A 1 364 ? -8.494 -1.150 5.663 1.00 97.00 364 SER A N 1
ATOM 2889 C CA . SER A 1 364 ? -9.383 -0.715 4.592 1.00 97.00 364 SER A CA 1
ATOM 2890 C C . SER A 1 364 ? -9.661 0.781 4.664 1.00 97.00 364 SER A C 1
ATOM 2892 O O . SER A 1 364 ? -9.538 1.406 5.716 1.00 97.00 364 SER A O 1
ATOM 2894 N N . THR A 1 365 ? -10.014 1.363 3.526 1.00 94.19 365 THR A N 1
ATOM 2895 C CA . THR A 1 365 ? -10.606 2.703 3.457 1.00 94.19 365 THR A CA 1
ATOM 2896 C C . THR A 1 365 ? -11.986 2.718 4.121 1.00 94.19 365 THR A C 1
ATOM 2898 O O . THR A 1 365 ? -12.617 1.670 4.274 1.00 94.19 365 THR A O 1
ATOM 2901 N N . MET A 1 366 ? -12.498 3.904 4.463 1.00 89.31 366 MET A N 1
ATOM 2902 C CA . MET A 1 366 ? -13.836 4.048 5.064 1.00 89.31 366 MET A CA 1
ATOM 2903 C C . MET A 1 366 ? -14.979 3.514 4.179 1.00 89.31 366 MET A C 1
ATOM 2905 O O . MET A 1 366 ? -16.016 3.114 4.697 1.00 89.31 366 MET A O 1
ATOM 2909 N N . ASP A 1 367 ? -14.785 3.431 2.858 1.00 87.44 367 ASP A N 1
ATOM 2910 C CA . ASP A 1 367 ? -15.735 2.820 1.915 1.00 87.44 367 ASP A CA 1
ATOM 2911 C C . ASP A 1 367 ? -15.557 1.293 1.743 1.00 87.44 367 ASP A C 1
ATOM 2913 O O . ASP A 1 367 ? -16.193 0.681 0.887 1.00 87.44 367 ASP A O 1
ATOM 2917 N N . GLY A 1 368 ? -14.697 0.658 2.547 1.00 85.75 368 GLY A N 1
ATOM 2918 C CA . GLY A 1 368 ? -14.560 -0.798 2.633 1.00 85.75 368 GLY A CA 1
ATOM 2919 C C . GLY A 1 368 ? -13.579 -1.437 1.645 1.00 85.75 368 GLY A C 1
ATOM 2920 O O . GLY A 1 368 ? -13.499 -2.665 1.568 1.00 85.75 368 GLY A O 1
ATOM 2921 N N . ARG A 1 369 ? -12.789 -0.660 0.890 1.00 91.75 369 ARG A N 1
ATOM 2922 C CA . ARG A 1 369 ? -11.759 -1.242 0.011 1.00 91.75 369 ARG A CA 1
ATOM 2923 C C . ARG A 1 369 ? -10.566 -1.695 0.843 1.00 91.75 369 ARG A C 1
ATOM 2925 O O . ARG A 1 369 ? -9.861 -0.881 1.431 1.00 91.75 369 ARG A O 1
ATOM 2932 N N . VAL A 1 370 ? -10.286 -2.995 0.829 1.00 93.88 370 VAL A N 1
ATOM 2933 C CA . VAL A 1 370 ? -9.118 -3.563 1.516 1.00 93.88 370 VAL A CA 1
ATOM 2934 C C . VAL A 1 370 ? -7.824 -3.126 0.821 1.00 93.88 370 VAL A C 1
ATOM 2936 O O . VAL A 1 370 ? -7.667 -3.298 -0.393 1.00 93.88 370 VAL A O 1
ATOM 2939 N N . LEU A 1 371 ? -6.903 -2.566 1.604 1.00 88.44 371 LEU A N 1
ATOM 2940 C CA . LEU A 1 371 ? -5.593 -2.082 1.166 1.00 88.44 371 LEU A CA 1
ATOM 2941 C C . LEU A 1 371 ? -4.458 -2.989 1.641 1.00 88.44 371 LEU A C 1
ATOM 2943 O O . LEU A 1 371 ? -3.511 -3.222 0.890 1.00 88.44 371 LEU A O 1
ATOM 2947 N N . VAL A 1 372 ? -4.564 -3.520 2.861 1.00 95.88 372 VAL A N 1
ATOM 2948 C CA . VAL A 1 372 ? -3.555 -4.394 3.474 1.00 95.88 372 VAL A CA 1
ATOM 2949 C C . VAL A 1 372 ? -4.249 -5.533 4.208 1.00 95.88 372 VAL A C 1
ATOM 2951 O O . VAL A 1 372 ? -5.286 -5.329 4.840 1.00 95.88 372 VAL A O 1
ATOM 2954 N N . LYS A 1 373 ? -3.674 -6.731 4.124 1.00 95.94 373 LYS A N 1
ATOM 2955 C CA . LYS A 1 373 ? -4.048 -7.885 4.947 1.00 95.94 373 LYS A CA 1
ATOM 2956 C C . LYS A 1 373 ? -2.855 -8.315 5.783 1.00 95.94 373 LYS A C 1
ATOM 2958 O O . LYS A 1 373 ? -1.723 -8.224 5.316 1.00 95.94 373 LYS A O 1
ATOM 2963 N N . SER A 1 374 ? -3.112 -8.787 6.989 1.00 95.38 374 SER A N 1
ATOM 2964 C CA . SER A 1 374 ? -2.092 -9.280 7.900 1.00 95.38 374 SER A CA 1
ATOM 2965 C C . SER A 1 374 ? -2.574 -10.533 8.617 1.00 95.38 374 SER A C 1
ATOM 2967 O O . SER A 1 374 ? -3.770 -10.689 8.857 1.00 95.38 374 SER A O 1
ATOM 2969 N N . ARG A 1 375 ? -1.641 -11.414 8.962 1.00 94.81 375 ARG A N 1
ATOM 2970 C CA . ARG A 1 375 ? -1.849 -12.536 9.880 1.00 94.81 375 ARG A CA 1
ATOM 2971 C C . ARG A 1 375 ? -0.764 -12.510 10.936 1.00 94.81 375 ARG A C 1
ATOM 2973 O O . ARG A 1 375 ? 0.382 -12.206 10.607 1.00 94.81 375 ARG A O 1
ATOM 2980 N N . ALA A 1 376 ? -1.121 -12.823 12.170 1.00 93.38 376 ALA A N 1
ATOM 2981 C CA . ALA A 1 376 ? -0.165 -12.921 13.257 1.00 93.38 376 ALA A CA 1
ATOM 2982 C C . ALA A 1 376 ? -0.457 -14.131 14.139 1.00 93.38 376 ALA A C 1
ATOM 2984 O O . ALA A 1 376 ? -1.618 -14.494 14.331 1.00 93.38 376 ALA A O 1
ATOM 2985 N N . ALA A 1 377 ? 0.610 -14.726 14.665 1.00 91.94 377 ALA A N 1
ATOM 2986 C CA . ALA A 1 377 ? 0.545 -15.835 15.605 1.00 91.94 377 ALA A CA 1
ATOM 2987 C C . ALA A 1 377 ? 1.065 -15.392 16.975 1.00 91.94 377 ALA A C 1
ATOM 2989 O O . ALA A 1 377 ? 2.087 -14.708 17.067 1.00 91.94 377 ALA A O 1
ATOM 2990 N N . PHE A 1 378 ? 0.362 -15.812 18.022 1.00 90.75 378 PHE A N 1
ATOM 2991 C CA . PHE A 1 378 ? 0.681 -15.558 19.421 1.00 90.75 378 PHE A CA 1
ATOM 2992 C C . PHE A 1 378 ? 0.765 -16.897 20.161 1.00 90.75 378 PHE A C 1
ATOM 2994 O O . PHE A 1 378 ? -0.106 -17.757 20.000 1.00 90.75 378 PHE A O 1
ATOM 3001 N N . LYS A 1 379 ? 1.791 -17.089 20.995 1.00 84.12 379 LYS A N 1
ATOM 3002 C CA . LYS A 1 379 ? 1.833 -18.199 21.963 1.00 84.12 379 LYS A CA 1
ATOM 3003 C C . LYS A 1 379 ? 0.583 -18.196 22.846 1.00 84.12 379 LYS A C 1
ATOM 3005 O O . LYS A 1 379 ? 0.190 -17.139 23.337 1.00 84.12 379 LYS A O 1
ATOM 3010 N N . ALA A 1 380 ? -0.002 -19.374 23.098 1.00 66.56 380 ALA A N 1
ATOM 3011 C CA . ALA A 1 380 ? -1.091 -19.484 24.065 1.00 66.56 380 ALA A CA 1
ATOM 3012 C C . ALA A 1 380 ? -0.677 -18.956 25.437 1.00 66.56 380 ALA A C 1
ATOM 3014 O O . ALA A 1 380 ? 0.384 -19.293 25.976 1.00 66.56 380 ALA A O 1
ATOM 3015 N N . PHE A 1 381 ? -1.584 -18.172 26.008 1.00 64.81 381 PHE A N 1
ATOM 3016 C CA . PHE A 1 381 ? -1.579 -17.794 27.408 1.00 64.81 381 PHE A CA 1
ATOM 3017 C C . PHE A 1 381 ? -1.874 -19.060 28.216 1.00 64.81 381 PHE A C 1
ATOM 3019 O O . PHE A 1 381 ? -2.965 -19.617 28.121 1.00 64.81 381 PHE A O 1
ATOM 3026 N N . GLY A 1 382 ? -0.870 -19.570 28.932 1.00 52.28 382 GLY A N 1
ATOM 3027 C CA . GLY A 1 382 ? -1.053 -20.714 29.822 1.00 52.28 382 GLY A CA 1
ATOM 3028 C C . GLY A 1 382 ? -2.053 -20.368 30.924 1.00 52.28 382 GLY A C 1
ATOM 3029 O O . GLY A 1 382 ? -1.945 -19.297 31.519 1.00 52.28 382 GLY A O 1
ATOM 3030 N N . SER A 1 383 ? -3.021 -21.261 31.139 1.00 32.84 383 SER A N 1
ATOM 3031 C CA . SER A 1 383 ? -3.977 -21.242 32.254 1.00 32.84 383 SER A CA 1
ATOM 3032 C C . SER A 1 383 ? -3.298 -21.389 33.606 1.00 32.84 383 SER A C 1
ATOM 3034 O O . SER A 1 383 ? -2.413 -22.279 33.681 1.00 32.84 383 SER A O 1
#

Radius of gyration: 28.91 Å; chains: 1; bounding box: 63×74×86 Å

Secondary structure (DSSP, 8-state):
-------EEEEEE-TTSSSEEEEEESS-GGGS--B---SHHHHHTT--EE--BGGGEEEEE-GGG-EEEE-TTT-EEEEE-TTT--EEEEEE-HHHHTTTS-TTB-EEEGGGBTT--TTSTTGGGG---HHHHHHHHHHHHHHHHHHHHHHHHHHHHHHSPPP-HHHHHHHHHHIIIII-HHHHHHHHHHHHS-TTTS-EEE-TTS-SS--HHHHHSBSTTSEEEEEEEEETTTTEEEEEEEE-GGGEEETTEE-HHHHHHHHHHHHHHHHHHHS--SSSPPPPSEEEEEE-SPPBSSEEEEEEEEEPPP------PPPPPP--S---SS---S-GGG-TT-PPP-SS--SS---EEEEEEEEEETT--EEEEEEEEEE----

Organism: NCBI:txid1504668